Protein AF-L0PCX1-F1 (afdb_monomer_lite)

Radius of gyration: 38.91 Å; chains: 1; bounding box: 93×128×119 Å

Foldseek 3Di:
DDDDDPPPPPPPPPPPPPPPPDDDDDDDDDDDDDDDDDDDDDDDDDDDDDDDDDDDDYYDDDDDDDDDDDDDDDDDDDDDDDDDDDDDDDDADWDWDWDQDPVRDIDIDTDDFDKDKDFDFKDKDKDADFDWDADPRDTDTDHHIDMDMDGDDRDMDIDGDDDDDDDDDDDDDDDDDDDDDDDDDDDDDDDDDYDDDDDDDDDDDDDDDDDDDDPDPPDPPPDPPDDDDDDDDDDDDDDDDDDDDPPCVVVPPPPPPDPQPPVNCQVPDDCCVNPVPVVVVVVVVVLLLLLFAEFAQQAAFFFPLLVVLLPDCLQVDFFADAQVDTPDPPCVVLNVLLVLLFVLVCVLLVHDPQWKGKDFQFQAQLVLLVLQCQLQHAFAAEFEWAAVQLFTDLSSWYDDPVGGPRVCVVRYPYDYFHADQVQSHGPLVSVLVVCVVRLGQEYEAEGGARQEDDPLVSVLVSCVVSVHFYEYECASCVLVSSLVVDDDNVVRGQKYKYFCPRSLNFDRGIMIMGTFAWDDQDPVRDTDTDDRVVSSSVSSPPNPDGGGSSSSSNRSSVSSVVSSDPVSSVLQVQLQQLQQLLLVLCVVVPWAWRSSGHPHFKTKTQCVVVVDAQLLLQLLCVLLNYHWDAGARSPDPDRVTHRIIMTGRRHVSSLVDGSVVSSVVSVLSVLSSVVSVVLCVVQVDPDSVSSCVSCDSVPVPVSSVVSSVVSSVVSSVTDGRD

InterPro domains:
  IPR001085 Serine hydroxymethyltransferase [MF_00051] (270-722)
  IPR001085 Serine hydroxymethyltransferase [cd00378] (272-694)
  IPR015421 Pyridoxal phosphate-dependent transferase, major domain [G3DSA:3.40.640.10] (300-573)
  IPR015422 Pyridoxal phosphate-dependent transferase, small domain [G3DSA:3.90.1150.10] (275-721)
  IPR015424 Pyridoxal phosphate-dependent transferase [SSF53383] (254-721)
  IPR019798 Serine hydroxymethyltransferase, pyridoxal phosphate binding site [PS00096] (494-510)
  IPR039429 Serine hydroxymethyltransferase-like domain [PF00464] (271-669)
  IPR049943 Serine hydroxymethyltransferase-like [PTHR11680] (264-721)

Structure (mmCIF, N/CA/C/O backbone):
data_AF-L0PCX1-F1
#
_entry.id   AF-L0PCX1-F1
#
loop_
_atom_site.group_PDB
_atom_site.id
_atom_site.type_symbol
_atom_site.label_atom_id
_atom_site.label_alt_id
_atom_site.label_comp_id
_atom_site.label_asym_id
_atom_site.label_entity_id
_atom_site.label_seq_id
_atom_site.pdbx_PDB_ins_code
_atom_site.Cartn_x
_atom_site.Cartn_y
_atom_site.Cartn_z
_atom_site.occupancy
_atom_site.B_iso_or_equiv
_atom_site.auth_seq_id
_atom_site.auth_comp_id
_atom_site.auth_asym_id
_atom_site.auth_atom_id
_atom_site.pdbx_PDB_model_num
ATOM 1 N N . MET A 1 1 ? 44.427 39.319 28.422 1.00 33.25 1 MET A N 1
ATOM 2 C CA . MET A 1 1 ? 45.372 38.262 27.980 1.00 33.25 1 MET A CA 1
ATOM 3 C C . MET A 1 1 ? 45.421 37.208 29.074 1.00 33.25 1 MET A C 1
ATOM 5 O O . MET A 1 1 ? 45.743 37.587 30.181 1.00 33.25 1 MET A O 1
ATOM 9 N N . ARG A 1 2 ? 45.100 35.924 28.929 1.00 29.05 2 ARG A N 1
ATOM 10 C CA . ARG A 1 2 ? 44.704 35.002 27.845 1.00 29.05 2 ARG A CA 1
ATOM 11 C C . ARG A 1 2 ? 43.968 33.868 2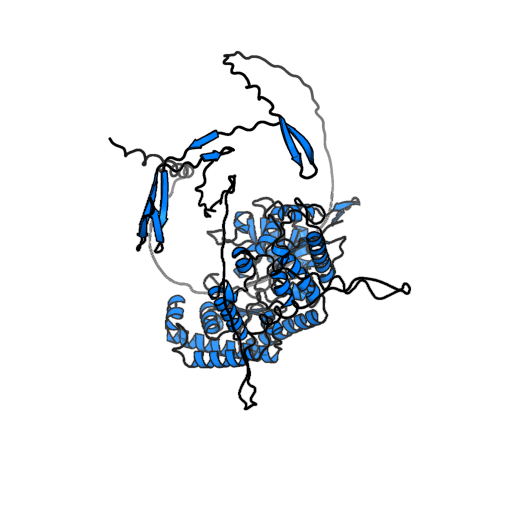8.601 1.00 29.05 2 ARG A C 1
ATOM 13 O O . ARG A 1 2 ? 44.481 33.421 29.616 1.00 29.05 2 ARG A O 1
ATOM 20 N N . ILE A 1 3 ? 42.676 33.616 28.384 1.00 31.00 3 ILE A N 1
ATOM 21 C CA . ILE A 1 3 ? 42.083 32.597 27.488 1.00 31.00 3 ILE A CA 1
ATOM 22 C C . ILE A 1 3 ? 42.899 31.288 27.381 1.00 31.00 3 ILE A C 1
ATOM 24 O O . ILE A 1 3 ? 44.083 31.311 27.062 1.00 31.00 3 ILE A O 1
ATOM 28 N N . ILE A 1 4 ? 42.159 30.174 27.502 1.00 33.81 4 ILE A N 1
ATOM 29 C CA . ILE A 1 4 ? 42.450 28.779 27.115 1.00 33.81 4 ILE A CA 1
ATOM 30 C C . ILE A 1 4 ? 43.035 27.893 28.230 1.00 33.81 4 ILE A C 1
ATOM 32 O O . ILE A 1 4 ? 44.243 27.702 28.299 1.00 33.81 4 ILE A O 1
ATOM 36 N N . ARG A 1 5 ? 42.148 27.279 29.039 1.00 31.06 5 ARG A N 1
ATOM 37 C CA . ARG A 1 5 ? 42.219 25.869 29.515 1.00 31.06 5 ARG A CA 1
ATOM 38 C C . ARG A 1 5 ? 41.079 25.539 30.501 1.00 31.06 5 ARG A C 1
ATOM 40 O O . ARG A 1 5 ? 41.318 25.257 31.663 1.00 31.06 5 ARG A O 1
ATOM 47 N N . VAL A 1 6 ? 39.823 25.561 30.045 1.00 35.47 6 VAL A N 1
ATOM 48 C CA . VAL A 1 6 ? 38.682 24.982 30.807 1.00 35.47 6 VAL A CA 1
ATOM 49 C C . VAL A 1 6 ? 37.754 24.174 29.882 1.00 35.47 6 VAL A C 1
ATOM 51 O O . VAL A 1 6 ? 36.556 24.080 30.089 1.00 35.47 6 VAL A O 1
ATOM 54 N N . PHE A 1 7 ? 38.309 23.563 28.830 1.00 30.48 7 PHE A N 1
ATOM 55 C CA . PHE A 1 7 ? 37.554 22.701 27.903 1.00 30.48 7 PHE A CA 1
ATOM 56 C C . PHE A 1 7 ? 37.874 21.203 28.053 1.00 30.48 7 PHE A C 1
ATOM 58 O O . PHE A 1 7 ? 37.539 20.414 27.180 1.00 30.48 7 PHE A O 1
ATOM 65 N N . PHE A 1 8 ? 38.508 20.793 29.160 1.00 32.12 8 PHE A N 1
ATOM 66 C CA . PHE A 1 8 ? 38.958 19.406 29.363 1.00 32.12 8 PHE A CA 1
ATOM 67 C C . PHE A 1 8 ? 38.416 18.711 30.621 1.00 32.12 8 PHE A C 1
ATOM 69 O O . PHE A 1 8 ? 38.915 17.656 30.999 1.00 32.12 8 PHE A O 1
ATOM 76 N N . THR A 1 9 ? 37.355 19.243 31.236 1.00 34.56 9 THR A N 1
ATOM 77 C CA . THR A 1 9 ? 36.833 18.706 32.510 1.00 34.56 9 THR A CA 1
ATOM 78 C C . THR A 1 9 ? 35.340 18.368 32.479 1.00 34.56 9 THR A C 1
ATOM 80 O O . THR A 1 9 ? 34.689 18.389 33.514 1.00 34.56 9 THR A O 1
ATOM 83 N N . LEU A 1 10 ? 34.780 18.035 31.308 1.00 31.84 10 LEU A N 1
ATOM 84 C CA . LEU A 1 10 ? 33.370 17.615 31.178 1.00 31.84 10 LEU A CA 1
ATOM 85 C C . LEU A 1 10 ? 33.137 16.449 30.193 1.00 31.84 10 LEU A C 1
ATOM 87 O O . LEU A 1 10 ? 32.015 16.213 29.766 1.00 31.84 10 LEU A O 1
ATOM 91 N N . VAL A 1 11 ? 34.186 15.681 29.865 1.00 36.47 11 VAL A N 1
ATOM 92 C CA . VAL A 1 11 ? 34.092 14.445 29.047 1.00 36.47 11 VAL A CA 1
ATOM 93 C C . VAL A 1 11 ? 34.517 13.187 29.832 1.00 36.47 11 VAL A C 1
ATOM 95 O O . VAL A 1 11 ? 34.431 12.071 29.337 1.00 36.47 11 VAL A O 1
ATOM 98 N N . LEU A 1 12 ? 34.890 13.322 31.110 1.00 32.19 12 LEU A N 1
ATOM 99 C CA . LEU A 1 12 ? 35.367 12.208 31.948 1.00 32.19 12 LEU A CA 1
ATOM 100 C C . LEU A 1 12 ? 34.411 11.796 33.080 1.00 32.19 12 LEU A C 1
ATOM 102 O O . LEU A 1 12 ? 34.832 11.140 34.025 1.00 32.19 12 LEU A O 1
ATOM 106 N N . PHE A 1 13 ? 33.117 12.116 32.967 1.00 32.34 13 PHE A N 1
ATOM 107 C CA . PHE A 1 13 ? 32.096 11.684 33.938 1.00 32.34 13 PHE A CA 1
ATOM 108 C C . PHE A 1 13 ? 31.048 10.698 33.390 1.00 32.34 13 PHE A C 1
ATOM 110 O O . PHE A 1 13 ? 30.151 10.294 34.121 1.00 32.34 13 PHE A O 1
ATOM 117 N N . SER A 1 14 ? 31.187 10.228 32.144 1.00 32.62 14 SER A N 1
ATOM 118 C CA . SER A 1 14 ? 30.235 9.279 31.528 1.00 32.62 14 SER A CA 1
ATOM 119 C C . SER A 1 14 ? 30.795 7.872 31.274 1.00 32.62 14 SER A C 1
ATOM 121 O O . SER A 1 14 ? 30.145 7.077 30.607 1.00 32.62 14 SER A O 1
ATOM 123 N N . VAL A 1 15 ? 31.973 7.528 31.815 1.00 35.88 15 VAL A N 1
ATOM 124 C CA . VAL A 1 15 ? 32.604 6.201 31.600 1.00 35.88 15 VAL A CA 1
ATOM 125 C C . VAL A 1 15 ? 32.821 5.402 32.901 1.00 35.88 15 VAL A C 1
ATOM 127 O O . VAL A 1 15 ? 33.196 4.237 32.855 1.00 35.88 15 VAL A O 1
ATOM 130 N N . ALA A 1 16 ? 32.493 5.949 34.077 1.00 33.72 16 ALA A N 1
ATOM 131 C CA . ALA A 1 16 ? 32.783 5.304 35.368 1.00 33.72 16 ALA A CA 1
ATOM 132 C C . ALA A 1 16 ? 31.563 4.734 36.129 1.00 33.72 16 ALA A C 1
ATOM 134 O O . ALA A 1 16 ? 31.694 4.387 37.296 1.00 33.72 16 ALA A O 1
ATOM 135 N N . TRP A 1 17 ? 30.393 4.591 35.491 1.00 30.28 17 TRP A N 1
ATOM 136 C CA . TRP A 1 17 ? 29.208 3.958 36.112 1.00 30.28 17 TRP A CA 1
ATOM 137 C C . TRP A 1 17 ? 28.894 2.548 35.564 1.00 30.28 17 TRP A C 1
ATOM 139 O O . TRP A 1 17 ? 28.036 1.847 36.083 1.00 30.28 17 TRP A O 1
ATOM 149 N N . ALA A 1 18 ? 29.616 2.075 34.541 1.00 31.30 18 ALA A N 1
ATOM 150 C CA . ALA A 1 18 ? 29.333 0.793 33.879 1.00 31.30 18 ALA A CA 1
ATOM 151 C C . ALA A 1 18 ? 30.245 -0.380 34.309 1.00 31.30 18 ALA A C 1
ATOM 153 O O . ALA A 1 18 ? 30.256 -1.417 33.649 1.00 31.30 18 ALA A O 1
ATOM 154 N N . ALA A 1 19 ? 31.018 -0.249 35.394 1.00 33.25 19 ALA A N 1
ATOM 155 C CA . ALA A 1 19 ? 32.043 -1.237 35.758 1.00 33.25 19 ALA A CA 1
ATOM 156 C C . ALA A 1 19 ? 32.116 -1.568 37.261 1.00 33.25 19 ALA A C 1
ATOM 158 O O . ALA A 1 19 ? 33.211 -1.749 37.788 1.00 33.25 19 ALA A O 1
ATOM 159 N N . HIS A 1 20 ? 30.978 -1.669 37.964 1.00 30.78 20 HIS A N 1
ATOM 160 C CA . HIS A 1 20 ? 30.991 -2.098 39.373 1.00 30.78 20 HIS A CA 1
ATOM 161 C C . HIS A 1 20 ? 29.856 -3.041 39.815 1.00 30.78 20 HIS A C 1
ATOM 163 O O . HIS A 1 20 ? 29.519 -3.103 40.991 1.00 30.78 20 HIS A O 1
ATOM 169 N N . GLU A 1 21 ? 29.325 -3.864 38.910 1.00 33.47 21 GLU A N 1
ATOM 170 C CA . GLU A 1 21 ? 28.575 -5.068 39.295 1.00 33.47 21 GLU A CA 1
ATOM 171 C C . GLU A 1 21 ? 28.890 -6.203 38.326 1.00 33.47 21 GLU A C 1
ATOM 173 O O . GLU A 1 21 ? 28.206 -6.400 37.326 1.00 33.47 21 GLU A O 1
ATOM 178 N N . ARG A 1 22 ? 29.989 -6.913 38.596 1.00 32.09 22 ARG A N 1
ATOM 179 C CA . ARG A 1 22 ? 30.235 -8.315 38.210 1.00 32.09 22 ARG A CA 1
ATOM 180 C C . ARG A 1 22 ? 31.632 -8.714 38.682 1.00 32.09 22 ARG A C 1
ATOM 182 O O . ARG A 1 22 ? 32.598 -8.558 37.941 1.00 32.09 22 ARG A O 1
ATOM 189 N N . ARG A 1 23 ? 31.718 -9.245 39.906 1.00 31.06 23 ARG A N 1
ATOM 190 C CA . ARG A 1 23 ? 32.484 -10.455 40.285 1.00 31.06 23 ARG A CA 1
ATOM 191 C C . ARG A 1 23 ? 32.634 -10.552 41.804 1.00 31.06 23 ARG A C 1
ATOM 193 O O . ARG A 1 23 ? 33.248 -9.701 42.432 1.00 31.06 23 ARG A O 1
ATOM 200 N N . GLY A 1 24 ? 32.150 -11.669 42.335 1.00 26.50 24 GLY A N 1
ATOM 201 C CA . GLY A 1 24 ? 32.525 -12.234 43.624 1.00 26.50 24 GLY A CA 1
ATOM 202 C C . GLY A 1 24 ? 31.996 -13.669 43.722 1.00 26.50 24 GLY A C 1
ATOM 203 O O . GLY A 1 24 ? 30.789 -13.852 43.633 1.00 26.50 24 GLY A O 1
ATOM 204 N N . PHE A 1 25 ? 32.919 -14.624 43.926 1.00 28.42 25 PHE A N 1
ATOM 205 C CA . PHE A 1 25 ? 32.747 -16.061 44.246 1.00 28.42 25 PHE A CA 1
ATOM 206 C C . PHE A 1 25 ? 32.265 -16.973 43.091 1.00 28.42 25 PHE A C 1
ATOM 208 O O . PHE A 1 25 ? 31.313 -16.649 42.403 1.00 28.42 25 PHE A O 1
ATOM 215 N N . PHE A 1 26 ? 32.877 -18.113 42.738 1.00 28.62 26 PHE A N 1
ATOM 216 C CA . PHE A 1 26 ? 33.713 -19.096 43.441 1.00 28.62 26 PHE A CA 1
ATOM 217 C C . PHE A 1 26 ? 34.848 -19.613 42.530 1.00 28.62 26 PHE A C 1
ATOM 219 O O . PHE A 1 26 ? 34.760 -19.590 41.303 1.00 28.62 26 PHE A O 1
ATOM 226 N N . SER A 1 27 ? 35.908 -20.098 43.166 1.00 30.83 27 SER A N 1
ATOM 227 C CA . SER A 1 27 ? 37.152 -20.628 42.609 1.00 30.83 27 SER A CA 1
ATOM 228 C C . SER A 1 27 ? 37.158 -22.153 42.428 1.00 30.83 27 SER A C 1
ATOM 230 O O . SER A 1 27 ? 36.648 -22.860 43.291 1.00 30.83 27 SER A O 1
ATOM 232 N N . GLY A 1 28 ? 37.915 -22.623 41.426 1.00 26.55 28 GLY A N 1
ATOM 233 C CA . GLY A 1 28 ? 38.761 -23.824 41.521 1.00 26.55 28 GLY A CA 1
ATOM 234 C C . GLY A 1 28 ? 38.336 -25.054 40.707 1.00 26.55 28 GLY A C 1
ATOM 235 O O . GLY A 1 28 ? 37.386 -25.719 41.084 1.00 26.55 28 GLY A O 1
ATOM 236 N N . TRP A 1 29 ? 39.084 -25.407 39.649 1.00 26.05 29 TRP A N 1
ATOM 237 C CA . TRP A 1 29 ? 39.984 -26.580 39.603 1.00 26.05 29 TRP A CA 1
ATOM 238 C C . TRP A 1 29 ? 40.672 -26.737 38.227 1.00 26.05 29 TRP A C 1
ATOM 240 O O . TRP A 1 29 ? 40.240 -26.184 37.223 1.00 26.05 29 TRP A O 1
ATOM 250 N N . PHE A 1 30 ? 41.803 -27.440 38.256 1.00 30.27 30 PHE A N 1
ATOM 251 C CA . PHE A 1 30 ? 42.861 -27.620 37.251 1.00 30.27 30 PHE A CA 1
ATOM 252 C C . PHE A 1 30 ? 42.453 -28.235 35.895 1.00 30.27 30 PHE A C 1
ATOM 254 O O . PHE A 1 30 ? 41.531 -29.038 35.832 1.00 30.27 30 PHE A O 1
ATOM 261 N N . GLY A 1 31 ? 43.293 -28.021 34.865 1.00 25.95 31 GLY A N 1
ATOM 262 C CA . GLY A 1 31 ? 43.574 -29.079 33.876 1.00 25.95 31 GLY A CA 1
ATOM 263 C C . GLY A 1 31 ? 43.822 -28.643 32.430 1.00 25.95 31 GLY A C 1
ATOM 264 O O . GLY A 1 31 ? 42.893 -28.423 31.671 1.00 25.95 31 GLY A O 1
ATOM 265 N N . SER A 1 32 ? 45.094 -28.590 32.041 1.00 28.56 32 SER A N 1
ATOM 266 C CA . SER A 1 32 ? 45.616 -28.413 30.677 1.00 28.56 32 SER A CA 1
ATOM 267 C C . SER A 1 32 ? 45.599 -29.728 29.873 1.00 28.56 32 SER A C 1
ATOM 269 O O . SER A 1 32 ? 45.989 -30.743 30.447 1.00 28.56 32 SER A O 1
ATOM 271 N N . ARG A 1 33 ? 45.241 -29.706 28.570 1.00 29.62 33 ARG A N 1
ATOM 272 C CA . ARG A 1 33 ? 46.059 -30.189 27.417 1.00 29.62 33 ARG A CA 1
ATOM 273 C C . ARG A 1 33 ? 45.272 -30.478 26.120 1.00 29.62 33 ARG A C 1
ATOM 275 O O . ARG A 1 33 ? 44.252 -31.146 26.130 1.00 29.62 33 ARG A O 1
ATOM 282 N N . ASP A 1 34 ? 45.886 -30.009 25.030 1.00 29.30 34 ASP A N 1
ATOM 283 C CA . ASP A 1 34 ? 46.102 -30.594 23.689 1.00 29.30 34 ASP A CA 1
ATOM 284 C C . ASP A 1 34 ? 44.983 -31.099 22.742 1.00 29.30 34 ASP A C 1
ATOM 286 O O . ASP A 1 34 ? 44.260 -32.051 22.994 1.00 29.30 34 ASP A O 1
ATOM 290 N N . LYS A 1 35 ? 45.020 -30.477 21.548 1.00 30.16 35 LYS A N 1
ATOM 291 C CA . LYS A 1 35 ? 45.073 -30.999 20.159 1.00 30.16 35 LYS A CA 1
ATOM 292 C C . LYS A 1 35 ? 44.382 -32.319 19.749 1.00 30.16 35 LYS A C 1
ATOM 294 O O . LYS A 1 35 ? 44.713 -33.394 20.227 1.00 30.16 35 LYS A O 1
ATOM 299 N N . SER A 1 36 ? 43.739 -32.192 18.575 1.00 27.95 36 SER A N 1
ATOM 300 C CA . SER A 1 36 ? 43.657 -33.108 17.404 1.00 27.95 36 SER A CA 1
ATOM 301 C C . SER A 1 36 ? 42.216 -33.556 17.095 1.00 27.95 36 SER A C 1
ATOM 303 O O . SER A 1 36 ? 41.486 -33.951 17.987 1.00 27.95 36 SER A O 1
ATOM 305 N N . LYS A 1 37 ? 41.668 -33.103 15.956 1.00 28.02 37 LYS A N 1
ATOM 306 C CA . LYS A 1 37 ? 41.523 -33.779 14.645 1.00 28.02 37 LYS A CA 1
ATOM 307 C C . LYS A 1 37 ? 40.457 -34.892 14.599 1.00 28.02 37 LYS A C 1
ATOM 309 O O . LYS A 1 37 ? 40.362 -35.720 15.489 1.00 28.02 37 LYS A O 1
ATOM 314 N N . SER A 1 38 ? 39.801 -34.896 13.434 1.00 27.16 38 SER A N 1
ATOM 315 C CA . SER A 1 38 ? 39.129 -35.987 12.711 1.00 27.16 38 SER A CA 1
ATOM 316 C C . SER A 1 38 ? 37.724 -36.450 13.127 1.00 27.16 38 SER A C 1
ATOM 318 O O . SER A 1 38 ? 37.502 -37.005 14.194 1.00 27.16 38 SER A O 1
ATOM 320 N N . ASP A 1 39 ? 36.850 -36.279 12.133 1.00 27.52 39 ASP A N 1
ATOM 321 C CA . ASP A 1 39 ? 35.962 -37.284 11.545 1.00 27.52 39 ASP A CA 1
ATOM 322 C C . ASP A 1 39 ? 34.540 -37.462 12.088 1.00 27.52 39 ASP A C 1
ATOM 324 O O . ASP A 1 39 ? 34.229 -38.186 13.027 1.00 27.52 39 ASP A O 1
ATOM 328 N N . THR A 1 40 ? 33.650 -36.824 11.331 1.00 29.14 40 THR A N 1
ATOM 329 C CA . THR A 1 40 ? 32.274 -37.211 11.041 1.00 29.14 40 THR A CA 1
ATOM 330 C C . THR A 1 40 ? 32.195 -38.566 10.332 1.00 29.14 40 THR A C 1
ATOM 332 O O . THR A 1 40 ? 32.765 -38.729 9.253 1.00 29.14 40 THR A O 1
ATOM 335 N N . ALA A 1 41 ? 31.370 -39.472 10.856 1.00 27.28 41 ALA A N 1
ATOM 336 C CA . ALA A 1 41 ? 30.711 -40.526 10.088 1.00 27.28 41 ALA A CA 1
ATOM 337 C C . ALA A 1 41 ? 29.341 -40.849 10.708 1.00 27.28 41 ALA A C 1
ATOM 339 O O . ALA A 1 41 ? 29.138 -40.746 11.915 1.00 27.28 41 ALA A O 1
ATOM 340 N N . ALA A 1 42 ? 28.401 -41.155 9.821 1.00 28.78 42 ALA A N 1
ATOM 341 C CA . ALA A 1 42 ? 26.959 -41.253 10.004 1.00 28.78 42 ALA A CA 1
ATOM 342 C C . ALA A 1 42 ? 26.477 -42.597 10.583 1.00 28.78 42 ALA A C 1
ATOM 344 O O . ALA A 1 42 ? 27.220 -43.567 10.531 1.00 28.78 42 ALA A O 1
ATOM 345 N N . LEU A 1 43 ? 25.208 -42.637 11.031 1.00 25.44 43 LEU A N 1
ATOM 346 C CA . LEU A 1 43 ? 24.184 -43.711 10.895 1.00 25.44 43 LEU A CA 1
ATOM 347 C C . LEU A 1 43 ? 23.036 -43.380 11.883 1.00 25.44 43 LEU A C 1
ATOM 349 O O . LEU A 1 43 ? 23.278 -43.195 13.067 1.00 25.44 43 LEU A O 1
ATOM 353 N N . SER A 1 44 ? 21.855 -42.948 11.430 1.00 25.52 44 SER A N 1
ATOM 354 C CA . SER A 1 44 ? 20.709 -43.707 10.887 1.00 25.52 44 SER A CA 1
ATOM 355 C C . SER A 1 44 ? 19.711 -44.205 11.948 1.00 25.52 44 SER A C 1
ATOM 357 O O . SER A 1 44 ? 20.070 -44.976 12.827 1.00 25.52 44 SER A O 1
ATOM 359 N N . THR A 1 45 ? 18.440 -43.827 11.725 1.00 26.39 45 THR A N 1
ATOM 360 C CA . THR A 1 45 ? 17.186 -44.586 11.957 1.00 26.39 45 THR A CA 1
ATOM 361 C C . THR A 1 45 ? 16.822 -45.006 13.389 1.00 26.39 45 THR A C 1
ATOM 363 O O . THR A 1 45 ? 17.502 -45.831 13.972 1.00 26.39 45 THR A O 1
ATOM 366 N N . THR A 1 46 ? 15.695 -44.525 13.940 1.00 27.30 46 THR A N 1
ATOM 367 C CA . THR A 1 46 ? 14.338 -45.132 13.855 1.00 27.30 46 THR A CA 1
ATOM 368 C C . THR A 1 46 ? 13.367 -44.484 14.864 1.00 27.30 46 THR A C 1
ATOM 370 O O . THR A 1 46 ? 13.716 -44.250 16.015 1.00 27.30 46 THR A O 1
ATOM 373 N N . LEU A 1 47 ? 12.141 -44.223 14.398 1.00 27.38 47 LEU A N 1
ATOM 374 C CA . LEU A 1 47 ? 10.876 -44.015 15.140 1.00 27.38 47 LEU A CA 1
ATOM 375 C C . LEU A 1 47 ? 10.463 -45.314 15.893 1.00 27.38 47 LEU A C 1
ATOM 377 O O . LEU A 1 47 ? 10.983 -46.360 15.495 1.00 27.38 47 LEU A O 1
ATOM 381 N N . PRO A 1 48 ? 9.541 -45.333 16.899 1.00 40.00 48 PRO A N 1
ATOM 382 C CA . PRO A 1 48 ? 8.112 -45.027 16.695 1.00 40.00 48 PRO A CA 1
ATOM 383 C C . PRO A 1 48 ? 7.292 -44.498 17.908 1.00 40.00 48 PRO A C 1
ATOM 385 O O . PRO A 1 48 ? 7.804 -44.041 18.921 1.00 40.00 48 PRO A O 1
ATOM 388 N N . THR A 1 49 ? 5.982 -44.507 17.659 1.00 30.00 49 THR A N 1
ATOM 389 C CA . THR A 1 49 ? 4.775 -43.780 18.090 1.00 30.00 49 THR A CA 1
ATOM 390 C C . THR A 1 49 ? 3.998 -44.268 19.336 1.00 30.00 49 THR A C 1
ATOM 392 O O . THR A 1 49 ? 4.183 -45.396 19.777 1.00 30.00 49 THR A O 1
ATOM 395 N N . SER A 1 50 ? 2.964 -43.467 19.695 1.00 31.27 50 SER A N 1
ATOM 396 C CA . SER A 1 50 ? 1.667 -43.767 20.385 1.00 31.27 50 SER A CA 1
ATOM 397 C C . SER A 1 50 ? 1.644 -43.785 21.930 1.00 31.27 50 SER A C 1
ATOM 399 O O . SER A 1 50 ? 2.610 -44.232 22.526 1.00 31.27 50 SER A O 1
ATOM 401 N N . GLY A 1 51 ? 0.617 -43.323 22.669 1.00 27.62 51 GLY A N 1
ATOM 402 C CA . GLY A 1 51 ? -0.712 -42.739 22.387 1.00 27.62 51 GLY A CA 1
ATOM 403 C C . GLY A 1 51 ? -1.478 -42.407 23.705 1.00 27.62 51 GLY A C 1
ATOM 404 O O . GLY A 1 51 ? -1.009 -42.813 24.760 1.00 27.62 51 GLY A O 1
ATOM 405 N N . LEU A 1 52 ? -2.572 -41.616 23.593 1.00 28.06 52 LEU A N 1
ATOM 406 C CA . LEU A 1 52 ? -3.895 -41.570 24.307 1.00 28.06 52 LEU A CA 1
ATOM 407 C C . LEU A 1 52 ? -4.002 -42.143 25.760 1.00 28.06 52 LEU A C 1
ATOM 409 O O . LEU A 1 52 ? -3.419 -43.176 26.038 1.00 28.06 52 LEU A O 1
ATOM 413 N N . ASP A 1 53 ? -4.758 -41.640 26.757 1.00 29.91 53 ASP A N 1
ATOM 414 C CA . ASP A 1 53 ? -6.113 -41.055 26.795 1.00 29.91 53 ASP A CA 1
ATOM 415 C C . ASP A 1 53 ? -6.487 -40.559 28.237 1.00 29.91 53 ASP A C 1
ATOM 417 O O . ASP A 1 53 ? -5.960 -41.070 29.221 1.00 29.91 53 ASP A O 1
ATOM 421 N N . GLN A 1 54 ? -7.454 -39.625 28.311 1.00 29.23 54 GLN A N 1
ATOM 422 C CA . GLN A 1 54 ? -8.569 -39.425 29.286 1.00 29.23 54 GLN A CA 1
ATOM 423 C C . GLN A 1 54 ? -8.418 -39.105 30.811 1.00 29.23 54 GLN A C 1
ATOM 425 O O . GLN A 1 54 ? -7.656 -39.698 31.564 1.00 29.23 54 GLN A O 1
ATOM 430 N N . ALA A 1 55 ? -9.286 -38.168 31.250 1.00 28.25 55 ALA A N 1
ATOM 431 C CA . ALA A 1 55 ? -9.740 -37.815 32.622 1.00 28.25 55 ALA A CA 1
ATOM 432 C C . ALA A 1 55 ? -11.124 -38.490 32.914 1.00 28.25 55 ALA A C 1
ATOM 434 O O . ALA A 1 55 ? -11.519 -39.267 32.042 1.00 28.25 55 ALA A O 1
ATOM 435 N N . PRO A 1 56 ? -11.949 -38.192 33.967 1.00 57.59 56 PRO A N 1
ATOM 436 C CA . PRO A 1 56 ? -11.868 -37.252 35.119 1.00 57.59 56 PRO A CA 1
ATOM 437 C C . PRO A 1 56 ? -12.391 -37.819 36.487 1.00 57.59 56 PRO A C 1
ATOM 439 O O . PRO A 1 56 ? -12.739 -38.989 36.558 1.00 57.59 56 PRO A O 1
ATOM 442 N N . ASP A 1 57 ? -12.418 -37.006 37.571 1.00 28.36 57 ASP A N 1
ATOM 443 C CA . ASP A 1 57 ? -13.513 -36.875 38.586 1.00 28.36 57 ASP A CA 1
ATOM 444 C C . ASP A 1 57 ? -13.101 -36.089 39.871 1.00 28.36 57 ASP A C 1
ATOM 446 O O . ASP A 1 57 ? -11.980 -35.605 40.002 1.00 28.36 57 ASP A O 1
ATOM 450 N N . SER A 1 58 ? -14.058 -35.868 40.782 1.00 29.44 58 SER A N 1
ATOM 451 C CA . SER A 1 58 ? -14.422 -34.616 41.477 1.00 29.44 58 SER A CA 1
ATOM 452 C C . SER A 1 58 ? -14.461 -34.638 43.038 1.00 29.44 58 SER A C 1
ATOM 454 O O . SER A 1 58 ? -15.015 -35.586 43.573 1.00 29.44 58 SER A O 1
ATOM 456 N N . VAL A 1 59 ? -14.070 -33.515 43.709 1.00 27.84 59 VAL A N 1
ATOM 457 C CA . VAL A 1 59 ? -14.740 -32.783 44.863 1.00 27.84 59 VAL A CA 1
ATOM 458 C C . VAL A 1 59 ? -14.825 -33.473 46.277 1.00 27.84 59 VAL A C 1
ATOM 460 O O . VAL A 1 59 ? -14.785 -34.696 46.299 1.00 27.84 59 VAL A O 1
ATOM 463 N N . PRO A 1 60 ? -15.068 -32.826 47.476 1.00 46.84 60 PRO A N 1
ATOM 464 C CA . PRO A 1 60 ? -14.820 -31.474 48.091 1.00 46.84 60 PRO A CA 1
ATOM 465 C C . PRO A 1 60 ? -14.200 -31.459 49.545 1.00 46.84 60 PRO A C 1
ATOM 467 O O . PRO A 1 60 ? -14.173 -32.481 50.220 1.00 46.84 60 PRO A O 1
ATOM 470 N N . GLY A 1 61 ? -13.916 -30.258 50.120 1.00 27.16 61 GLY A N 1
ATOM 471 C CA . GLY A 1 61 ? -14.374 -29.912 51.500 1.00 27.16 61 GLY A CA 1
ATOM 472 C C . GLY A 1 61 ? -13.474 -29.109 52.488 1.00 27.16 61 GLY A C 1
ATOM 473 O O . GLY A 1 61 ? -12.461 -29.633 52.923 1.00 27.16 61 GLY A O 1
ATOM 474 N N . LEU A 1 62 ? -13.989 -27.933 52.943 1.00 27.03 62 LEU A N 1
ATOM 475 C CA . LEU A 1 62 ? -13.887 -27.260 54.287 1.00 27.03 62 LEU A CA 1
ATOM 476 C C . LEU A 1 62 ? -12.510 -26.699 54.760 1.00 27.03 62 LEU A C 1
ATOM 478 O O . LEU A 1 62 ? -11.486 -27.293 54.482 1.00 27.03 62 LEU A O 1
ATOM 482 N N . SER A 1 63 ? -12.330 -25.586 55.502 1.00 26.98 63 SER A N 1
ATOM 483 C CA . SER A 1 63 ? -13.165 -24.597 56.233 1.00 26.98 63 SER A CA 1
ATOM 484 C C . SER A 1 63 ? -12.275 -23.425 56.750 1.00 26.98 63 SER A C 1
ATOM 486 O O . SER A 1 63 ? -11.095 -23.638 57.013 1.00 26.98 63 SER A O 1
ATOM 488 N N . ALA A 1 64 ? -12.838 -22.217 56.943 1.00 28.47 64 ALA A N 1
ATOM 489 C CA . ALA A 1 64 ? -12.258 -21.062 57.681 1.00 28.47 64 ALA A CA 1
ATOM 490 C C . ALA A 1 64 ? -12.420 -21.209 59.226 1.00 28.47 64 ALA A C 1
ATOM 492 O O . ALA A 1 64 ? -13.127 -22.141 59.617 1.00 28.47 64 ALA A O 1
ATOM 493 N N . PRO A 1 65 ? -11.807 -20.379 60.121 1.00 40.97 65 PRO A N 1
ATOM 494 C CA . PRO A 1 65 ? -12.167 -18.958 60.429 1.00 40.97 65 PRO A CA 1
ATOM 495 C C . PRO A 1 65 ? -10.917 -18.076 60.778 1.00 40.97 65 PRO A C 1
ATOM 497 O O . PRO A 1 65 ? -9.808 -18.584 60.736 1.00 40.97 65 PRO A O 1
ATOM 500 N N . GLY A 1 66 ? -10.896 -16.778 61.131 1.00 27.73 66 GLY A N 1
ATOM 501 C CA . GLY A 1 66 ? -11.851 -15.683 61.345 1.00 27.73 66 GLY A CA 1
ATOM 502 C C . GLY A 1 66 ? -11.131 -14.446 61.968 1.00 27.73 66 GLY A C 1
ATOM 503 O O . GLY A 1 66 ? -10.145 -14.614 62.671 1.00 27.73 66 GLY A O 1
ATOM 504 N N . LEU A 1 67 ? -11.660 -13.239 61.686 1.00 28.00 67 LEU A N 1
ATOM 505 C CA . LEU A 1 67 ? -11.757 -11.987 62.492 1.00 28.00 67 LEU A CA 1
ATOM 506 C C . LEU A 1 67 ? -10.537 -11.284 63.159 1.00 28.00 67 LEU A C 1
ATOM 508 O O . LEU A 1 67 ? -9.813 -11.862 63.958 1.00 28.00 67 LEU A O 1
ATOM 512 N N . GLY A 1 68 ? -10.462 -9.950 62.978 1.00 25.38 68 GLY A N 1
ATOM 513 C CA . GLY A 1 68 ? -9.721 -9.014 63.845 1.00 25.38 68 GLY A CA 1
ATOM 514 C C . GLY A 1 68 ? -9.743 -7.550 63.364 1.00 25.38 68 GLY A C 1
ATOM 515 O O . GLY A 1 68 ? -9.108 -7.207 62.377 1.00 25.38 68 GLY A O 1
ATOM 516 N N . SER A 1 69 ? -10.495 -6.703 64.066 1.00 28.19 69 SER A N 1
ATOM 517 C CA . SER A 1 69 ? -10.815 -5.282 63.835 1.00 28.19 69 SER A CA 1
ATOM 518 C C . SER A 1 69 ? -9.842 -4.286 64.494 1.00 28.19 69 SER A C 1
ATOM 520 O O . SER A 1 69 ? -9.287 -4.602 65.541 1.00 28.19 69 SER A O 1
ATOM 522 N N . GLY A 1 70 ? -9.773 -3.037 64.006 1.00 25.64 70 GLY A N 1
ATOM 523 C CA . GLY A 1 70 ? -9.298 -1.884 64.795 1.00 25.64 70 GLY A CA 1
ATOM 524 C C . GLY A 1 70 ? -9.064 -0.608 63.971 1.00 25.64 70 GLY A C 1
ATOM 525 O O . GLY A 1 70 ? -8.332 -0.644 62.990 1.00 25.64 70 GLY A O 1
ATOM 526 N N . GLY A 1 71 ? -9.689 0.509 64.359 1.00 25.39 71 GLY A N 1
ATOM 527 C CA . GLY A 1 71 ? -9.527 1.841 63.755 1.00 25.39 71 GLY A CA 1
ATOM 528 C C . GLY A 1 71 ? -9.171 2.934 64.778 1.00 25.39 71 GLY A C 1
ATOM 529 O O . GLY A 1 71 ? -9.019 2.624 65.957 1.00 25.39 71 GLY A O 1
ATOM 530 N N . LEU A 1 72 ? -9.161 4.196 64.298 1.00 27.33 72 LEU A N 1
ATOM 531 C CA . LEU A 1 72 ? -8.913 5.499 64.981 1.00 27.33 72 LEU A CA 1
ATOM 532 C C . LEU A 1 72 ? -7.415 5.830 65.192 1.00 27.33 72 LEU A C 1
ATOM 534 O O . LEU A 1 72 ? -6.654 4.946 65.547 1.00 27.33 72 LEU A O 1
ATOM 538 N N . GLY A 1 73 ? -6.866 7.044 65.028 1.00 24.00 73 GLY A N 1
ATOM 539 C CA . GLY A 1 73 ? -7.324 8.400 64.683 1.00 24.00 73 GLY A CA 1
ATOM 540 C C . GLY A 1 73 ? -6.209 9.423 65.047 1.00 24.00 73 GLY A C 1
ATOM 541 O O . GLY A 1 73 ? -5.339 9.092 65.844 1.00 24.00 73 GLY A O 1
ATOM 542 N N . GLY A 1 74 ? -6.251 10.658 64.513 1.00 23.69 74 GLY A N 1
ATOM 543 C CA . GLY A 1 74 ? -5.787 11.874 65.227 1.00 23.69 74 GLY A CA 1
ATOM 544 C C . GLY A 1 74 ? -4.379 12.469 64.983 1.00 23.69 74 GLY A C 1
ATOM 545 O O . GLY A 1 74 ? -3.394 12.015 65.542 1.00 23.69 74 GLY A O 1
ATOM 546 N N . SER A 1 75 ? -4.354 13.568 64.212 1.00 25.56 75 SER A N 1
ATOM 547 C CA . SER A 1 75 ? -3.632 14.861 64.371 1.00 25.56 75 SER A CA 1
ATOM 548 C C . SER A 1 75 ? -2.513 15.072 65.417 1.00 25.56 75 SER A C 1
ATOM 550 O O . SER A 1 75 ? -2.704 14.786 66.595 1.00 25.56 75 SER A O 1
ATOM 552 N N . GLY A 1 76 ? -1.472 15.838 65.038 1.00 23.89 76 GLY A N 1
ATOM 553 C CA . GLY A 1 76 ? -0.635 16.593 65.990 1.00 23.89 76 GLY A CA 1
ATOM 554 C C . GLY A 1 76 ? 0.626 17.239 65.396 1.00 23.89 76 GLY A C 1
ATOM 555 O O . GLY A 1 76 ? 1.580 16.552 65.061 1.00 23.89 76 GLY A O 1
ATOM 556 N N . SER A 1 77 ? 0.615 18.567 65.283 1.00 24.03 77 SER A N 1
ATOM 557 C CA . SER A 1 77 ? 1.692 19.488 64.876 1.00 24.03 77 SER A CA 1
ATOM 558 C C . SER A 1 77 ? 2.792 19.689 65.929 1.00 24.03 77 SER A C 1
ATOM 560 O O . SER A 1 77 ? 2.452 19.679 67.108 1.00 24.03 77 SER A O 1
ATOM 562 N N . SER A 1 78 ? 4.012 20.096 65.527 1.00 23.77 78 SER A N 1
ATOM 563 C CA . SER A 1 78 ? 4.772 21.164 66.225 1.00 23.77 78 SER A CA 1
ATOM 564 C C . SER A 1 78 ? 6.085 21.596 65.531 1.00 23.77 78 SER A C 1
ATOM 566 O O . SER A 1 78 ? 6.969 20.772 65.314 1.00 23.77 78 SER A O 1
ATOM 568 N N . ASN A 1 79 ? 6.202 22.923 65.357 1.00 24.55 79 ASN A N 1
ATOM 569 C CA . ASN A 1 79 ? 7.378 23.808 65.523 1.00 24.55 79 ASN A CA 1
ATOM 570 C C . ASN A 1 79 ? 8.322 24.164 64.346 1.00 24.55 79 ASN A C 1
ATOM 572 O O . ASN A 1 79 ? 9.229 23.423 63.983 1.00 24.55 79 ASN A O 1
ATOM 576 N N . ALA A 1 80 ? 8.153 25.415 63.882 1.00 23.86 80 ALA A N 1
ATOM 577 C CA . ALA A 1 80 ? 9.193 26.339 63.390 1.00 23.86 80 ALA A CA 1
ATOM 578 C C . ALA A 1 80 ? 10.006 26.941 64.578 1.00 23.86 80 ALA A C 1
ATOM 580 O O . ALA A 1 80 ? 9.587 26.723 65.721 1.00 23.86 80 ALA A O 1
ATOM 581 N N . PRO A 1 81 ? 11.155 27.640 64.375 1.00 31.61 81 PRO A N 1
ATOM 582 C CA . PRO A 1 81 ? 11.235 29.033 63.858 1.00 31.61 81 PRO A CA 1
ATOM 583 C C . PRO A 1 81 ? 12.355 29.231 62.793 1.00 31.61 81 PRO A C 1
ATOM 585 O O . PRO A 1 81 ? 13.347 28.515 62.798 1.00 31.61 81 PRO A O 1
ATOM 588 N N . ASP A 1 82 ? 12.200 30.014 61.719 1.00 24.77 82 ASP A N 1
ATOM 589 C CA . ASP A 1 82 ? 12.067 31.480 61.547 1.00 24.77 82 ASP A CA 1
ATOM 590 C C . ASP A 1 82 ? 13.421 32.197 61.329 1.00 24.77 82 ASP A C 1
ATOM 592 O O . ASP A 1 82 ? 14.182 32.392 62.272 1.00 24.77 82 ASP A O 1
ATOM 596 N N . THR A 1 83 ? 13.691 32.634 60.089 1.00 26.17 83 THR A N 1
ATOM 597 C CA . THR A 1 83 ? 14.393 33.899 59.796 1.00 26.17 83 THR A CA 1
ATOM 598 C C . THR A 1 83 ? 13.885 34.512 58.483 1.00 26.17 83 THR A C 1
ATOM 600 O O . THR A 1 83 ? 13.985 33.952 57.394 1.00 26.17 83 THR A O 1
ATOM 603 N N . ASN A 1 84 ? 13.319 35.707 58.643 1.00 24.94 84 ASN A N 1
ATOM 604 C CA . ASN A 1 84 ? 12.785 36.620 57.641 1.00 24.94 84 ASN A CA 1
ATOM 605 C C . ASN A 1 84 ? 13.803 37.081 56.583 1.00 24.94 84 ASN A C 1
ATOM 607 O O . ASN A 1 84 ? 14.874 37.569 56.938 1.00 24.94 84 ASN A O 1
ATOM 611 N N . GLN A 1 85 ? 13.351 37.196 55.330 1.00 24.36 85 GLN A N 1
ATOM 612 C CA . GLN A 1 85 ? 13.456 38.475 54.622 1.00 24.36 85 GLN A CA 1
ATOM 613 C C . GLN A 1 85 ? 12.298 38.641 53.626 1.00 24.36 85 GLN A C 1
ATOM 615 O O . GLN A 1 85 ? 12.097 37.838 52.719 1.00 24.36 85 GLN A O 1
ATOM 620 N N . LYS A 1 86 ? 11.494 39.676 53.889 1.00 26.11 86 LYS A N 1
ATOM 621 C CA . LYS A 1 86 ? 10.402 40.183 53.058 1.00 26.11 86 LYS A CA 1
ATOM 622 C C . LYS A 1 86 ? 10.967 40.708 51.742 1.00 26.11 86 LYS A C 1
ATOM 624 O O . LYS A 1 86 ? 11.933 41.454 51.794 1.00 26.11 86 LYS A O 1
ATOM 629 N N . ASP A 1 87 ? 10.270 40.452 50.640 1.00 25.89 87 ASP A N 1
ATOM 630 C CA . ASP A 1 87 ? 10.029 41.504 49.657 1.00 25.89 87 ASP A CA 1
ATOM 631 C C . ASP A 1 87 ? 8.659 41.347 48.993 1.00 25.89 87 ASP A C 1
ATOM 633 O O . ASP A 1 87 ? 8.157 40.259 48.705 1.00 25.89 87 ASP A O 1
ATOM 637 N N . SER A 1 88 ? 8.022 42.501 48.884 1.00 26.25 88 SER A N 1
ATOM 638 C CA . SER A 1 88 ? 6.641 42.791 48.531 1.00 26.25 88 SER A CA 1
ATOM 639 C C . SER A 1 88 ? 6.280 42.445 47.086 1.00 26.25 88 SER A C 1
ATOM 641 O O . SER A 1 88 ? 7.041 42.707 46.157 1.00 26.25 88 SER A O 1
ATOM 643 N N . LYS A 1 89 ? 5.050 41.948 46.896 1.00 26.33 89 LYS A N 1
ATOM 644 C CA . LYS A 1 89 ? 4.358 41.906 45.598 1.00 26.33 89 LYS A CA 1
ATOM 645 C C . LYS A 1 89 ? 4.373 43.302 44.949 1.00 26.33 89 LYS A C 1
ATOM 647 O O . LYS A 1 89 ? 3.936 44.240 45.614 1.00 26.33 89 LYS A O 1
ATOM 652 N N . PRO A 1 90 ? 4.771 43.457 43.674 1.00 28.95 90 PRO A N 1
ATOM 653 C CA . PRO A 1 90 ? 4.470 44.673 42.940 1.00 28.95 90 PRO A CA 1
ATOM 654 C C . PRO A 1 90 ? 2.991 44.655 42.546 1.00 28.95 90 PRO A C 1
ATOM 656 O O . PRO A 1 90 ? 2.523 43.741 41.864 1.00 28.95 90 PRO A O 1
ATOM 659 N N . GLU A 1 91 ? 2.258 45.664 43.008 1.00 29.88 91 GLU A N 1
ATOM 660 C CA . GLU A 1 91 ? 0.951 46.040 42.480 1.00 29.88 91 GLU A CA 1
ATOM 661 C C . GLU A 1 91 ? 1.082 46.286 40.974 1.00 29.88 91 GLU A C 1
ATOM 663 O O . GLU A 1 91 ? 1.779 47.196 40.526 1.00 29.88 91 GLU A O 1
ATOM 668 N N . GLY A 1 92 ? 0.437 45.448 40.167 1.00 30.22 92 GLY A N 1
ATOM 669 C CA . GLY A 1 92 ? 0.311 45.718 38.747 1.00 30.22 92 GLY A CA 1
ATOM 670 C C . GLY A 1 92 ? -0.693 46.849 38.541 1.00 30.22 92 GLY A C 1
ATOM 671 O O . GLY A 1 92 ? -1.870 46.697 38.869 1.00 30.22 92 GLY A O 1
ATOM 672 N N . HIS A 1 93 ? -0.272 47.967 37.946 1.00 38.12 93 HIS A N 1
ATOM 673 C CA . HIS A 1 93 ? -1.219 48.953 37.428 1.00 38.12 93 HIS A CA 1
ATOM 674 C C . HIS A 1 93 ? -2.029 48.330 36.282 1.00 38.12 93 HIS A C 1
ATOM 676 O O . HIS A 1 93 ? -1.486 47.935 35.249 1.00 38.12 93 HIS A O 1
ATOM 682 N N . LEU A 1 94 ? -3.341 48.205 36.489 1.00 32.44 94 LEU A N 1
ATOM 683 C CA . LEU A 1 94 ? -4.315 47.826 35.469 1.00 32.44 94 LEU A CA 1
ATOM 684 C C . LEU A 1 94 ? -4.422 48.964 34.446 1.00 32.44 94 LEU A C 1
ATOM 686 O O . LEU A 1 94 ? -4.902 50.048 34.771 1.00 32.44 94 LEU A O 1
ATOM 690 N N . SER A 1 95 ? -3.972 48.729 33.214 1.00 39.66 95 SER A N 1
ATOM 691 C CA . SER A 1 95 ? -4.165 49.667 32.105 1.00 39.66 95 SER A CA 1
ATOM 692 C C . SER A 1 95 ? -5.367 49.239 31.268 1.00 39.66 95 SER A C 1
ATOM 694 O O . SER A 1 95 ? -5.439 48.111 30.780 1.00 39.66 95 SER A O 1
ATOM 696 N N . THR A 1 96 ? -6.325 50.151 31.137 1.00 35.88 96 THR A N 1
ATOM 697 C CA . THR A 1 96 ? -7.570 49.976 30.389 1.00 35.88 96 THR A CA 1
ATOM 698 C C . THR A 1 96 ? -7.328 50.288 28.918 1.00 35.88 96 THR A C 1
ATOM 700 O O . THR A 1 96 ? -7.070 51.440 28.575 1.00 35.88 96 THR A O 1
ATOM 703 N N . VAL A 1 97 ? -7.411 49.285 28.041 1.00 37.66 97 VAL A N 1
ATOM 704 C CA . VAL A 1 97 ? -7.308 49.494 26.590 1.00 37.66 97 VAL A CA 1
ATOM 705 C C . VAL A 1 97 ? -8.713 49.545 26.005 1.00 37.66 97 VAL A C 1
ATOM 707 O O . VAL A 1 97 ? -9.495 48.606 26.162 1.00 37.66 97 VAL A O 1
ATOM 710 N N . VAL A 1 98 ? -9.032 50.662 25.352 1.00 38.62 98 VAL A N 1
ATOM 711 C CA . VAL A 1 98 ? -10.272 50.867 24.598 1.00 38.62 98 VAL A CA 1
ATOM 712 C C . VAL A 1 98 ? -9.962 50.623 23.126 1.00 38.62 98 VAL A C 1
ATOM 714 O O . VAL A 1 98 ? -9.085 51.276 22.568 1.00 38.62 98 VAL A O 1
ATOM 717 N N . VAL A 1 99 ? -10.661 49.676 22.508 1.00 40.34 99 VAL A N 1
ATOM 718 C CA . VAL A 1 99 ? -10.534 49.379 21.079 1.00 40.34 99 VAL A CA 1
ATOM 719 C C . VAL A 1 99 ? -11.828 49.789 20.389 1.00 40.34 99 VAL A C 1
ATOM 721 O O . VAL A 1 99 ? -12.892 49.274 20.735 1.00 40.34 99 VAL A O 1
ATOM 724 N N . GLU A 1 100 ? -11.739 50.714 19.433 1.00 35.97 100 GLU A N 1
ATOM 725 C CA . GLU A 1 100 ? -12.824 51.001 18.488 1.00 35.97 100 GLU A CA 1
ATOM 726 C C . GLU A 1 100 ? -12.893 49.906 17.430 1.00 35.97 100 GLU A C 1
ATOM 728 O O . GLU A 1 100 ? -11.898 49.567 16.786 1.00 35.97 100 GLU A O 1
ATOM 733 N N . LEU A 1 101 ? -14.085 49.348 17.258 1.00 46.09 101 LEU A N 1
ATOM 734 C CA . LEU A 1 101 ? -14.388 48.411 16.195 1.00 46.09 101 LEU A CA 1
ATOM 735 C C . LEU A 1 101 ? -14.838 49.172 14.937 1.00 46.09 101 LEU A C 1
ATOM 737 O O . LEU A 1 101 ? -15.313 50.304 15.030 1.00 46.09 101 LEU A O 1
ATOM 741 N N . PRO A 1 102 ? -14.728 48.560 13.745 1.00 35.47 102 PRO A N 1
ATOM 742 C CA . PRO A 1 102 ? -15.014 49.228 12.471 1.00 35.47 102 PRO A CA 1
ATOM 743 C C . PRO A 1 102 ? -16.461 49.720 12.293 1.00 35.47 102 PRO A C 1
ATOM 745 O O . PRO A 1 102 ? -16.735 50.460 11.352 1.00 35.47 102 PRO A O 1
ATOM 748 N N . ASP A 1 103 ? -17.387 49.307 13.163 1.00 48.50 103 ASP A N 1
ATOM 749 C CA . ASP A 1 103 ? -18.776 49.779 13.206 1.00 48.50 103 ASP A CA 1
ATOM 750 C C . ASP A 1 103 ? -18.984 51.004 14.120 1.00 48.50 103 ASP A C 1
ATOM 752 O O . ASP A 1 103 ? -20.109 51.478 14.273 1.00 48.50 103 ASP A O 1
ATOM 756 N N . GLY A 1 104 ? -17.904 51.531 14.707 1.00 46.59 104 GLY A N 1
ATOM 757 C CA . GLY A 1 104 ? -17.908 52.696 15.590 1.00 46.59 104 GLY A CA 1
ATOM 758 C C . GLY A 1 104 ? -18.208 52.380 17.056 1.00 46.59 104 GLY A C 1
ATOM 759 O O . GLY A 1 104 ? -18.352 53.303 17.855 1.00 46.59 104 GLY A O 1
ATOM 760 N N . THR A 1 105 ? -18.312 51.105 17.445 1.00 48.84 105 THR A N 1
ATOM 761 C CA . THR A 1 105 ? -18.496 50.732 18.855 1.00 48.84 105 THR A CA 1
ATOM 762 C C . THR A 1 105 ? -17.162 50.462 19.550 1.00 48.84 105 THR A C 1
ATOM 764 O O . THR A 1 105 ? -16.248 49.873 18.977 1.00 48.84 105 THR A O 1
ATOM 767 N N . THR A 1 106 ? -17.029 50.886 20.809 1.00 48.78 106 THR A N 1
ATOM 768 C CA . THR A 1 106 ? -15.823 50.656 21.617 1.00 48.78 106 THR A CA 1
ATOM 769 C C . THR A 1 106 ? -15.995 49.482 22.569 1.00 48.78 106 THR A C 1
ATOM 771 O O . THR A 1 106 ? -17.016 49.353 23.248 1.00 48.78 106 THR A O 1
ATOM 774 N N . LYS A 1 107 ? -14.965 48.634 22.668 1.00 38.47 107 LYS A N 1
ATOM 775 C CA . LYS A 1 107 ? -14.883 47.573 23.678 1.00 38.47 107 LYS A CA 1
ATOM 776 C C . LYS A 1 107 ? -13.618 47.730 24.512 1.00 38.47 107 LYS A C 1
ATOM 778 O O . LYS A 1 107 ? -12.543 48.009 23.987 1.00 38.47 107 LYS A O 1
ATOM 783 N N . THR A 1 108 ? -13.756 47.545 25.819 1.00 39.34 108 THR A N 1
ATOM 784 C CA . THR A 1 108 ? -12.702 47.840 26.792 1.00 39.34 108 THR A CA 1
ATOM 785 C C . THR A 1 108 ? -12.250 46.573 27.510 1.00 39.34 108 THR A C 1
ATOM 787 O O . THR A 1 108 ? -13.083 45.779 27.949 1.00 39.34 108 THR A O 1
ATOM 790 N N . THR A 1 109 ? -10.941 46.345 27.630 1.00 37.03 109 THR A N 1
ATOM 791 C CA . THR A 1 109 ? -10.382 45.200 28.378 1.00 37.03 109 THR A CA 1
ATOM 792 C C . THR A 1 109 ? -9.079 45.592 29.081 1.00 37.03 109 THR A C 1
ATOM 794 O O . THR A 1 109 ? -8.339 46.447 28.594 1.00 37.03 109 THR A O 1
ATOM 797 N N . THR A 1 110 ? -8.807 44.986 30.240 1.00 33.84 110 THR A N 1
ATOM 798 C CA . THR A 1 110 ? -7.728 45.386 31.160 1.00 33.84 110 THR A CA 1
ATOM 799 C C . THR A 1 110 ? -6.738 44.234 31.382 1.00 33.84 110 THR A C 1
ATOM 801 O O . THR A 1 110 ? -7.158 43.124 31.703 1.00 33.84 110 THR A O 1
ATOM 804 N N . GLY A 1 111 ? -5.429 44.485 31.230 1.00 37.66 111 GLY A N 1
ATOM 805 C CA . GLY A 1 111 ? -4.350 43.503 31.455 1.00 37.66 111 GLY A CA 1
ATOM 806 C C . GLY A 1 111 ? -2.940 44.127 31.414 1.00 37.66 111 GLY A C 1
ATOM 807 O O . GLY A 1 111 ? -2.791 45.264 30.976 1.00 37.66 111 GLY A O 1
ATOM 808 N N . HIS A 1 112 ? -1.907 43.414 31.890 1.00 32.72 112 HIS A N 1
ATOM 809 C CA . HIS A 1 112 ? -0.526 43.930 31.998 1.00 32.72 112 HIS A CA 1
ATOM 810 C C . HIS A 1 112 ? 0.331 43.626 30.756 1.00 32.72 112 HIS A C 1
ATOM 812 O O . HIS A 1 112 ? 0.419 42.473 30.337 1.00 32.72 112 HIS A O 1
ATOM 818 N N . VAL A 1 113 ? 1.023 44.636 30.210 1.00 33.97 113 VAL A N 1
ATOM 819 C CA . VAL A 1 113 ? 1.994 44.497 29.105 1.00 33.97 113 VAL A CA 1
ATOM 820 C C . VAL A 1 113 ? 3.232 45.352 29.402 1.00 33.97 113 VAL A C 1
ATOM 822 O O . VAL A 1 113 ? 3.100 46.542 29.674 1.00 33.97 113 VAL A O 1
ATOM 825 N N . HIS A 1 114 ? 4.435 44.771 29.318 1.00 36.47 114 HIS A N 1
ATOM 826 C CA . HIS A 1 114 ? 5.704 45.513 29.345 1.00 36.47 114 HIS A CA 1
ATOM 827 C C . HIS A 1 114 ? 6.341 45.538 27.951 1.00 36.47 114 HIS A C 1
ATOM 829 O O . HIS A 1 114 ? 6.468 44.501 27.301 1.00 36.47 114 HIS A O 1
ATOM 835 N N . VAL A 1 115 ? 6.769 46.724 27.514 1.00 33.50 115 VAL A N 1
ATOM 836 C CA . VAL A 1 115 ? 7.428 46.968 26.225 1.00 33.50 115 VAL A CA 1
ATOM 837 C C . VAL A 1 115 ? 8.719 47.748 26.465 1.00 33.50 115 VAL A C 1
ATOM 839 O O . VAL A 1 115 ? 8.705 48.736 27.196 1.00 33.50 115 VAL A O 1
ATOM 842 N N . SER A 1 116 ? 9.822 47.346 25.830 1.00 35.56 116 SER A N 1
ATOM 843 C CA . SER A 1 116 ? 11.034 48.168 25.721 1.00 35.56 116 SER A CA 1
ATOM 844 C C . SER A 1 116 ? 11.465 48.320 24.258 1.00 35.56 116 SER A C 1
ATOM 846 O O . SER A 1 116 ? 11.234 47.438 23.426 1.00 35.56 116 SER A O 1
ATOM 848 N N . VAL A 1 117 ? 12.051 49.479 23.940 1.00 33.69 117 VAL A N 1
ATOM 849 C CA . VAL A 1 117 ? 12.497 49.880 22.596 1.00 33.69 117 VAL A CA 1
ATOM 850 C C . VAL A 1 117 ? 14.004 50.123 22.638 1.00 33.69 117 VAL A C 1
ATOM 852 O O . VAL A 1 117 ? 14.486 50.810 23.536 1.00 33.69 117 VAL A O 1
ATOM 855 N N . ALA A 1 118 ? 14.746 49.581 21.670 1.00 43.97 118 ALA A N 1
ATOM 856 C CA . ALA A 1 118 ? 16.177 49.847 21.500 1.00 43.97 118 ALA A CA 1
ATOM 857 C C . ALA A 1 118 ? 16.478 50.357 20.079 1.00 43.97 118 ALA A C 1
ATOM 859 O O . ALA A 1 118 ? 15.831 49.944 19.112 1.00 43.97 118 ALA A O 1
ATOM 860 N N . VAL A 1 119 ? 17.460 51.258 19.972 1.00 39.97 119 VAL A N 1
ATOM 861 C CA . VAL A 1 119 ? 17.939 51.874 18.720 1.00 39.97 119 VAL A CA 1
ATOM 862 C C . VAL A 1 119 ? 19.114 51.057 18.169 1.00 39.97 119 VAL A C 1
ATOM 864 O O . VAL A 1 119 ? 20.020 50.703 18.923 1.00 39.97 119 VAL A O 1
ATOM 867 N N . VAL A 1 120 ? 19.103 50.744 16.869 1.00 45.50 120 VAL A N 1
ATOM 868 C CA . VAL A 1 120 ? 20.160 49.966 16.192 1.00 45.50 120 VAL A CA 1
ATOM 869 C C . VAL A 1 120 ? 21.222 50.918 15.628 1.00 45.50 120 VAL A C 1
ATOM 871 O O . VAL A 1 120 ? 20.886 51.831 14.885 1.00 45.50 120 VAL A O 1
ATOM 874 N N . SER A 1 121 ? 22.503 50.726 15.960 1.00 48.06 121 SER A N 1
ATOM 875 C CA . SER A 1 121 ? 23.584 51.646 15.558 1.00 48.06 121 SER A CA 1
ATOM 876 C C . SER A 1 121 ? 24.262 51.318 14.212 1.00 48.06 121 SER A C 1
ATOM 878 O O . SER A 1 121 ? 24.819 52.223 13.587 1.00 48.06 121 SER A O 1
ATOM 880 N N . SER A 1 122 ? 24.189 50.076 13.713 1.00 49.88 122 SER A N 1
ATOM 881 C CA . SER A 1 122 ? 24.686 49.694 12.376 1.00 49.88 122 SER A CA 1
ATOM 882 C C . SER A 1 122 ? 24.013 48.427 11.814 1.00 49.88 122 SER A C 1
ATOM 884 O O . SER A 1 122 ? 23.529 47.586 12.572 1.00 49.88 122 SER A O 1
ATOM 886 N N . TYR A 1 123 ? 23.968 48.299 10.480 1.00 55.66 123 TYR A N 1
ATOM 887 C CA . TYR A 1 123 ? 23.371 47.181 9.731 1.00 55.66 123 TYR A CA 1
ATOM 888 C C . TYR A 1 123 ? 24.284 46.740 8.574 1.00 55.66 123 TYR A C 1
ATOM 890 O O . TYR A 1 123 ? 24.776 47.586 7.835 1.00 55.66 123 TYR A O 1
ATOM 898 N N . GLU A 1 124 ? 24.493 45.434 8.386 1.00 62.34 124 GLU A N 1
ATOM 899 C CA . GLU A 1 124 ? 25.279 44.886 7.268 1.00 62.34 124 GLU A CA 1
ATOM 900 C C . GLU A 1 124 ? 24.399 44.148 6.255 1.00 62.34 124 GLU A C 1
ATOM 902 O O . GLU A 1 124 ? 23.502 43.392 6.630 1.00 62.34 124 GLU A O 1
ATOM 907 N N . THR A 1 125 ? 24.689 44.312 4.964 1.00 63.94 125 THR A N 1
ATOM 908 C CA . THR A 1 125 ? 24.024 43.580 3.877 1.00 63.94 125 THR A CA 1
ATOM 909 C C . THR A 1 125 ? 24.986 43.261 2.732 1.00 63.94 125 THR A C 1
ATOM 911 O O . THR A 1 125 ? 26.054 43.858 2.632 1.00 63.94 125 THR A O 1
ATOM 914 N N . VAL A 1 126 ? 24.638 42.306 1.867 1.00 61.75 126 VAL A N 1
ATOM 915 C CA . VAL A 1 126 ? 25.499 41.845 0.765 1.00 61.75 126 VAL A CA 1
ATOM 916 C C . VAL A 1 126 ? 24.794 42.068 -0.564 1.00 61.75 126 VAL A C 1
ATOM 918 O O . VAL A 1 126 ? 23.681 41.586 -0.770 1.00 61.75 126 VAL A O 1
ATOM 921 N N . ILE A 1 127 ? 25.460 42.767 -1.480 1.00 75.44 127 ILE A N 1
ATOM 922 C CA . ILE A 1 127 ? 24.996 42.966 -2.852 1.00 75.44 127 ILE A CA 1
ATOM 923 C C . ILE A 1 127 ? 25.654 41.909 -3.731 1.00 75.44 127 ILE A C 1
ATOM 925 O O . ILE A 1 127 ? 26.877 41.867 -3.826 1.00 75.44 127 ILE A O 1
ATOM 929 N N . LEU A 1 128 ? 24.850 41.056 -4.369 1.00 61.34 128 LEU A N 1
ATOM 930 C CA . LEU A 1 128 ? 25.332 39.936 -5.190 1.00 61.34 128 LEU A CA 1
ATOM 931 C C . LEU A 1 128 ? 25.220 40.184 -6.702 1.00 61.34 128 LEU A C 1
ATOM 933 O O . LEU A 1 128 ? 25.839 39.467 -7.483 1.00 61.34 128 LEU A O 1
ATOM 937 N N . THR A 1 129 ? 24.462 41.197 -7.120 1.00 56.12 129 THR A N 1
ATOM 938 C CA . THR A 1 129 ? 24.248 41.557 -8.529 1.00 56.12 129 THR A CA 1
ATOM 939 C C . THR A 1 129 ? 24.669 42.997 -8.791 1.00 56.12 129 THR A C 1
ATOM 941 O O . THR A 1 129 ? 24.597 43.812 -7.867 1.00 56.12 129 THR A O 1
ATOM 944 N N . PRO A 1 130 ? 25.071 43.356 -10.026 1.00 75.38 130 PRO A N 1
ATOM 945 C CA . PRO A 1 130 ? 25.458 44.723 -10.329 1.00 75.38 130 PRO A CA 1
ATOM 946 C C . PRO A 1 130 ? 24.358 45.717 -9.943 1.00 75.38 130 PRO A C 1
ATOM 948 O O . PRO A 1 130 ? 23.234 45.612 -10.430 1.00 75.38 130 PRO A O 1
ATOM 951 N N . THR A 1 131 ? 24.655 46.636 -9.025 1.00 73.50 131 THR A N 1
ATOM 952 C CA . THR A 1 131 ? 23.654 47.525 -8.412 1.00 73.50 131 THR A CA 1
ATOM 953 C C . THR A 1 131 ? 24.178 48.952 -8.380 1.00 73.50 131 THR A C 1
ATOM 955 O O . THR A 1 131 ? 25.325 49.186 -8.002 1.00 73.50 131 THR A O 1
ATOM 958 N N . VAL A 1 132 ? 23.341 49.911 -8.778 1.00 75.75 132 VAL A N 1
ATOM 959 C CA . VAL A 1 132 ? 23.665 51.340 -8.713 1.00 75.75 132 VAL A CA 1
ATOM 960 C C . VAL A 1 132 ? 23.204 51.891 -7.368 1.00 75.75 132 VAL A C 1
ATOM 962 O O . VAL A 1 132 ? 22.026 51.810 -7.028 1.00 75.75 132 VAL A O 1
ATOM 965 N N . LEU A 1 133 ? 24.137 52.444 -6.605 1.00 76.75 133 LEU A N 1
ATOM 966 C CA . LEU A 1 133 ? 23.906 53.124 -5.339 1.00 76.75 133 LEU A CA 1
ATOM 967 C C . LEU A 1 133 ? 23.966 54.627 -5.576 1.00 76.75 133 LEU A C 1
ATOM 969 O O . LEU A 1 133 ? 24.897 55.110 -6.212 1.00 76.75 133 LEU A O 1
ATOM 973 N N . ARG A 1 134 ? 22.986 55.370 -5.063 1.00 62.78 134 ARG A N 1
ATOM 974 C CA . ARG A 1 134 ? 22.928 56.826 -5.208 1.00 62.78 134 ARG A CA 1
ATOM 975 C C . ARG A 1 134 ? 23.133 57.480 -3.850 1.00 62.78 134 ARG A C 1
ATOM 977 O O . ARG A 1 134 ? 22.314 57.295 -2.954 1.00 62.78 134 ARG A O 1
ATOM 984 N N . GLU A 1 135 ? 24.196 58.262 -3.712 1.00 63.75 135 GLU A N 1
ATOM 985 C CA . GLU A 1 135 ? 24.513 58.999 -2.486 1.00 63.75 135 GLU A CA 1
ATOM 986 C C . GLU A 1 135 ? 24.812 60.460 -2.830 1.00 63.75 135 GLU A C 1
ATOM 988 O O . GLU A 1 135 ? 25.567 60.749 -3.756 1.00 63.75 135 GLU A O 1
ATOM 993 N N . ASN A 1 136 ? 24.163 61.398 -2.129 1.00 61.00 136 ASN A N 1
ATOM 994 C CA . ASN A 1 136 ? 24.291 62.847 -2.350 1.00 61.00 136 ASN A CA 1
ATOM 995 C C . ASN A 1 136 ? 24.120 63.292 -3.820 1.00 61.00 136 ASN A C 1
ATOM 997 O O . ASN A 1 136 ? 24.726 64.263 -4.265 1.00 61.00 136 ASN A O 1
ATOM 1001 N N . GLY A 1 137 ? 23.277 62.579 -4.577 1.00 61.28 137 GLY A N 1
ATOM 1002 C CA . GLY A 1 137 ? 22.980 62.875 -5.983 1.00 61.28 137 GLY A CA 1
ATOM 1003 C C . GLY A 1 137 ? 23.973 62.296 -6.998 1.00 61.28 137 GLY A C 1
ATOM 1004 O O . GLY A 1 137 ? 23.788 62.518 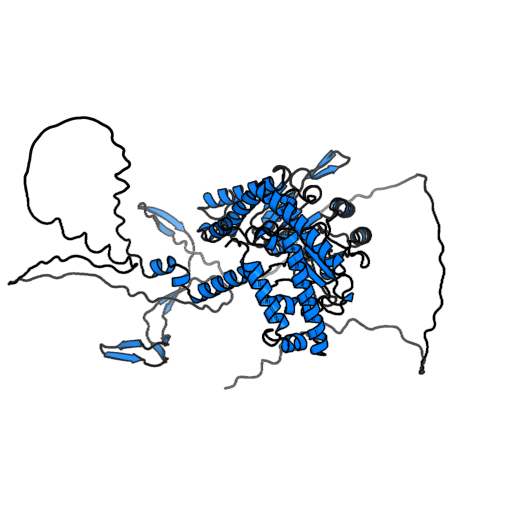-8.194 1.00 61.28 137 GLY A O 1
ATOM 1005 N N . VAL A 1 138 ? 24.978 61.534 -6.555 1.00 53.97 138 VAL A N 1
ATOM 1006 C CA . VAL A 1 138 ? 25.959 60.855 -7.417 1.00 53.97 138 VAL A CA 1
ATOM 1007 C C . VAL A 1 138 ? 25.671 59.354 -7.458 1.00 53.97 138 VAL A C 1
ATOM 1009 O O . VAL A 1 138 ? 25.389 58.746 -6.426 1.00 53.97 138 VAL A O 1
ATOM 1012 N N . ASP A 1 139 ? 25.747 58.768 -8.656 1.00 77.44 139 ASP A N 1
ATOM 1013 C CA . ASP A 1 139 ? 25.508 57.342 -8.893 1.00 77.44 139 ASP A CA 1
ATOM 1014 C C . ASP A 1 139 ? 26.827 56.559 -8.906 1.00 77.44 139 ASP A C 1
ATOM 1016 O O . ASP A 1 139 ? 27.727 56.835 -9.699 1.00 77.44 139 ASP A O 1
ATOM 1020 N N . TYR A 1 140 ? 26.913 55.539 -8.058 1.00 65.38 140 TYR A N 1
ATOM 1021 C CA . TYR A 1 140 ? 28.031 54.609 -7.941 1.00 65.38 140 TYR A CA 1
ATOM 1022 C C . TYR A 1 140 ? 27.564 53.218 -8.352 1.00 65.38 140 TYR A C 1
ATOM 1024 O O . TYR A 1 140 ? 26.635 52.671 -7.767 1.00 65.38 140 TYR A O 1
ATOM 1032 N N . THR A 1 141 ? 28.197 52.612 -9.355 1.00 77.00 141 THR A N 1
ATOM 1033 C CA . THR A 1 141 ? 27.819 51.262 -9.801 1.00 77.00 141 THR A CA 1
ATOM 1034 C C . THR A 1 141 ? 28.727 50.224 -9.161 1.00 77.00 141 THR A C 1
ATOM 1036 O O . THR A 1 141 ? 29.922 50.178 -9.445 1.00 77.00 141 THR A O 1
ATOM 1039 N N . VAL A 1 142 ? 28.153 49.365 -8.325 1.00 75.25 142 VAL A N 1
ATOM 1040 C CA . VAL A 1 142 ? 28.834 48.187 -7.785 1.00 75.25 142 VAL A CA 1
ATOM 1041 C C . VAL A 1 142 ? 28.745 47.092 -8.837 1.00 75.25 142 VAL A C 1
ATOM 1043 O O . VAL A 1 142 ? 27.657 46.604 -9.117 1.00 75.25 142 VAL A O 1
ATOM 1046 N N . THR A 1 143 ? 29.867 46.730 -9.455 1.00 71.38 143 THR A N 1
ATOM 1047 C CA . THR A 1 143 ? 29.914 45.777 -10.581 1.00 71.38 143 THR A CA 1
ATOM 1048 C C . THR A 1 143 ? 30.303 44.354 -10.176 1.00 71.38 143 THR A C 1
ATOM 1050 O O . THR A 1 143 ? 30.207 43.446 -10.999 1.00 71.38 143 THR A O 1
ATOM 1053 N N . ALA A 1 144 ? 30.699 44.137 -8.918 1.00 63.06 144 ALA A N 1
ATOM 1054 C CA . ALA A 1 144 ? 31.065 42.832 -8.369 1.00 63.06 144 ALA A CA 1
ATOM 1055 C C . ALA A 1 144 ? 30.478 42.631 -6.957 1.00 63.06 144 ALA A C 1
ATOM 1057 O O . ALA A 1 144 ? 30.267 43.621 -6.249 1.00 63.06 144 ALA A O 1
ATOM 1058 N N . PRO A 1 145 ? 30.228 41.379 -6.522 1.00 74.56 145 PRO A N 1
ATOM 1059 C CA . PRO A 1 145 ? 29.626 41.107 -5.222 1.00 74.56 145 PRO A CA 1
ATOM 1060 C C . PRO A 1 145 ? 30.391 41.758 -4.063 1.00 74.56 145 PRO A C 1
ATOM 1062 O O . PRO A 1 145 ? 31.591 41.536 -3.915 1.00 74.56 145 PRO A O 1
ATOM 1065 N N . THR A 1 146 ? 29.706 42.573 -3.256 1.00 71.81 146 THR A N 1
ATOM 1066 C CA . THR A 1 146 ? 30.327 43.407 -2.211 1.00 71.81 146 THR A CA 1
ATOM 1067 C C . THR A 1 146 ? 29.431 43.495 -0.971 1.00 71.81 146 THR A C 1
ATOM 1069 O O . THR A 1 146 ? 28.208 43.591 -1.084 1.00 71.81 146 THR A O 1
ATOM 1072 N N . THR A 1 147 ? 30.033 43.482 0.222 1.00 71.12 147 THR A N 1
ATOM 1073 C CA . THR A 1 147 ? 29.339 43.693 1.506 1.00 71.12 147 THR A CA 1
ATOM 1074 C C . THR A 1 147 ? 29.290 45.181 1.852 1.00 71.12 147 THR A C 1
ATOM 1076 O O . THR A 1 147 ? 30.312 45.862 1.796 1.00 71.12 147 THR A O 1
ATOM 1079 N N . LEU A 1 148 ? 28.117 45.679 2.243 1.00 68.75 148 LEU A N 1
ATOM 1080 C CA . LEU A 1 148 ? 27.876 47.054 2.677 1.00 68.75 148 LEU A CA 1
ATOM 1081 C C . LEU A 1 148 ? 27.527 47.114 4.160 1.00 68.75 148 LEU A C 1
ATOM 1083 O O . LEU A 1 148 ? 26.607 46.439 4.619 1.00 68.75 148 LEU A O 1
ATOM 1087 N N . GLN A 1 149 ? 28.229 47.987 4.879 1.00 66.31 149 GLN A N 1
ATOM 1088 C CA . GLN A 1 149 ? 27.868 48.426 6.223 1.00 66.31 149 GLN A CA 1
ATOM 1089 C C . GLN A 1 149 ? 27.123 49.761 6.139 1.00 66.31 149 GLN A C 1
ATOM 1091 O O . GLN A 1 149 ? 27.654 50.735 5.610 1.00 66.31 149 GLN A O 1
ATOM 1096 N N . ILE A 1 150 ? 25.924 49.824 6.706 1.00 62.06 150 ILE A N 1
ATOM 1097 C CA . ILE A 1 150 ? 25.140 51.047 6.873 1.00 62.06 150 ILE A CA 1
ATOM 1098 C C . ILE A 1 150 ? 25.220 51.444 8.346 1.00 62.06 150 ILE A C 1
ATOM 1100 O O . ILE A 1 150 ? 24.709 50.744 9.222 1.00 62.06 150 ILE A O 1
ATOM 1104 N N . THR A 1 151 ? 25.872 52.563 8.637 1.00 51.56 151 THR A N 1
ATOM 1105 C CA . THR A 1 151 ? 25.954 53.139 9.986 1.00 51.56 151 THR A CA 1
ATOM 1106 C C . THR A 1 151 ? 24.885 54.223 10.162 1.00 51.56 151 THR A C 1
ATOM 1108 O O . THR A 1 151 ? 24.493 54.874 9.198 1.00 51.56 151 THR A O 1
ATOM 1111 N N . ASN A 1 152 ? 24.379 54.408 11.389 1.00 49.00 152 ASN A N 1
ATOM 1112 C CA . ASN A 1 152 ? 23.353 55.409 11.735 1.00 49.00 152 ASN A CA 1
ATOM 1113 C C . ASN A 1 152 ? 21.963 55.214 11.075 1.00 49.00 152 ASN A C 1
ATOM 1115 O O . ASN A 1 152 ? 21.320 56.187 10.681 1.00 49.00 152 ASN A O 1
ATOM 1119 N N . CYS A 1 153 ? 21.453 53.975 10.987 1.00 48.34 153 CYS A N 1
ATOM 1120 C CA . CYS A 1 153 ? 20.053 53.733 10.592 1.00 48.34 153 CYS A CA 1
ATOM 1121 C C . CYS A 1 153 ? 19.084 54.230 11.685 1.00 48.34 153 CYS A C 1
ATOM 1123 O O . CYS A 1 153 ? 19.162 53.740 12.810 1.00 48.34 153 CYS A O 1
ATOM 1125 N N . PRO A 1 154 ? 18.115 55.120 11.398 1.00 44.28 154 PRO A N 1
ATOM 1126 C CA . PRO A 1 154 ? 17.187 55.656 12.405 1.00 44.28 154 PRO A CA 1
ATOM 1127 C C . PRO A 1 154 ? 16.047 54.686 12.790 1.00 44.28 154 PRO A C 1
ATOM 1129 O O . PRO A 1 154 ? 15.001 55.095 13.291 1.00 44.28 154 PRO A O 1
ATOM 1132 N N . CYS A 1 155 ? 16.218 53.390 12.547 1.00 42.81 155 CYS A N 1
ATOM 1133 C CA . CYS A 1 155 ? 15.198 52.372 12.742 1.00 42.81 155 CYS A CA 1
ATOM 1134 C C . CYS A 1 155 ? 15.087 51.935 14.230 1.00 42.81 155 CYS A C 1
ATOM 1136 O O . CYS A 1 155 ? 16.087 51.619 14.875 1.00 42.81 155 CYS A O 1
ATOM 1138 N N . THR A 1 156 ? 13.868 51.900 14.796 1.00 39.84 156 THR A N 1
ATOM 1139 C CA . THR A 1 156 ? 13.577 51.419 16.171 1.00 39.84 156 THR A CA 1
ATOM 1140 C C . THR A 1 156 ? 12.842 50.077 16.156 1.00 39.84 156 THR A C 1
ATOM 1142 O O . THR A 1 156 ? 12.016 49.828 15.280 1.00 39.84 156 THR A O 1
ATOM 1145 N N . ARG A 1 157 ? 13.132 49.197 17.130 1.00 39.41 157 ARG A N 1
ATOM 1146 C CA . ARG A 1 157 ? 12.523 47.857 17.242 1.00 39.41 157 ARG A CA 1
ATOM 1147 C C . ARG A 1 157 ? 11.774 47.684 18.567 1.00 39.41 157 ARG A C 1
ATOM 1149 O O . ARG A 1 157 ? 12.309 48.022 19.621 1.00 39.41 157 ARG A O 1
ATOM 1156 N N . THR A 1 158 ? 10.582 47.091 18.515 1.00 33.34 158 THR A N 1
ATOM 1157 C CA . THR A 1 158 ? 9.770 46.715 19.687 1.00 33.34 158 THR A CA 1
ATOM 1158 C C . THR A 1 158 ? 9.858 45.204 19.910 1.00 33.34 158 THR A C 1
ATOM 1160 O O . THR A 1 158 ? 9.630 44.439 18.973 1.00 33.34 158 THR A O 1
ATOM 1163 N N . VAL A 1 159 ? 10.197 44.752 21.123 1.00 38.97 159 VAL A N 1
ATOM 1164 C CA . VAL A 1 159 ? 10.266 43.317 21.468 1.00 38.97 159 VAL A CA 1
ATOM 1165 C C . VAL A 1 159 ? 9.329 43.014 22.637 1.00 38.97 159 VAL A C 1
ATOM 1167 O O . VAL A 1 159 ? 9.406 43.662 23.678 1.00 38.97 159 VAL A O 1
ATOM 1170 N N . SER A 1 160 ? 8.473 42.001 22.482 1.00 28.98 160 SER A N 1
ATOM 1171 C CA . SER A 1 160 ? 7.690 41.401 23.570 1.00 28.98 160 SER A CA 1
ATOM 1172 C C . SER A 1 160 ? 8.373 40.103 24.008 1.00 28.98 160 SER A C 1
ATOM 1174 O O . SER A 1 160 ? 8.538 39.191 23.200 1.00 28.98 160 SER A O 1
ATOM 1176 N N . LEU A 1 161 ? 8.817 40.020 25.265 1.00 32.88 161 LEU A N 1
ATOM 1177 C CA . LEU A 1 161 ? 9.494 38.839 25.810 1.00 32.88 161 LEU A CA 1
ATOM 1178 C C . LEU A 1 161 ? 8.489 37.903 26.499 1.00 32.88 161 LEU A C 1
ATOM 1180 O O . LEU A 1 161 ? 7.862 38.284 27.483 1.00 32.88 161 LEU A O 1
ATOM 1184 N N . LEU A 1 162 ? 8.418 36.655 26.035 1.00 27.70 162 LEU A N 1
ATOM 1185 C CA . LEU A 1 162 ? 8.046 35.494 26.847 1.00 27.70 162 LEU A CA 1
ATOM 1186 C C . LEU A 1 162 ? 9.304 34.619 26.967 1.00 27.70 162 LEU A C 1
ATOM 1188 O O . LEU A 1 162 ? 9.900 34.229 25.966 1.00 27.70 162 LEU A O 1
ATOM 1192 N N . SER A 1 163 ? 9.752 34.379 28.199 1.00 26.59 163 SER A N 1
ATOM 1193 C CA . SER A 1 163 ? 10.840 33.454 28.556 1.00 26.59 163 SER A CA 1
ATOM 1194 C C . SER A 1 163 ? 10.533 32.032 28.047 1.00 26.59 163 SER A C 1
ATOM 1196 O O . SER A 1 163 ? 9.381 31.628 28.139 1.00 26.59 163 SER A O 1
ATOM 1198 N N . SER A 1 164 ? 11.440 31.177 27.578 1.00 26.64 164 SER A N 1
ATOM 1199 C CA . SER A 1 164 ? 12.900 31.173 27.515 1.00 26.64 164 SER A CA 1
ATOM 1200 C C . SER A 1 164 ? 13.372 30.231 26.387 1.00 26.64 164 SER A C 1
ATOM 1202 O O . SER A 1 164 ? 12.659 29.333 25.948 1.00 26.64 164 SER A O 1
ATOM 1204 N N . THR A 1 165 ? 14.640 30.418 26.004 1.00 24.31 165 THR A N 1
ATOM 1205 C CA . THR A 1 165 ? 15.530 29.555 25.195 1.00 24.31 165 THR A CA 1
ATOM 1206 C C . THR A 1 165 ? 15.408 29.539 23.660 1.00 24.31 165 THR A C 1
ATOM 1208 O O . THR A 1 165 ? 14.741 28.718 23.052 1.00 24.31 165 THR A O 1
ATOM 1211 N N . ALA A 1 166 ? 16.235 30.420 23.078 1.00 29.48 166 ALA A N 1
ATOM 1212 C CA . ALA A 1 166 ? 17.174 30.203 21.972 1.00 29.48 166 ALA A CA 1
ATOM 1213 C C . ALA A 1 166 ? 16.653 29.610 20.652 1.00 29.48 166 ALA A C 1
ATOM 1215 O O . ALA A 1 166 ? 16.571 28.397 20.478 1.00 29.48 166 ALA A O 1
ATOM 1216 N N . THR A 1 167 ? 16.519 30.460 19.629 1.00 24.25 167 THR A N 1
ATOM 1217 C CA . THR A 1 167 ? 16.722 30.027 18.238 1.00 24.25 167 THR A CA 1
ATOM 1218 C C . THR A 1 167 ? 17.232 31.181 17.370 1.00 24.25 167 THR A C 1
ATOM 1220 O O . THR A 1 167 ? 16.719 32.297 17.431 1.00 24.25 167 THR A O 1
ATOM 1223 N N . LYS A 1 168 ? 18.272 30.901 16.569 1.00 26.11 168 LYS A N 1
ATOM 1224 C CA . LYS A 1 168 ? 18.714 31.712 15.423 1.00 26.11 168 LYS A CA 1
ATOM 1225 C C . LYS A 1 168 ? 17.510 32.011 14.528 1.00 26.11 168 LYS A C 1
ATOM 1227 O O . LYS A 1 168 ? 16.807 31.082 14.145 1.00 26.11 168 LYS A O 1
ATOM 1232 N N . CYS A 1 169 ? 17.316 33.274 14.163 1.00 24.27 169 CYS A N 1
ATOM 1233 C CA . CYS A 1 169 ? 16.266 33.674 13.236 1.00 24.27 169 CYS A CA 1
ATOM 1234 C C . CYS A 1 169 ? 16.895 34.102 11.906 1.00 24.27 169 CYS A C 1
ATOM 1236 O O . CYS A 1 169 ? 17.703 35.029 11.863 1.00 24.27 169 CYS A O 1
ATOM 1238 N N . VAL A 1 170 ? 16.540 33.381 10.845 1.00 27.36 170 VAL A N 1
ATOM 1239 C CA . VAL A 1 170 ? 16.691 33.797 9.452 1.00 27.36 170 VAL A CA 1
ATOM 1240 C C . VAL A 1 170 ? 15.409 34.552 9.112 1.00 27.36 170 VAL A C 1
ATOM 1242 O O . VAL A 1 170 ? 14.338 33.954 9.154 1.00 27.36 170 VAL A O 1
ATOM 1245 N N . CYS A 1 171 ? 15.512 35.843 8.796 1.00 24.34 171 CYS A N 1
ATOM 1246 C CA . CYS A 1 171 ? 14.409 36.608 8.220 1.00 24.34 171 CYS A CA 1
ATOM 1247 C C . CYS A 1 171 ? 14.808 37.097 6.831 1.00 24.34 171 CYS A C 1
ATOM 1249 O O . CYS A 1 171 ? 15.658 37.972 6.680 1.00 24.34 171 CYS A O 1
ATOM 1251 N N . THR A 1 172 ? 14.152 36.538 5.824 1.00 26.31 172 THR A N 1
ATOM 1252 C CA . THR A 1 172 ? 13.798 37.243 4.595 1.00 26.31 172 THR A CA 1
ATOM 1253 C C . THR A 1 172 ? 12.809 38.363 4.942 1.00 26.31 172 THR A C 1
ATOM 1255 O O . THR A 1 172 ? 11.926 38.161 5.777 1.00 26.31 172 THR A O 1
ATOM 1258 N N . THR A 1 173 ? 12.947 39.552 4.349 1.00 26.44 173 THR A N 1
ATOM 1259 C CA . THR A 1 173 ? 12.084 40.126 3.282 1.00 26.44 173 THR A CA 1
ATOM 1260 C C . THR A 1 173 ? 12.050 41.669 3.331 1.00 26.44 173 THR A C 1
ATOM 1262 O O . THR A 1 173 ? 11.974 42.260 4.401 1.00 26.44 173 THR A O 1
ATOM 1265 N N . GLU A 1 174 ? 12.068 42.261 2.128 1.00 25.05 174 GLU A N 1
ATOM 1266 C CA . GLU A 1 174 ? 11.341 43.462 1.666 1.00 25.05 174 GLU A CA 1
ATOM 1267 C C . GLU A 1 174 ? 11.490 44.821 2.381 1.00 25.05 174 GLU A C 1
ATOM 1269 O O . GLU A 1 174 ? 10.994 45.065 3.477 1.00 25.05 174 GLU A O 1
ATOM 1274 N N . VAL A 1 175 ? 12.058 45.778 1.636 1.00 23.17 175 VAL A N 1
ATOM 1275 C CA . VAL A 1 175 ? 11.928 47.222 1.868 1.00 23.17 175 VAL A CA 1
ATOM 1276 C C . VAL A 1 175 ? 10.833 47.756 0.942 1.00 23.17 175 VAL A C 1
ATOM 1278 O O . VAL A 1 175 ? 10.974 47.710 -0.279 1.00 23.17 175 VAL A O 1
ATOM 1281 N N . VAL A 1 176 ? 9.757 48.291 1.523 1.00 25.03 176 VAL A N 1
ATOM 1282 C CA . VAL A 1 176 ? 8.741 49.093 0.827 1.00 25.03 176 VAL A CA 1
ATOM 1283 C C . VAL A 1 176 ? 9.033 50.574 1.071 1.00 25.03 176 VAL A C 1
ATOM 1285 O O . VAL A 1 176 ? 9.079 51.030 2.212 1.00 25.03 176 VAL A O 1
ATOM 1288 N N . LEU A 1 177 ? 9.214 51.321 -0.021 1.00 24.69 177 LEU A N 1
ATOM 1289 C CA . LEU A 1 177 ? 9.205 52.783 -0.060 1.00 24.69 177 LEU A CA 1
ATOM 1290 C C . LEU A 1 177 ? 7.790 53.309 0.226 1.00 24.69 177 LEU A C 1
ATOM 1292 O O . LEU A 1 177 ? 6.857 53.023 -0.523 1.00 24.69 177 LEU A O 1
ATOM 1296 N N . LEU A 1 178 ? 7.649 54.134 1.264 1.00 24.55 178 LEU A N 1
ATOM 1297 C CA . LEU A 1 178 ? 6.478 54.981 1.483 1.00 24.55 178 LEU A CA 1
ATOM 1298 C C . LEU A 1 178 ? 6.701 56.342 0.808 1.00 24.55 178 LEU A C 1
ATOM 1300 O O . LEU A 1 178 ? 7.610 57.087 1.171 1.00 24.55 178 LEU A O 1
ATOM 1304 N N . GLN A 1 179 ? 5.851 56.662 -0.171 1.00 24.58 179 GLN A N 1
ATOM 1305 C CA . GLN A 1 179 ? 5.639 58.024 -0.661 1.00 24.58 179 GLN A CA 1
ATOM 1306 C C . GLN A 1 179 ? 4.834 58.824 0.374 1.00 24.58 179 GLN A C 1
ATOM 1308 O O . GLN A 1 179 ? 3.816 58.348 0.873 1.00 24.58 179 GLN A O 1
ATOM 1313 N N . ALA A 1 180 ? 5.264 60.056 0.649 1.00 24.58 180 ALA A N 1
ATOM 1314 C CA . ALA A 1 180 ? 4.506 61.053 1.398 1.00 24.58 180 ALA A CA 1
ATOM 1315 C C . ALA A 1 180 ? 3.841 62.066 0.442 1.00 24.58 180 ALA A C 1
ATOM 1317 O O . ALA A 1 180 ? 4.423 62.455 -0.569 1.00 24.58 180 ALA A O 1
ATOM 1318 N N . VAL A 1 181 ? 2.627 62.496 0.792 1.00 25.81 181 VAL A N 1
ATOM 1319 C CA . VAL A 1 181 ? 1.771 63.527 0.159 1.00 25.81 181 VAL A CA 1
ATOM 1320 C C . VAL A 1 181 ? 1.009 64.217 1.318 1.00 25.81 181 VAL A C 1
ATOM 1322 O O . VAL A 1 181 ? 0.758 63.510 2.297 1.00 25.81 181 VAL A O 1
ATOM 1325 N N . PRO A 1 182 ? 0.464 65.459 1.251 1.00 42.44 182 PRO A N 1
ATOM 1326 C CA . PRO A 1 182 ? 0.877 66.763 0.672 1.00 42.44 182 PRO A CA 1
ATOM 1327 C C . PRO A 1 182 ? 0.835 67.927 1.723 1.00 42.44 182 PRO A C 1
ATOM 1329 O O . PRO A 1 182 ? 0.417 67.687 2.845 1.00 42.44 182 PRO A O 1
ATOM 1332 N N . THR A 1 183 ? 1.148 69.190 1.349 1.00 27.62 183 THR A N 1
ATOM 1333 C CA . THR A 1 183 ? 0.301 70.403 1.611 1.00 27.62 183 THR A CA 1
ATOM 1334 C C . THR A 1 183 ? 0.834 71.703 0.956 1.00 27.62 183 THR A C 1
ATOM 1336 O O . THR A 1 183 ? 1.989 72.054 1.157 1.00 27.62 183 THR A O 1
ATOM 1339 N N . ASN A 1 184 ? -0.078 72.389 0.241 1.00 28.80 184 ASN A N 1
ATOM 1340 C CA . ASN A 1 184 ? -0.315 73.831 -0.032 1.00 28.80 184 ASN A CA 1
ATOM 1341 C C . ASN A 1 184 ? 0.807 74.839 -0.385 1.00 28.80 184 ASN A C 1
ATOM 1343 O O . ASN A 1 184 ? 1.636 75.144 0.456 1.00 28.80 184 ASN A O 1
ATOM 1347 N N . GLU A 1 185 ? 0.670 75.501 -1.555 1.00 26.39 185 GLU A N 1
ATOM 1348 C CA . GLU A 1 185 ? 0.411 76.960 -1.713 1.00 26.39 185 GLU A CA 1
ATOM 1349 C C . GLU A 1 185 ? 0.175 77.373 -3.202 1.00 26.39 185 GLU A C 1
ATOM 1351 O O . GLU A 1 185 ? 0.722 76.782 -4.129 1.00 26.39 185 GLU A O 1
ATOM 1356 N N . MET A 1 186 ? -0.701 78.367 -3.426 1.00 24.78 186 MET A N 1
ATOM 1357 C CA . MET A 1 186 ? -1.029 79.100 -4.686 1.00 24.78 186 MET A CA 1
ATOM 1358 C C . MET A 1 186 ? -0.240 80.447 -4.724 1.00 24.78 186 MET A C 1
ATOM 1360 O O . MET A 1 186 ? 0.314 80.757 -3.671 1.00 24.78 186 MET A O 1
ATOM 1364 N N . PRO A 1 187 ? -0.251 81.346 -5.762 1.00 42.44 187 PRO A N 1
ATOM 1365 C CA . PRO A 1 187 ? -0.888 81.360 -7.106 1.00 42.44 187 PRO A CA 1
ATOM 1366 C C . PRO A 1 187 ? 0.004 81.912 -8.282 1.00 42.44 187 PRO A C 1
ATOM 1368 O O . PRO A 1 187 ? 1.129 82.338 -8.059 1.00 42.44 187 PRO A O 1
ATOM 1371 N N . LEU A 1 188 ? -0.563 81.982 -9.514 1.00 23.89 188 LEU A N 1
ATOM 1372 C CA . LEU A 1 188 ? -0.435 83.027 -10.586 1.00 23.89 188 LEU A CA 1
ATOM 1373 C C . LEU A 1 188 ? -0.159 82.547 -12.045 1.00 23.89 188 LEU A C 1
ATOM 1375 O O . LEU A 1 188 ? 0.944 82.173 -12.406 1.00 23.89 188 LEU A O 1
ATOM 1379 N N . VAL A 1 189 ? -1.208 82.668 -12.880 1.00 24.23 189 VAL A N 1
ATOM 1380 C CA . VAL A 1 189 ? -1.328 83.409 -14.168 1.00 24.23 189 VAL A CA 1
ATOM 1381 C C . VAL A 1 189 ? -0.379 83.145 -15.376 1.00 24.23 189 VAL A C 1
ATOM 1383 O O . VAL A 1 189 ? 0.826 83.329 -15.311 1.00 24.23 189 VAL A O 1
ATOM 1386 N N . ASN A 1 190 ? -1.044 82.956 -16.538 1.00 25.16 190 ASN A N 1
ATOM 1387 C CA . ASN A 1 190 ? -0.727 83.361 -17.933 1.00 25.16 190 ASN A CA 1
ATOM 1388 C C . ASN A 1 190 ? -0.220 82.361 -19.014 1.00 25.16 190 ASN A C 1
ATOM 1390 O O . ASN A 1 190 ? 0.960 82.085 -19.162 1.00 25.16 190 ASN A O 1
ATOM 1394 N N . THR A 1 191 ? -1.166 82.058 -19.924 1.00 25.98 191 THR A N 1
ATOM 1395 C CA . THR A 1 191 ? -1.141 82.199 -21.408 1.00 25.98 191 THR A CA 1
ATOM 1396 C C . THR A 1 191 ? -0.366 81.266 -22.360 1.00 25.98 191 THR A C 1
ATOM 1398 O O . THR A 1 191 ? 0.823 81.034 -22.221 1.00 25.98 191 THR A O 1
ATOM 1401 N N . ALA A 1 192 ? -1.081 80.988 -23.474 1.00 26.39 192 ALA A N 1
ATOM 1402 C CA . ALA A 1 192 ? -0.645 80.786 -24.874 1.00 26.39 192 ALA A CA 1
ATOM 1403 C C . ALA A 1 192 ? -0.094 79.387 -25.248 1.00 26.39 192 ALA A C 1
ATOM 1405 O O . ALA A 1 192 ? 0.927 78.961 -24.744 1.00 26.39 192 ALA A O 1
ATOM 1406 N N . LYS A 1 193 ? -0.785 78.546 -26.041 1.00 25.86 193 LYS A N 1
ATOM 1407 C CA . LYS A 1 193 ? -1.231 78.586 -27.466 1.00 25.86 193 LYS A CA 1
ATOM 1408 C C . LYS A 1 193 ? -0.367 77.670 -28.368 1.00 25.86 193 LYS A C 1
ATOM 1410 O O . LYS A 1 193 ? 0.809 77.935 -28.557 1.00 25.86 193 LYS A O 1
ATOM 1415 N N . ARG A 1 194 ? -1.092 76.796 -29.094 1.00 26.38 194 ARG A N 1
ATOM 1416 C CA . ARG A 1 194 ? -1.055 76.502 -30.556 1.00 26.38 194 ARG A CA 1
ATOM 1417 C C . ARG A 1 194 ? -0.378 75.220 -31.101 1.00 26.38 194 ARG A C 1
ATOM 1419 O O . ARG A 1 194 ? 0.835 75.129 -31.126 1.00 26.38 194 ARG A O 1
ATOM 1426 N N . ALA A 1 195 ? -1.246 74.458 -31.808 1.00 27.11 195 ALA A N 1
ATOM 1427 C CA . ALA A 1 195 ? -1.137 73.965 -33.208 1.00 27.11 195 ALA A CA 1
ATOM 1428 C C . ALA A 1 195 ? -0.186 72.776 -33.498 1.00 27.11 195 ALA A C 1
ATOM 1430 O O . ALA A 1 195 ? 0.890 72.737 -32.936 1.00 27.11 195 ALA A O 1
ATOM 1431 N N . LYS A 1 196 ? -0.434 71.809 -34.407 1.00 26.22 196 LYS A N 1
ATOM 1432 C CA . LYS A 1 196 ? -1.410 71.544 -35.506 1.00 26.22 196 LYS A CA 1
ATOM 1433 C C . LYS A 1 196 ? -1.172 70.075 -35.998 1.00 26.22 196 LYS A C 1
ATOM 1435 O O . LYS A 1 196 ? -0.041 69.630 -35.888 1.00 26.22 196 LYS A O 1
ATOM 1440 N N . ILE A 1 197 ? -2.207 69.284 -36.359 1.00 27.83 197 ILE A N 1
ATOM 1441 C CA . ILE A 1 197 ? -2.628 68.802 -37.726 1.00 27.83 197 ILE A CA 1
ATOM 1442 C C . ILE A 1 197 ? -1.592 67.881 -38.437 1.00 27.83 197 ILE A C 1
ATOM 1444 O O . ILE A 1 197 ? -0.425 68.226 -38.447 1.00 27.83 197 ILE A O 1
ATOM 1448 N N . GLY A 1 198 ? -1.899 66.748 -39.097 1.00 25.23 198 GLY A N 1
ATOM 1449 C CA . GLY A 1 198 ? -3.139 66.239 -39.708 1.00 25.23 198 GLY A CA 1
ATOM 1450 C C . GLY A 1 198 ? -3.006 64.812 -40.294 1.00 25.23 198 GLY A C 1
ATOM 1451 O O . GLY A 1 198 ? -2.091 64.079 -39.942 1.00 25.23 198 GLY A O 1
ATOM 1452 N N . ALA A 1 199 ? -3.971 64.434 -41.142 1.00 26.64 199 ALA A N 1
ATOM 1453 C CA . ALA A 1 199 ? -4.443 63.069 -41.434 1.00 26.64 199 ALA A CA 1
ATOM 1454 C C . ALA A 1 199 ? -4.232 62.577 -42.898 1.00 26.64 199 ALA A C 1
ATOM 1456 O O . ALA A 1 199 ? -3.631 63.291 -43.695 1.00 26.64 199 ALA A O 1
ATOM 1457 N N . LEU A 1 200 ? -4.877 61.427 -43.215 1.00 26.84 200 LEU A N 1
ATOM 1458 C CA . LEU A 1 200 ? -5.065 60.649 -44.477 1.00 26.84 200 LEU A CA 1
ATOM 1459 C C . LEU A 1 200 ? -4.097 59.456 -44.664 1.00 26.84 200 LEU A C 1
ATOM 1461 O O . LEU A 1 200 ? -2.922 59.587 -44.373 1.00 26.84 200 LEU A O 1
ATOM 1465 N N . GLY A 1 201 ? -4.469 58.268 -45.168 1.00 25.41 201 GLY A N 1
ATOM 1466 C CA . GLY A 1 201 ? -5.730 57.718 -45.689 1.00 25.41 201 GLY A CA 1
ATOM 1467 C C . GLY A 1 201 ? -5.475 56.628 -46.765 1.00 25.41 201 GLY A C 1
ATOM 1468 O O . GLY A 1 201 ? -4.752 56.902 -47.709 1.00 25.41 201 GLY A O 1
ATOM 1469 N N . ILE A 1 202 ? -6.134 55.459 -46.628 1.00 27.62 202 ILE A N 1
ATOM 1470 C CA . ILE A 1 202 ? -6.665 54.528 -47.672 1.00 27.62 202 ILE A CA 1
ATOM 1471 C C . ILE A 1 202 ? -5.692 53.695 -48.559 1.00 27.62 202 ILE A C 1
ATOM 1473 O O . ILE A 1 202 ? -4.901 54.257 -49.302 1.00 27.62 202 ILE A O 1
ATOM 1477 N N . CYS A 1 203 ? -5.870 52.352 -48.589 1.00 25.47 203 CYS A N 1
ATOM 1478 C CA . CYS A 1 203 ? -6.168 51.534 -49.799 1.00 25.47 203 CYS A CA 1
ATOM 1479 C C . CYS A 1 203 ? -6.289 50.012 -49.523 1.00 25.47 203 CYS A C 1
ATOM 1481 O O . CYS A 1 203 ? -5.644 49.474 -48.631 1.00 25.47 203 CYS A O 1
ATOM 1483 N N . ILE A 1 204 ? -7.141 49.344 -50.316 1.00 28.16 204 ILE A N 1
ATOM 1484 C CA . ILE A 1 204 ? -7.561 47.924 -50.277 1.00 28.16 204 ILE A CA 1
ATOM 1485 C C . ILE A 1 204 ? -6.881 47.140 -51.423 1.00 28.16 204 ILE A C 1
ATOM 1487 O O . ILE A 1 204 ? -6.719 47.695 -52.506 1.00 28.16 204 ILE A O 1
ATOM 1491 N N . GLY A 1 205 ? -6.587 45.842 -51.238 1.00 24.34 205 GLY A N 1
ATOM 1492 C CA . GLY A 1 205 ? -6.233 44.899 -52.317 1.00 24.34 205 GLY A CA 1
ATOM 1493 C C . GLY A 1 205 ? -6.187 43.430 -51.854 1.00 24.34 205 GLY A C 1
ATOM 1494 O O . GLY A 1 205 ? -5.733 43.149 -50.753 1.00 24.34 205 GLY A O 1
ATOM 1495 N N . TRP A 1 206 ? -6.717 42.513 -52.674 1.00 26.52 206 TRP A N 1
ATOM 1496 C CA . TRP A 1 206 ? -7.075 41.113 -52.375 1.00 26.52 206 TRP A CA 1
ATOM 1497 C C . TRP A 1 206 ? -5.941 40.062 -52.531 1.00 26.52 206 TRP A C 1
ATOM 1499 O O . TRP A 1 206 ? -5.203 40.093 -53.506 1.00 26.52 206 TRP A O 1
ATOM 1509 N N . ILE A 1 207 ? -5.928 39.101 -51.589 1.00 27.09 207 ILE A N 1
ATOM 1510 C CA . ILE A 1 207 ? -5.728 37.623 -51.642 1.00 27.09 207 ILE A CA 1
ATOM 1511 C C . ILE A 1 207 ? -4.599 37.001 -52.502 1.00 27.09 207 ILE A C 1
ATOM 1513 O O . ILE A 1 207 ? -4.673 37.013 -53.722 1.00 27.09 207 ILE A O 1
ATOM 1517 N N . THR A 1 208 ? -3.699 36.240 -51.853 1.00 25.55 208 THR A N 1
ATOM 1518 C CA . THR A 1 208 ? -3.408 34.807 -52.140 1.00 25.55 208 THR A CA 1
ATOM 1519 C C . THR A 1 208 ? -2.845 34.099 -50.891 1.00 25.55 208 THR A C 1
ATOM 1521 O O . THR A 1 208 ? -2.416 34.732 -49.933 1.00 25.55 208 THR A O 1
ATOM 1524 N N . THR A 1 209 ? -2.993 32.776 -50.882 1.00 27.58 209 THR A N 1
ATOM 1525 C CA . THR A 1 209 ? -2.944 31.784 -49.792 1.00 27.58 209 THR A CA 1
ATOM 1526 C C . THR A 1 209 ? -1.556 31.422 -49.249 1.00 27.58 209 THR A C 1
ATOM 1528 O O . THR A 1 209 ? -0.709 31.055 -50.050 1.00 27.58 209 THR A O 1
ATOM 1531 N N . GLU A 1 210 ? -1.397 31.332 -47.916 1.00 26.00 210 GLU A N 1
ATOM 1532 C CA . GLU A 1 210 ? -0.673 30.243 -47.217 1.00 26.00 210 GLU A CA 1
ATOM 1533 C C . GLU A 1 210 ? -0.820 30.322 -45.674 1.00 26.00 210 GLU A C 1
ATOM 1535 O O . GLU A 1 210 ? -0.783 31.398 -45.092 1.00 26.00 210 GLU A O 1
ATOM 1540 N N . GLN A 1 211 ? -1.028 29.153 -45.050 1.00 25.31 211 GLN A N 1
ATOM 1541 C CA . GLN A 1 211 ? -0.728 28.736 -43.660 1.00 25.31 211 GLN A CA 1
ATOM 1542 C C . GLN A 1 211 ? -0.906 29.743 -42.493 1.00 25.31 211 GLN A C 1
ATOM 1544 O O . GLN A 1 211 ? -0.141 30.674 -42.298 1.00 25.31 211 GLN A O 1
ATOM 1549 N N . VAL A 1 212 ? -1.962 29.592 -41.682 1.00 27.58 212 VAL A N 1
ATOM 1550 C CA . VAL A 1 212 ? -1.990 28.864 -40.385 1.00 27.58 212 VAL A CA 1
ATOM 1551 C C . VAL A 1 212 ? -1.230 29.548 -39.226 1.00 27.58 212 VAL A C 1
ATOM 1553 O O . VAL A 1 212 ? -0.009 29.578 -39.168 1.00 27.58 212 VAL A O 1
ATOM 1556 N N . ASN A 1 213 ? -2.036 29.937 -38.227 1.00 27.84 213 ASN A N 1
ATOM 1557 C CA . ASN A 1 213 ? -1.741 30.142 -36.802 1.00 27.84 213 ASN A CA 1
ATOM 1558 C C . ASN A 1 213 ? -0.845 31.313 -36.370 1.00 27.84 213 ASN A C 1
ATOM 1560 O O . ASN A 1 213 ? 0.374 31.190 -36.304 1.00 27.84 213 ASN A O 1
ATOM 1564 N N . LYS A 1 214 ? -1.495 32.366 -35.846 1.00 29.80 214 LYS A N 1
ATOM 1565 C CA . LYS A 1 214 ? -1.220 32.930 -34.505 1.00 29.80 214 LYS A CA 1
ATOM 1566 C C . LYS A 1 214 ? -2.294 33.951 -34.108 1.00 29.80 214 LYS A C 1
ATOM 1568 O O . LYS A 1 214 ? -2.374 35.050 -34.646 1.00 29.80 214 LYS A O 1
ATOM 1573 N N . SER A 1 215 ? -3.129 33.575 -33.143 1.00 29.11 215 SER A N 1
ATOM 1574 C CA . SER A 1 215 ? -4.072 34.458 -32.460 1.00 29.11 215 SER A CA 1
ATOM 1575 C C . SER A 1 215 ? -3.342 35.261 -31.381 1.00 29.11 215 SER A C 1
ATOM 1577 O O . SER A 1 215 ? -3.203 34.806 -30.249 1.00 29.11 215 SER A O 1
ATOM 1579 N N . SER A 1 216 ? -2.875 36.460 -31.723 1.00 33.31 216 SER A N 1
ATOM 1580 C CA . SER A 1 216 ? -2.456 37.461 -30.733 1.00 33.31 216 SER A CA 1
ATOM 1581 C C . SER A 1 216 ? -2.563 38.883 -31.288 1.00 33.31 216 SER A C 1
ATOM 1583 O O . SER A 1 216 ? -1.606 39.637 -31.227 1.00 33.31 216 SER A O 1
ATOM 1585 N N . MET A 1 217 ? -3.709 39.261 -31.860 1.00 31.69 217 MET A N 1
ATOM 1586 C CA . MET A 1 217 ? -4.062 40.668 -32.115 1.00 31.69 217 MET A CA 1
ATOM 1587 C C . MET A 1 217 ? -5.584 40.812 -32.226 1.00 31.69 217 MET A C 1
ATOM 1589 O O . MET A 1 217 ? -6.131 41.038 -33.298 1.00 31.69 217 MET A O 1
ATOM 1593 N N . LEU A 1 218 ? -6.292 40.655 -31.108 1.00 31.77 218 LEU A N 1
ATOM 1594 C CA . LEU A 1 218 ? -7.712 41.012 -31.023 1.00 31.77 218 LEU A CA 1
ATOM 1595 C C . LEU A 1 218 ? -8.069 41.443 -29.594 1.00 31.77 218 LEU A C 1
ATOM 1597 O O . LEU A 1 218 ? -8.861 40.817 -28.906 1.00 31.77 218 LEU A O 1
ATOM 1601 N N . SER A 1 219 ? -7.438 42.525 -29.132 1.00 32.12 219 SER A N 1
ATOM 1602 C CA . SER A 1 219 ? -7.922 43.277 -27.960 1.00 32.12 219 SER A CA 1
ATOM 1603 C C . SER A 1 219 ? -7.596 44.780 -27.996 1.00 32.12 219 SER A C 1
ATOM 1605 O O . SER A 1 219 ? -7.815 45.467 -27.005 1.00 32.12 219 SER A O 1
ATOM 1607 N N . SER A 1 220 ? -7.108 45.332 -29.117 1.00 32.75 220 SER A N 1
ATOM 1608 C CA . SER A 1 220 ? -6.675 46.745 -29.172 1.00 32.75 220 SER A CA 1
ATOM 1609 C C . SER A 1 220 ? -7.338 47.585 -30.275 1.00 32.75 220 SER A C 1
ATOM 1611 O O . SER A 1 220 ? -6.747 48.535 -30.771 1.00 32.75 220 SER A O 1
ATOM 1613 N N . CYS A 1 221 ? -8.570 47.262 -30.691 1.00 30.45 221 CYS A N 1
ATOM 1614 C CA . CYS A 1 221 ? -9.276 48.029 -31.737 1.00 30.45 221 CYS A CA 1
ATOM 1615 C C . CYS A 1 221 ? -10.772 48.288 -31.478 1.00 30.45 221 CYS A C 1
ATOM 1617 O O . CYS A 1 221 ? -11.529 48.516 -32.415 1.00 30.45 221 CYS A O 1
ATOM 1619 N N . ILE A 1 222 ? -11.215 48.328 -30.218 1.00 34.62 222 ILE A N 1
ATOM 1620 C CA . ILE A 1 222 ? -12.555 48.839 -29.869 1.00 34.62 222 ILE A CA 1
ATOM 1621 C C . ILE A 1 222 ? -12.421 49.828 -28.709 1.00 34.62 222 ILE A C 1
ATOM 1623 O O . ILE A 1 222 ? -12.779 49.521 -27.578 1.00 34.62 222 ILE A O 1
ATOM 1627 N N . HIS A 1 223 ? -11.841 51.002 -28.974 1.00 34.19 223 HIS A N 1
ATOM 1628 C CA . HIS A 1 223 ? -11.936 52.167 -28.077 1.00 34.19 223 HIS A CA 1
ATOM 1629 C C . HIS A 1 223 ? -11.796 53.516 -28.805 1.00 34.19 223 HIS A C 1
ATOM 1631 O O . HIS A 1 223 ? -11.289 54.486 -28.250 1.00 34.19 223 HIS A O 1
ATOM 1637 N N . GLN A 1 224 ? -12.253 53.610 -30.061 1.00 33.34 224 GLN A N 1
ATOM 1638 C CA . GLN A 1 224 ? -12.164 54.872 -30.809 1.00 33.34 224 GLN A CA 1
ATOM 1639 C C . GLN A 1 224 ? -13.303 55.112 -31.806 1.00 33.34 224 GLN A C 1
ATOM 1641 O O . GLN A 1 224 ? -13.106 55.633 -32.896 1.00 33.34 224 GLN A O 1
ATOM 1646 N N . LEU A 1 225 ? -14.527 54.780 -31.399 1.00 30.70 225 LEU A N 1
ATOM 1647 C CA . LEU A 1 225 ? -15.751 55.187 -32.087 1.00 30.70 225 LEU A CA 1
ATOM 1648 C C . LEU A 1 225 ? -16.845 55.356 -31.037 1.00 30.70 225 LEU A C 1
ATOM 1650 O O . LEU A 1 225 ? -17.481 54.378 -30.673 1.00 30.70 225 LEU A O 1
ATOM 1654 N N . LEU A 1 226 ? -16.971 56.574 -30.496 1.00 30.59 226 LEU A N 1
ATOM 1655 C CA . LEU A 1 226 ? -18.199 57.204 -29.969 1.00 30.59 226 LEU A CA 1
ATOM 1656 C C . LEU A 1 226 ? -17.831 58.486 -29.195 1.00 30.59 226 LEU A C 1
ATOM 1658 O O . LEU A 1 226 ? -18.053 58.610 -27.998 1.00 30.59 226 LEU A O 1
ATOM 1662 N N . TYR A 1 227 ? -17.250 59.461 -29.893 1.00 29.77 227 TYR A N 1
ATOM 1663 C CA . TYR A 1 227 ? -17.217 60.855 -29.442 1.00 29.77 227 TYR A CA 1
ATOM 1664 C C . TYR A 1 227 ? -17.314 61.764 -30.668 1.00 29.77 227 TYR A C 1
ATOM 1666 O O . TYR A 1 227 ? -16.307 62.244 -31.173 1.00 29.77 227 TYR A O 1
ATOM 1674 N N . CYS A 1 228 ? -18.533 61.961 -31.178 1.00 29.19 228 CYS A N 1
ATOM 1675 C CA . CYS A 1 228 ? -18.898 63.107 -32.013 1.00 29.19 228 CYS A CA 1
ATOM 1676 C C . CYS A 1 228 ? -20.431 63.269 -32.073 1.00 29.19 228 CYS A C 1
ATOM 1678 O O . CYS A 1 228 ? -21.111 62.446 -32.676 1.00 29.19 228 CYS A O 1
ATOM 1680 N N . LEU A 1 229 ? -20.902 64.411 -31.543 1.00 29.91 229 LEU A N 1
ATOM 1681 C CA . LEU A 1 229 ? -22.112 65.167 -31.941 1.00 29.91 229 LEU A CA 1
ATOM 1682 C C . LEU A 1 229 ? -23.484 64.766 -31.313 1.00 29.91 229 LEU A C 1
ATOM 1684 O O . LEU A 1 229 ? -23.611 63.682 -30.756 1.00 29.91 229 LEU A O 1
ATOM 1688 N N . PRO A 1 230 ? -24.460 65.709 -31.203 1.00 37.09 230 PRO A N 1
ATOM 1689 C CA . PRO A 1 230 ? -24.774 66.360 -29.921 1.00 37.09 230 PRO A CA 1
ATOM 1690 C C . PRO A 1 230 ? -26.289 66.427 -29.578 1.00 37.09 230 PRO A C 1
ATOM 1692 O O . PRO A 1 230 ? -27.148 66.040 -30.357 1.00 37.09 230 PRO A O 1
ATOM 1695 N N . LYS A 1 231 ? -26.592 66.981 -28.390 1.00 35.59 231 LYS A N 1
ATOM 1696 C CA . LYS A 1 231 ? -27.845 67.644 -27.944 1.00 35.59 231 LYS A CA 1
ATOM 1697 C C . LYS A 1 231 ? -29.121 67.448 -28.795 1.00 35.59 231 LYS A C 1
ATOM 1699 O O . LYS A 1 231 ? -29.266 68.145 -29.790 1.00 35.59 231 LYS A O 1
ATOM 1704 N N . VAL A 1 232 ? -30.141 66.780 -28.236 1.00 29.78 232 VAL A N 1
ATOM 1705 C CA . VAL A 1 232 ? -31.550 67.244 -28.290 1.00 29.78 232 VAL A CA 1
ATOM 1706 C C . VAL A 1 232 ? -32.270 66.867 -26.988 1.00 29.78 232 VAL A C 1
ATOM 1708 O O . VAL A 1 232 ? -32.172 65.745 -26.500 1.00 29.78 232 VAL A O 1
ATOM 1711 N N . ARG A 1 233 ? -32.971 67.845 -26.405 1.00 28.25 233 ARG A N 1
ATOM 1712 C CA . ARG A 1 233 ? -33.872 67.715 -25.254 1.00 28.25 233 ARG A CA 1
ATOM 1713 C C . ARG A 1 233 ? -35.295 67.389 -25.730 1.00 28.25 233 ARG A C 1
ATOM 1715 O O . ARG A 1 233 ? -35.768 68.017 -26.666 1.00 28.25 233 ARG A O 1
ATOM 1722 N N . ALA A 1 234 ? -35.974 66.596 -24.898 1.00 27.84 234 ALA A N 1
ATOM 1723 C CA . ALA A 1 234 ? -37.388 66.692 -24.515 1.00 27.84 234 ALA A CA 1
ATOM 1724 C C . ALA A 1 234 ? -38.494 66.006 -25.356 1.00 27.84 234 ALA A C 1
ATOM 1726 O O . ALA A 1 234 ? -38.643 66.226 -26.548 1.00 27.84 234 ALA A O 1
ATOM 1727 N N . HIS A 1 235 ? -39.360 65.332 -24.578 1.00 26.16 235 HIS A N 1
ATOM 1728 C CA . HIS A 1 235 ? -40.798 65.069 -24.752 1.00 26.16 235 HIS A CA 1
ATOM 1729 C C . HIS A 1 235 ? -41.263 63.939 -25.692 1.00 26.16 235 HIS A C 1
ATOM 1731 O O . HIS A 1 235 ? -41.420 64.131 -26.888 1.00 26.16 235 HIS A O 1
ATOM 1737 N N . SER A 1 236 ? -41.709 62.821 -25.100 1.00 25.88 236 SER A N 1
ATOM 1738 C CA . SER A 1 236 ? -43.140 62.528 -24.846 1.00 25.88 236 SER A CA 1
ATOM 1739 C C . SER A 1 236 ? -43.479 61.028 -24.967 1.00 25.88 236 SER A C 1
ATOM 1741 O O . SER A 1 236 ? -42.896 60.316 -25.773 1.00 25.88 236 SER A O 1
ATOM 1743 N N . VAL A 1 237 ? -44.509 60.618 -24.212 1.00 29.02 237 VAL A N 1
ATOM 1744 C CA . VAL A 1 237 ? -45.295 59.362 -24.290 1.00 29.02 237 VAL A CA 1
ATOM 1745 C C . VAL A 1 237 ? -44.616 58.117 -23.680 1.00 29.02 237 VAL A C 1
ATOM 1747 O O . VAL A 1 237 ? -43.746 57.503 -24.274 1.00 29.02 237 VAL A O 1
ATOM 1750 N N . ARG A 1 238 ? -44.819 57.786 -22.396 1.00 27.62 238 ARG A N 1
ATOM 1751 C CA . ARG A 1 238 ? -46.016 57.231 -21.716 1.00 27.62 238 ARG A CA 1
ATOM 1752 C C . ARG A 1 238 ? -46.375 55.802 -22.182 1.00 27.62 238 ARG A C 1
ATOM 1754 O O . ARG A 1 238 ? -46.951 55.617 -23.241 1.00 27.62 238 ARG A O 1
ATOM 1761 N N . ASN A 1 239 ? -46.178 54.870 -21.242 1.00 27.39 239 ASN A N 1
ATOM 1762 C CA . ASN A 1 239 ? -46.978 53.669 -20.977 1.00 27.39 239 ASN A CA 1
ATOM 1763 C C . ASN A 1 239 ? -46.737 52.362 -21.773 1.00 27.39 239 ASN A C 1
ATOM 1765 O O . ASN A 1 239 ? -47.056 52.266 -22.949 1.00 27.39 239 ASN A O 1
ATOM 1769 N N . VAL A 1 240 ? -46.370 51.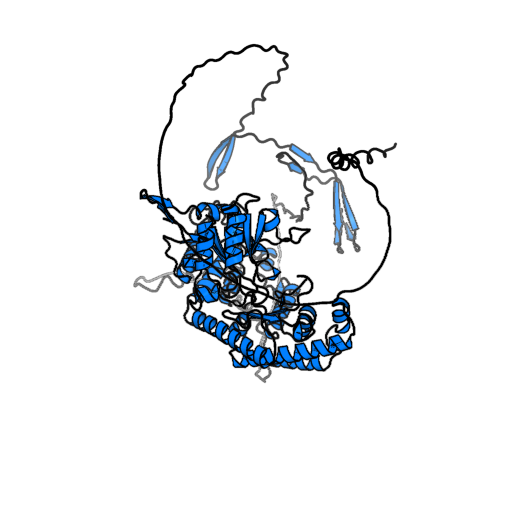321 -20.995 1.00 26.06 240 VAL A N 1
ATOM 1770 C CA . VAL A 1 240 ? -47.078 50.024 -20.836 1.00 26.06 240 VAL A CA 1
ATOM 1771 C C . VAL A 1 240 ? -46.306 48.731 -21.209 1.00 26.06 240 VAL A C 1
ATOM 1773 O O . VAL A 1 240 ? -45.789 48.570 -22.303 1.00 26.06 240 VAL A O 1
ATOM 1776 N N . LEU A 1 241 ? -46.365 47.789 -20.246 1.00 27.81 241 LEU A N 1
ATOM 1777 C CA . LEU A 1 241 ? -46.217 46.317 -20.302 1.00 27.81 241 LEU A CA 1
ATOM 1778 C C . LEU A 1 241 ? -44.823 45.647 -20.208 1.00 27.81 241 LEU A C 1
ATOM 1780 O O . LEU A 1 241 ? -44.119 45.425 -21.180 1.00 27.81 241 LEU A O 1
ATOM 1784 N N . TYR A 1 242 ? -44.529 45.222 -18.970 1.00 28.05 242 TYR A N 1
ATOM 1785 C CA . TYR A 1 242 ? -44.239 43.848 -18.511 1.00 28.05 242 TYR A CA 1
ATOM 1786 C C . TYR A 1 242 ? -43.319 42.893 -19.310 1.00 28.05 242 TYR A C 1
ATOM 1788 O O . TYR A 1 242 ? -43.601 42.489 -20.429 1.00 28.05 242 TYR A O 1
ATOM 1796 N N . ARG A 1 243 ? -42.380 42.316 -18.534 1.00 32.78 243 ARG A N 1
ATOM 1797 C CA . ARG A 1 243 ? -41.708 41.002 -18.677 1.00 32.78 243 ARG A CA 1
ATOM 1798 C C . ARG A 1 243 ? -40.707 40.826 -19.827 1.00 32.78 243 ARG A C 1
ATOM 1800 O O . ARG A 1 243 ? -41.003 40.137 -20.790 1.00 32.78 243 ARG A O 1
ATOM 1807 N N . VAL A 1 244 ? -39.441 41.169 -19.560 1.00 30.84 244 VAL A N 1
ATOM 1808 C CA . VAL A 1 244 ? -38.300 40.278 -19.860 1.00 30.84 244 VAL A CA 1
ATOM 1809 C C . VAL A 1 244 ? -37.254 40.370 -18.735 1.00 30.84 244 VAL A C 1
ATOM 1811 O O . VAL A 1 244 ? -36.633 41.399 -18.518 1.00 30.84 244 VAL A O 1
ATOM 1814 N N . LYS A 1 245 ? -37.128 39.257 -18.002 1.00 33.56 245 LYS A N 1
ATOM 1815 C CA . LYS A 1 245 ? -35.958 38.722 -17.281 1.00 33.56 245 LYS A CA 1
ATOM 1816 C C . LYS A 1 245 ? -34.876 39.707 -16.784 1.00 33.56 245 LYS A C 1
ATOM 1818 O O . LYS A 1 245 ? -33.980 40.104 -17.525 1.00 33.56 245 LYS A O 1
ATOM 1823 N N . ILE A 1 246 ? -34.834 39.866 -15.458 1.00 35.22 246 ILE A N 1
ATOM 1824 C CA . ILE A 1 246 ? -33.634 40.163 -14.649 1.00 35.22 246 ILE A CA 1
ATOM 1825 C C . ILE A 1 246 ? -32.641 38.990 -14.796 1.00 35.22 246 ILE A C 1
ATOM 1827 O O . ILE A 1 246 ? -32.470 38.190 -13.890 1.00 35.22 246 ILE A O 1
ATOM 1831 N N . ASN A 1 247 ? -32.070 38.805 -15.987 1.00 33.53 247 ASN A N 1
ATOM 1832 C CA . ASN A 1 247 ? -30.998 37.835 -16.252 1.00 33.53 247 ASN A CA 1
ATOM 1833 C C . ASN A 1 247 ? -29.987 38.335 -17.299 1.00 33.53 247 ASN A C 1
ATOM 1835 O O . ASN A 1 247 ? -29.161 37.561 -17.765 1.00 33.53 247 ASN A O 1
ATOM 1839 N N . GLN A 1 248 ? -30.016 39.625 -17.655 1.00 36.59 248 GLN A N 1
ATOM 1840 C CA . GLN A 1 248 ? -29.011 40.231 -18.543 1.00 36.59 248 GLN A CA 1
ATOM 1841 C C . GLN A 1 248 ? -28.294 41.459 -17.961 1.00 36.59 248 GLN A C 1
ATOM 1843 O O . GLN A 1 248 ? -27.294 41.887 -18.521 1.00 36.59 248 GLN A O 1
ATOM 1848 N N . LEU A 1 249 ? -28.703 41.975 -16.794 1.00 33.00 249 LEU A N 1
ATOM 1849 C CA . LEU A 1 249 ? -27.991 43.083 -16.133 1.00 33.00 249 LEU A CA 1
ATOM 1850 C C . LEU A 1 249 ? -26.829 42.636 -15.225 1.00 33.00 249 LEU A C 1
ATOM 1852 O O . LEU A 1 249 ? -25.987 43.457 -14.889 1.00 33.00 249 LEU A O 1
ATOM 1856 N N . ASN A 1 250 ? -26.704 41.336 -14.922 1.00 36.44 250 ASN A N 1
ATOM 1857 C CA . ASN A 1 250 ? -25.511 40.777 -14.262 1.00 36.44 250 ASN A CA 1
ATOM 1858 C C . ASN A 1 250 ? -24.415 40.324 -15.246 1.00 36.44 250 ASN A C 1
ATOM 1860 O O . ASN A 1 250 ? -23.373 39.850 -14.806 1.00 36.44 250 ASN A O 1
ATOM 1864 N N . GLN A 1 251 ? -24.616 40.465 -16.562 1.00 41.34 251 GLN A N 1
ATOM 1865 C CA . GLN A 1 251 ? -23.597 40.131 -17.573 1.00 41.34 251 GLN A CA 1
ATOM 1866 C C . GLN A 1 251 ? -22.853 41.353 -18.136 1.00 41.34 251 GLN A C 1
ATOM 1868 O O . GLN A 1 251 ? -22.004 41.206 -19.006 1.00 41.34 251 GLN A O 1
ATOM 1873 N N . LEU A 1 252 ? -23.123 42.550 -17.608 1.00 36.44 252 LEU A N 1
ATOM 1874 C CA . LEU A 1 252 ? -22.411 43.788 -17.949 1.00 36.44 252 LEU A CA 1
ATOM 1875 C C . LEU A 1 252 ? -21.818 44.476 -16.710 1.00 36.44 252 LEU A C 1
ATOM 1877 O O . LEU A 1 252 ? -21.550 45.675 -16.726 1.00 36.44 252 LEU A O 1
ATOM 1881 N N . ALA A 1 253 ? -21.546 43.710 -15.648 1.00 38.06 253 ALA A N 1
ATOM 1882 C CA . ALA A 1 253 ? -20.479 44.079 -14.728 1.00 38.06 253 ALA A CA 1
ATOM 1883 C C . ALA A 1 253 ? -19.166 43.868 -15.488 1.00 38.06 253 ALA A C 1
ATOM 1885 O O . ALA A 1 253 ? -18.573 42.791 -15.469 1.00 38.06 253 ALA A O 1
ATOM 1886 N N . VAL A 1 254 ? -18.788 44.890 -16.251 1.00 41.19 254 VAL A N 1
ATOM 1887 C CA . VAL A 1 254 ? -17.461 45.037 -16.834 1.00 41.19 254 VAL A CA 1
ATOM 1888 C C . VAL A 1 254 ? -16.473 44.795 -15.697 1.00 41.19 254 VAL A C 1
ATOM 1890 O O . VAL A 1 254 ? -16.365 45.609 -14.781 1.00 41.19 254 VAL A O 1
ATOM 1893 N N . PHE A 1 255 ? -15.813 43.636 -15.728 1.00 44.56 255 PHE A N 1
ATOM 1894 C CA . PHE A 1 255 ? -14.623 43.361 -14.939 1.00 44.56 255 PHE A CA 1
ATOM 1895 C C . PHE A 1 255 ? -13.596 44.418 -15.347 1.00 44.56 255 PHE A C 1
ATOM 1897 O O . PHE A 1 255 ? -12.859 44.254 -16.317 1.00 44.56 255 PHE A O 1
ATOM 1904 N N . LEU A 1 256 ? -13.588 45.545 -14.637 1.00 38.78 256 LEU A N 1
ATOM 1905 C CA . LEU A 1 256 ? -12.404 46.382 -14.558 1.00 38.78 256 LEU A CA 1
ATOM 1906 C C . LEU A 1 256 ? -11.265 45.440 -14.157 1.00 38.78 256 LEU A C 1
ATOM 1908 O O . LEU A 1 256 ? -11.426 44.725 -13.160 1.00 38.78 256 LEU A O 1
ATOM 1912 N N . PRO A 1 257 ? -10.162 45.369 -14.924 1.00 46.00 257 PRO A N 1
ATOM 1913 C CA . PRO A 1 257 ? -9.027 44.567 -14.520 1.00 46.00 257 PRO A CA 1
ATOM 1914 C C . PRO A 1 257 ? -8.576 45.141 -13.183 1.00 46.00 257 PRO A C 1
ATOM 1916 O O . PRO A 1 257 ? -8.080 46.267 -13.113 1.00 46.00 257 PRO A O 1
ATOM 1919 N N . MET A 1 258 ? -8.826 44.403 -12.098 1.00 53.94 258 MET A N 1
ATOM 1920 C CA . MET A 1 258 ? -8.162 44.689 -10.838 1.00 53.94 258 MET A CA 1
ATOM 1921 C C . MET A 1 258 ? -6.682 44.734 -11.179 1.00 53.94 258 MET A C 1
ATOM 1923 O O . MET A 1 258 ? -6.196 43.815 -11.835 1.00 53.94 258 MET A O 1
ATOM 1927 N N . HIS A 1 259 ? -5.998 45.819 -10.818 1.00 50.66 259 HIS A N 1
ATOM 1928 C CA . HIS A 1 259 ? -4.553 45.918 -10.971 1.00 50.66 259 HIS A CA 1
ATOM 1929 C C . HIS A 1 259 ? -3.937 44.699 -10.277 1.00 50.66 259 HIS A C 1
ATOM 1931 O O . HIS A 1 259 ? -3.808 44.664 -9.054 1.00 50.66 259 HIS A O 1
ATOM 1937 N N . THR A 1 260 ? -3.630 43.661 -11.052 1.00 54.22 260 THR A N 1
ATOM 1938 C CA . THR A 1 260 ? -2.979 42.461 -10.554 1.00 54.22 260 THR A CA 1
ATOM 1939 C C . THR A 1 260 ? -1.563 42.891 -10.235 1.00 54.22 260 THR A C 1
ATOM 1941 O O . THR A 1 260 ? -0.795 43.213 -11.143 1.00 54.22 260 THR A O 1
ATOM 1944 N N . SER A 1 261 ? -1.227 42.970 -8.949 1.00 70.81 261 SER A N 1
ATOM 1945 C CA . SER A 1 261 ? 0.158 43.154 -8.531 1.00 70.81 261 SER A CA 1
ATOM 1946 C C . SER A 1 261 ? 1.022 42.058 -9.163 1.00 70.81 261 SER A C 1
ATOM 1948 O O . SER A 1 261 ? 0.534 40.954 -9.424 1.00 70.81 261 SER A O 1
ATOM 1950 N N . VAL A 1 262 ? 2.311 42.328 -9.375 1.00 63.53 262 VAL A N 1
ATOM 1951 C CA . VAL A 1 262 ? 3.276 41.323 -9.865 1.00 63.53 262 VAL A CA 1
ATOM 1952 C C . VAL A 1 262 ? 3.200 40.032 -9.029 1.00 63.53 262 VAL A C 1
ATOM 1954 O O . VAL A 1 262 ? 3.250 38.932 -9.568 1.00 63.53 262 VAL A O 1
ATOM 1957 N N . SER A 1 263 ? 2.940 40.161 -7.722 1.00 70.94 263 SER A N 1
ATOM 1958 C CA . SER A 1 263 ? 2.684 39.041 -6.808 1.00 70.94 263 SER A CA 1
ATOM 1959 C C . SER A 1 263 ? 1.449 38.204 -7.189 1.00 70.94 263 SER A C 1
ATOM 1961 O O . SER A 1 263 ? 1.517 36.978 -7.195 1.00 70.94 263 SER A O 1
ATOM 1963 N N . SER A 1 264 ? 0.330 38.828 -7.570 1.00 74.75 264 SER A N 1
ATOM 1964 C CA . SER A 1 264 ? -0.874 38.092 -7.995 1.00 74.75 264 SER A CA 1
ATOM 1965 C C . SER A 1 264 ? -0.720 37.390 -9.350 1.00 74.75 264 SER A C 1
ATOM 1967 O O . SER A 1 264 ? -1.303 36.325 -9.548 1.00 74.75 264 SER A O 1
ATOM 1969 N N . GLN A 1 265 ? 0.098 37.935 -10.256 1.00 77.81 265 GLN A N 1
ATOM 1970 C CA . GLN A 1 265 ? 0.446 37.262 -11.513 1.00 77.81 265 GLN A CA 1
ATOM 1971 C C . GLN A 1 265 ? 1.331 36.040 -11.250 1.00 77.81 265 GLN A C 1
ATOM 1973 O O . GLN A 1 265 ? 1.066 34.972 -11.788 1.00 77.81 265 GLN A O 1
ATOM 1978 N N . TYR A 1 266 ? 2.308 36.160 -10.347 1.00 86.56 266 TYR A N 1
ATOM 1979 C CA . TYR A 1 266 ? 3.156 35.036 -9.948 1.00 86.56 266 TYR A CA 1
ATOM 1980 C C . TYR A 1 266 ? 2.353 33.885 -9.317 1.00 86.56 266 TYR A C 1
ATOM 1982 O O . TYR A 1 266 ? 2.507 32.735 -9.709 1.00 86.56 266 TYR A O 1
ATOM 1990 N N . LEU A 1 267 ? 1.432 34.183 -8.393 1.00 92.25 267 LEU A N 1
ATOM 1991 C CA . LEU A 1 267 ? 0.613 33.162 -7.719 1.00 92.25 267 LEU A CA 1
ATOM 1992 C C . LEU A 1 267 ? -0.433 32.484 -8.622 1.00 92.25 267 LEU A C 1
ATOM 1994 O O . LEU A 1 267 ? -1.025 31.486 -8.214 1.00 92.25 267 LEU A O 1
ATOM 1998 N N . SER A 1 268 ? -0.696 33.030 -9.812 1.00 92.06 268 SER A N 1
ATOM 1999 C CA . SER A 1 268 ? -1.663 32.485 -10.775 1.00 92.06 268 SER A CA 1
ATOM 2000 C C . SER A 1 268 ? -1.018 31.872 -12.020 1.00 92.06 268 SER A C 1
ATOM 2002 O O . SER A 1 268 ? -1.734 31.289 -12.836 1.00 92.06 268 SER A O 1
ATOM 2004 N N . ALA A 1 269 ? 0.308 31.964 -12.156 1.00 94.69 269 ALA A N 1
ATOM 2005 C CA . ALA A 1 269 ? 1.047 31.385 -13.269 1.00 94.69 269 ALA A CA 1
ATOM 2006 C C . ALA A 1 269 ? 0.928 29.853 -13.293 1.00 94.69 269 ALA A C 1
ATOM 2008 O O . ALA A 1 269 ? 0.884 29.183 -12.256 1.00 94.69 269 ALA A O 1
ATOM 2009 N N . HIS A 1 270 ? 0.898 29.278 -14.496 1.00 96.50 270 HIS A N 1
ATOM 2010 C CA . HIS A 1 270 ? 0.958 27.827 -14.656 1.00 96.50 270 HIS A CA 1
ATOM 2011 C C . HIS A 1 270 ? 2.349 27.298 -14.290 1.00 96.50 270 HIS A C 1
ATOM 2013 O O . HIS A 1 270 ? 3.345 28.003 -14.430 1.00 96.50 270 HIS A O 1
ATOM 2019 N N . LEU A 1 271 ? 2.438 26.027 -13.879 1.00 96.44 271 LEU A N 1
ATOM 2020 C CA . LEU A 1 271 ? 3.709 25.425 -13.456 1.00 96.44 271 LEU A CA 1
ATOM 2021 C C . LEU A 1 271 ? 4.807 25.554 -14.522 1.00 96.44 271 LEU A C 1
ATOM 2023 O O . LEU A 1 271 ? 5.916 25.938 -14.191 1.00 96.44 271 LEU A O 1
ATOM 2027 N N . ALA A 1 272 ? 4.487 25.319 -15.797 1.00 96.88 272 ALA A N 1
ATOM 2028 C CA . ALA A 1 272 ? 5.450 25.441 -16.894 1.00 96.88 272 ALA A CA 1
ATOM 2029 C C . ALA A 1 272 ? 6.027 26.861 -17.069 1.00 96.88 272 ALA A C 1
ATOM 2031 O O . ALA A 1 272 ? 7.123 27.011 -17.602 1.00 96.88 272 ALA A O 1
ATOM 2032 N N . GLU A 1 273 ? 5.292 27.892 -16.643 1.00 95.69 273 GLU A N 1
ATOM 2033 C CA . GLU A 1 273 ? 5.734 29.290 -16.681 1.00 95.69 273 GLU A CA 1
ATOM 2034 C C . GLU A 1 273 ? 6.469 29.675 -15.393 1.00 95.69 273 GLU A C 1
ATOM 2036 O O . GLU A 1 273 ? 7.494 30.350 -15.446 1.00 95.69 273 GLU A O 1
ATOM 2041 N N . SER A 1 274 ? 5.953 29.238 -14.239 1.00 96.06 274 SER A N 1
ATOM 2042 C CA . SER A 1 274 ? 6.497 29.577 -12.922 1.00 96.06 274 SER A CA 1
ATOM 2043 C C . SER A 1 274 ? 7.770 28.803 -12.576 1.00 96.06 274 SER A C 1
ATOM 2045 O O . SER A 1 274 ? 8.651 29.360 -11.928 1.00 96.06 274 SER A O 1
ATOM 2047 N N . ASP A 1 275 ? 7.844 27.525 -12.949 1.00 97.50 275 ASP A N 1
ATOM 2048 C CA . ASP A 1 275 ? 8.948 26.610 -12.649 1.00 97.50 275 ASP A CA 1
ATOM 2049 C C . ASP A 1 275 ? 9.108 25.562 -13.779 1.00 97.50 275 ASP A C 1
ATOM 2051 O O . ASP A 1 275 ? 8.630 24.421 -13.686 1.00 97.50 275 ASP A O 1
ATOM 2055 N N . PRO A 1 276 ? 9.759 25.944 -14.897 1.00 97.81 276 PRO A N 1
ATOM 2056 C CA . PRO A 1 276 ? 9.945 25.060 -16.046 1.00 97.81 276 PRO A CA 1
ATOM 2057 C C . PRO A 1 276 ? 10.840 23.845 -15.751 1.00 97.81 276 PRO A C 1
ATOM 2059 O O . PRO A 1 276 ? 10.739 22.837 -16.456 1.00 97.81 276 PRO A O 1
ATOM 2062 N N . GLU A 1 277 ? 11.705 23.912 -14.733 1.00 98.50 277 GLU A N 1
ATOM 2063 C CA . GLU A 1 277 ? 12.567 22.795 -14.333 1.00 98.50 277 GLU A CA 1
ATOM 2064 C C . GLU A 1 277 ? 11.732 21.679 -13.695 1.00 98.50 277 GLU A C 1
ATOM 2066 O O . GLU A 1 277 ? 11.796 20.523 -14.129 1.00 98.50 277 GLU A O 1
ATOM 2071 N N . VAL A 1 278 ? 10.869 22.026 -12.735 1.00 98.38 278 VAL A N 1
ATOM 2072 C CA . VAL A 1 278 ? 9.945 21.065 -12.114 1.00 98.38 278 VAL A CA 1
ATOM 2073 C C . VAL A 1 278 ? 8.953 20.508 -13.141 1.00 98.38 278 VAL A C 1
ATOM 2075 O O . VAL A 1 278 ? 8.702 19.299 -13.161 1.00 98.38 278 VAL A O 1
ATOM 2078 N N . ASP A 1 279 ? 8.432 21.341 -14.044 1.00 98.25 279 ASP A N 1
ATOM 2079 C CA . ASP A 1 279 ? 7.547 20.894 -15.128 1.00 98.25 279 ASP A CA 1
ATOM 2080 C C . ASP A 1 279 ? 8.232 19.885 -16.074 1.00 98.25 279 ASP A C 1
ATOM 2082 O O . ASP A 1 279 ? 7.626 18.890 -16.490 1.00 98.25 279 ASP A O 1
ATOM 2086 N N . ALA A 1 280 ? 9.512 20.086 -16.402 1.00 98.50 280 ALA A N 1
ATOM 2087 C CA . ALA A 1 280 ? 10.285 19.139 -17.209 1.00 98.50 280 ALA A CA 1
ATOM 2088 C C . ALA A 1 280 ? 10.474 17.783 -16.503 1.00 98.50 280 ALA A C 1
ATOM 2090 O O . ALA A 1 280 ? 10.330 16.732 -17.142 1.00 98.50 280 ALA A O 1
ATOM 2091 N N . LEU A 1 281 ? 10.732 17.780 -15.192 1.00 98.69 281 LEU A N 1
ATOM 2092 C CA . LEU A 1 281 ? 10.859 16.551 -14.401 1.00 98.69 281 LEU A CA 1
ATOM 2093 C C . LEU A 1 281 ? 9.533 15.783 -14.310 1.00 98.69 281 LEU A C 1
ATOM 2095 O O . LEU A 1 281 ? 9.515 14.568 -14.518 1.00 98.69 281 LEU A O 1
ATOM 2099 N N . ILE A 1 282 ? 8.410 16.472 -14.079 1.00 98.12 282 ILE A N 1
ATOM 2100 C CA . ILE A 1 282 ? 7.077 15.844 -14.036 1.00 98.12 282 ILE A CA 1
ATOM 2101 C C . ILE A 1 282 ? 6.718 15.230 -15.393 1.00 98.12 282 ILE A C 1
ATOM 2103 O O . ILE A 1 282 ? 6.241 14.093 -15.450 1.00 98.12 282 ILE A O 1
ATOM 2107 N N . ARG A 1 283 ? 6.985 15.937 -16.499 1.00 97.50 283 ARG A N 1
ATOM 2108 C CA . ARG A 1 283 ? 6.778 15.396 -17.853 1.00 97.50 283 ARG A CA 1
ATOM 2109 C C . ARG A 1 283 ? 7.657 14.177 -18.130 1.00 97.50 283 ARG A C 1
ATOM 2111 O O . ARG A 1 283 ? 7.186 13.228 -18.757 1.00 97.50 283 ARG A O 1
ATOM 2118 N N . SER A 1 284 ? 8.892 14.175 -17.634 1.00 98.19 284 SER A N 1
ATOM 2119 C CA . SER A 1 284 ? 9.811 13.039 -17.769 1.00 98.19 284 SER A CA 1
ATOM 2120 C C . SER A 1 284 ? 9.319 11.812 -16.997 1.00 98.19 284 SER A C 1
ATOM 2122 O O . SER A 1 284 ? 9.304 10.714 -17.550 1.00 98.19 284 SER A O 1
ATOM 2124 N N . GLU A 1 285 ? 8.820 11.982 -15.769 1.00 98.00 285 GLU A N 1
ATOM 2125 C CA . GLU A 1 285 ? 8.208 10.880 -15.010 1.00 98.00 285 GLU A CA 1
ATOM 2126 C C . GLU A 1 285 ? 6.928 10.365 -15.686 1.00 98.00 285 GLU A C 1
ATOM 2128 O O . GLU A 1 285 ? 6.720 9.156 -15.793 1.00 98.00 285 GLU A O 1
ATOM 2133 N N . ALA A 1 286 ? 6.092 11.256 -16.226 1.00 96.88 286 ALA A N 1
ATOM 2134 C CA . ALA A 1 286 ? 4.908 10.859 -16.986 1.00 96.88 286 ALA A CA 1
ATOM 2135 C C . ALA A 1 286 ? 5.266 10.059 -18.254 1.00 96.88 286 ALA A C 1
ATOM 2137 O O . ALA A 1 286 ? 4.547 9.118 -18.617 1.00 96.88 286 ALA A O 1
ATOM 2138 N N . ALA A 1 287 ? 6.368 10.409 -18.926 1.00 96.75 287 ALA A N 1
ATOM 2139 C CA . ALA A 1 287 ? 6.898 9.660 -20.063 1.00 96.75 287 ALA A CA 1
ATOM 2140 C C . ALA A 1 287 ? 7.444 8.290 -19.633 1.00 96.75 287 ALA A C 1
ATOM 2142 O O . ALA A 1 287 ? 7.096 7.286 -20.257 1.00 96.75 287 ALA A O 1
ATOM 2143 N N . ARG A 1 288 ? 8.208 8.230 -18.533 1.00 97.00 288 ARG A N 1
ATOM 2144 C CA . ARG A 1 288 ? 8.721 6.980 -17.955 1.00 97.00 288 ARG A CA 1
ATOM 2145 C C . ARG A 1 288 ? 7.581 6.012 -17.639 1.00 97.00 288 ARG A C 1
ATOM 2147 O O . ARG A 1 288 ? 7.569 4.904 -18.156 1.00 97.00 288 ARG A O 1
ATOM 2154 N N . GLN A 1 289 ? 6.558 6.449 -16.903 1.00 97.50 289 GLN A N 1
ATOM 2155 C CA . GLN A 1 289 ? 5.403 5.602 -16.572 1.00 97.50 289 GLN A CA 1
ATOM 2156 C C . GLN A 1 289 ? 4.678 5.053 -17.810 1.00 97.50 289 GLN A C 1
ATOM 2158 O O . GLN A 1 289 ? 4.211 3.914 -17.805 1.00 97.50 289 GLN A O 1
ATOM 2163 N N . ARG A 1 290 ? 4.580 5.845 -18.885 1.00 96.94 290 ARG A N 1
ATOM 2164 C CA . ARG A 1 290 ? 3.977 5.402 -20.152 1.00 96.94 290 ARG A CA 1
ATOM 2165 C C . ARG A 1 290 ? 4.821 4.315 -20.826 1.00 96.94 290 ARG A C 1
ATOM 2167 O O . ARG A 1 290 ? 4.243 3.356 -21.344 1.00 96.94 290 ARG A O 1
ATOM 2174 N N . ALA A 1 291 ? 6.144 4.459 -20.772 1.00 97.44 291 ALA A N 1
ATOM 2175 C CA . ALA A 1 291 ? 7.136 3.573 -21.378 1.00 97.44 291 ALA A CA 1
ATOM 2176 C C . ALA A 1 291 ? 7.557 2.374 -20.500 1.00 97.44 291 ALA A C 1
ATOM 2178 O O . ALA A 1 291 ? 8.343 1.551 -20.965 1.00 97.44 291 ALA A O 1
ATOM 2179 N N . SER A 1 292 ? 7.034 2.253 -19.274 1.00 98.19 292 SER A N 1
ATOM 2180 C CA . SER A 1 292 ? 7.381 1.181 -18.331 1.00 98.19 292 SER A CA 1
ATOM 2181 C C . SER A 1 292 ? 6.257 0.169 -18.108 1.00 98.19 292 SER A C 1
ATOM 2183 O O . SER A 1 292 ? 5.070 0.513 -18.049 1.00 98.19 292 SER A O 1
ATOM 2185 N N . ILE A 1 293 ? 6.645 -1.092 -17.909 1.00 98.81 293 ILE A N 1
ATOM 2186 C CA . ILE A 1 293 ? 5.797 -2.131 -17.315 1.00 98.81 293 ILE A CA 1
ATOM 2187 C C . ILE A 1 293 ? 5.967 -2.045 -15.793 1.00 98.81 293 ILE A C 1
ATOM 2189 O O . ILE A 1 293 ? 7.015 -2.394 -15.260 1.00 98.81 293 ILE A O 1
ATOM 2193 N N . VAL A 1 294 ? 4.933 -1.596 -15.080 1.00 98.50 294 VAL A N 1
ATOM 2194 C CA . VAL A 1 294 ? 4.972 -1.398 -13.622 1.00 98.50 294 VAL A CA 1
ATOM 2195 C C . VAL A 1 294 ? 4.377 -2.604 -12.897 1.00 98.50 294 VAL A C 1
ATOM 2197 O O . VAL A 1 294 ? 3.160 -2.797 -12.896 1.00 98.50 294 VAL A O 1
ATOM 2200 N N . LEU A 1 295 ? 5.221 -3.404 -12.245 1.00 98.75 295 LEU A N 1
ATOM 2201 C CA . LEU A 1 295 ? 4.826 -4.629 -11.533 1.00 98.75 295 LEU A CA 1
ATOM 2202 C C . LEU A 1 295 ? 5.048 -4.553 -10.023 1.00 98.75 295 LEU A C 1
ATOM 2204 O O . LEU A 1 295 ? 4.874 -5.554 -9.329 1.00 98.75 295 LEU A O 1
ATOM 2208 N N . ILE A 1 296 ? 5.401 -3.389 -9.481 1.00 98.75 296 ILE A N 1
ATOM 2209 C CA . ILE A 1 296 ? 5.467 -3.184 -8.033 1.00 98.75 296 ILE A CA 1
ATOM 2210 C C . ILE A 1 296 ? 4.037 -3.320 -7.461 1.00 98.75 296 ILE A C 1
ATOM 2212 O O . ILE A 1 296 ? 3.185 -2.474 -7.737 1.00 98.75 296 ILE A O 1
ATOM 2216 N N . PRO A 1 297 ? 3.720 -4.330 -6.618 1.00 98.44 297 PRO A N 1
ATOM 2217 C CA . PRO A 1 297 ? 2.327 -4.618 -6.233 1.00 98.44 297 PRO A CA 1
ATOM 2218 C C . PRO A 1 297 ? 1.659 -3.568 -5.341 1.00 98.44 297 PRO A C 1
ATOM 2220 O O . PRO A 1 297 ? 0.467 -3.666 -5.041 1.00 98.44 297 PRO A O 1
ATOM 2223 N N . SER A 1 298 ? 2.443 -2.624 -4.824 1.00 98.38 298 SER A N 1
ATOM 2224 C CA . SER A 1 298 ? 1.968 -1.487 -4.039 1.00 98.38 298 SER A CA 1
ATOM 2225 C C . SER A 1 298 ? 1.694 -0.243 -4.883 1.00 98.38 298 SER A C 1
ATOM 2227 O O . SER A 1 298 ? 1.198 0.743 -4.340 1.00 98.38 298 SER A O 1
ATOM 2229 N N . GLU A 1 299 ? 2.019 -0.261 -6.171 1.00 98.56 299 GLU A N 1
ATOM 2230 C CA . GLU A 1 299 ? 1.802 0.866 -7.070 1.00 98.56 299 GLU A CA 1
ATOM 2231 C C . GLU A 1 299 ? 0.520 0.718 -7.883 1.00 98.56 299 GLU A C 1
ATOM 2233 O O . GLU A 1 299 ? -0.021 -0.374 -8.078 1.00 98.56 299 GLU A O 1
ATOM 2238 N N . ASN A 1 300 ? 0.006 1.866 -8.313 1.00 98.62 300 ASN A N 1
ATOM 2239 C CA . ASN A 1 300 ? -1.149 1.977 -9.184 1.00 98.62 300 ASN A CA 1
ATOM 2240 C C . ASN A 1 300 ? -1.187 3.370 -9.822 1.00 98.62 300 ASN A C 1
ATOM 2242 O O . ASN A 1 300 ? -0.555 4.301 -9.321 1.00 98.62 300 ASN A O 1
ATOM 2246 N N . PHE A 1 301 ? -1.991 3.528 -10.869 1.00 98.38 301 PHE A N 1
ATOM 2247 C CA . PHE A 1 301 ? -2.264 4.826 -11.485 1.00 98.38 301 PHE A CA 1
ATOM 2248 C C . PHE A 1 301 ? -3.604 5.347 -10.976 1.00 98.38 301 PHE A C 1
ATOM 2250 O O . PHE A 1 301 ? -4.640 4.708 -11.174 1.00 98.38 301 PHE A O 1
ATOM 2257 N N . THR A 1 302 ? -3.597 6.481 -10.274 1.00 98.19 302 THR A N 1
ATOM 2258 C CA . THR A 1 302 ? -4.846 7.086 -9.800 1.00 98.19 302 THR A CA 1
ATOM 2259 C C . THR A 1 302 ? -5.596 7.772 -10.944 1.00 98.19 302 THR A C 1
ATOM 2261 O O . THR A 1 302 ? -5.050 7.998 -12.019 1.00 98.19 302 THR A O 1
ATOM 2264 N N . SER A 1 303 ? -6.876 8.073 -10.741 1.00 98.31 303 SER A N 1
ATOM 2265 C CA . SER A 1 303 ? -7.687 8.702 -11.787 1.00 98.31 303 SER A CA 1
ATOM 2266 C C . SER A 1 303 ? -7.437 10.206 -11.883 1.00 98.31 303 SER A C 1
ATOM 2268 O O . SER A 1 303 ? -7.139 10.861 -10.882 1.00 98.31 303 SER A O 1
ATOM 2270 N N . ARG A 1 304 ? -7.686 10.780 -13.066 1.00 98.19 304 ARG A N 1
ATOM 2271 C CA . ARG A 1 304 ? -7.626 12.231 -13.278 1.00 98.19 304 ARG A CA 1
ATOM 2272 C C . ARG A 1 304 ? -8.482 13.014 -12.276 1.00 98.19 304 ARG A C 1
ATOM 2274 O O . ARG A 1 304 ? -8.005 13.968 -11.684 1.00 98.19 304 ARG A O 1
ATOM 2281 N N . ALA A 1 305 ? -9.694 12.537 -11.989 1.00 98.50 305 ALA A N 1
ATOM 2282 C CA . ALA A 1 305 ? -10.588 13.174 -11.020 1.00 98.50 305 ALA A CA 1
ATOM 2283 C C . ALA A 1 305 ? -10.025 13.198 -9.582 1.00 98.50 305 ALA A C 1
ATOM 2285 O O . ALA A 1 305 ? -10.328 14.107 -8.812 1.00 98.50 305 ALA A O 1
ATOM 2286 N N . VAL A 1 306 ? -9.210 12.206 -9.202 1.00 98.75 306 VAL A N 1
ATOM 2287 C CA . VAL A 1 306 ? -8.504 12.202 -7.908 1.00 98.75 306 VAL A CA 1
ATOM 2288 C C . VAL A 1 306 ? -7.377 13.241 -7.922 1.00 98.75 306 VAL A C 1
ATOM 2290 O O . VAL A 1 306 ? -7.219 13.963 -6.939 1.00 98.75 306 VAL A O 1
ATOM 2293 N N . LEU A 1 307 ? -6.634 13.360 -9.029 1.00 98.31 307 LEU A N 1
ATOM 2294 C CA . LEU A 1 307 ? -5.590 14.380 -9.202 1.00 98.31 307 LEU A CA 1
ATOM 2295 C C . LEU A 1 307 ? -6.165 15.805 -9.183 1.00 98.31 307 LEU A C 1
ATOM 2297 O O . LEU A 1 307 ? -5.619 16.667 -8.498 1.00 98.31 307 LEU A O 1
ATOM 2301 N N . ASP A 1 308 ? -7.297 16.037 -9.851 1.00 98.44 308 ASP A N 1
ATOM 2302 C CA . ASP A 1 308 ? -7.973 17.341 -9.863 1.00 98.44 308 ASP A CA 1
ATOM 2303 C C . ASP A 1 308 ? -8.388 17.771 -8.440 1.00 98.44 308 ASP A C 1
ATOM 2305 O O . ASP A 1 308 ? -8.249 18.934 -8.064 1.00 98.44 308 ASP A O 1
ATOM 2309 N N . ALA A 1 309 ? -8.845 16.826 -7.608 1.00 98.69 309 ALA A N 1
ATOM 2310 C CA . ALA A 1 309 ? -9.178 17.096 -6.209 1.00 98.69 309 ALA A CA 1
ATOM 2311 C C . ALA A 1 309 ? -7.936 17.348 -5.329 1.00 98.69 309 ALA A C 1
ATOM 2313 O O . ALA A 1 309 ? -8.000 18.180 -4.418 1.00 98.69 309 ALA A O 1
ATOM 2314 N N . LEU A 1 310 ? -6.812 16.668 -5.597 1.00 98.38 310 LEU A N 1
ATOM 2315 C CA . LEU A 1 310 ? -5.540 16.889 -4.891 1.00 98.38 310 LEU A CA 1
ATOM 2316 C C . LEU A 1 310 ? -4.992 18.302 -5.121 1.00 98.38 310 LEU A C 1
ATOM 2318 O O . LEU A 1 310 ? -4.511 18.917 -4.176 1.00 98.38 310 LEU A O 1
ATOM 2322 N N . GLY A 1 311 ? -5.107 18.826 -6.343 1.00 97.75 311 GLY A N 1
ATOM 2323 C CA . GLY A 1 311 ? -4.668 20.179 -6.708 1.00 97.75 311 GLY A CA 1
ATOM 2324 C C . GLY A 1 311 ? -5.677 21.292 -6.399 1.00 97.75 311 GLY A C 1
ATOM 2325 O O . GLY A 1 311 ? -5.579 22.376 -6.969 1.00 97.75 311 GLY A O 1
ATOM 2326 N N . SER A 1 312 ? -6.682 21.036 -5.557 1.00 98.44 312 SER A N 1
ATOM 2327 C CA . SER A 1 312 ? -7.780 21.978 -5.310 1.00 98.44 312 SER A CA 1
ATOM 2328 C C . SER A 1 312 ? -7.513 22.943 -4.139 1.00 98.44 312 SER A C 1
ATOM 2330 O O . SER A 1 312 ? -6.708 22.645 -3.250 1.00 98.44 312 SER A O 1
ATOM 2332 N N . PRO A 1 313 ? -8.266 24.061 -4.034 1.00 98.31 313 PRO A N 1
ATOM 2333 C CA . PRO A 1 313 ? -8.165 25.003 -2.911 1.00 98.31 313 PRO A CA 1
ATOM 2334 C C . PRO A 1 313 ? -8.455 24.413 -1.522 1.00 98.31 313 PRO A C 1
ATOM 2336 O O . PRO A 1 313 ? -8.252 25.092 -0.516 1.00 98.31 313 PRO A O 1
ATOM 2339 N N . MET A 1 314 ? -8.906 23.156 -1.434 1.00 98.56 314 MET A N 1
ATOM 2340 C CA . MET A 1 314 ? -9.098 22.450 -0.164 1.00 98.56 314 MET A CA 1
ATOM 2341 C C . MET A 1 314 ? -7.799 22.386 0.658 1.00 98.56 314 MET A C 1
ATOM 2343 O O . MET A 1 314 ? -7.861 22.362 1.883 1.00 98.56 314 MET A O 1
ATOM 2347 N N . GLN A 1 315 ? -6.626 22.432 0.015 1.00 98.38 315 GLN A N 1
ATOM 2348 C CA . GLN A 1 315 ? -5.310 22.527 0.667 1.00 98.38 315 GLN A CA 1
ATOM 2349 C C . GLN A 1 315 ? -5.157 23.766 1.566 1.00 98.38 315 GLN A C 1
ATOM 2351 O O . GLN A 1 315 ? -4.408 23.719 2.540 1.00 98.38 315 GLN A O 1
ATOM 2356 N N . ASN A 1 316 ? -5.863 24.859 1.268 1.00 98.38 316 ASN A N 1
ATOM 2357 C CA . ASN A 1 316 ? -5.661 26.146 1.937 1.00 98.38 316 ASN A CA 1
ATOM 2358 C C . ASN A 1 316 ? -6.307 26.208 3.326 1.00 98.38 316 ASN A C 1
ATOM 2360 O O . ASN A 1 316 ? -5.983 27.091 4.121 1.00 98.38 316 ASN A O 1
ATOM 2364 N N . LYS A 1 317 ? -7.272 25.323 3.617 1.00 98.56 317 LYS A N 1
ATOM 2365 C CA . LYS A 1 317 ? -8.060 25.420 4.845 1.00 98.56 317 LYS A CA 1
ATOM 2366 C C . LYS A 1 317 ? -7.457 24.588 5.967 1.00 98.56 317 LYS A C 1
ATOM 2368 O O . LYS A 1 317 ? -7.375 23.369 5.873 1.00 98.56 317 LYS A O 1
ATOM 2373 N N . TYR A 1 318 ? -7.150 25.261 7.069 1.00 98.44 318 TYR A N 1
ATOM 2374 C CA . TYR A 1 318 ? -6.778 24.635 8.332 1.00 98.44 318 TYR A CA 1
ATOM 2375 C C . TYR A 1 318 ? -8.037 24.238 9.130 1.00 98.44 318 TYR A C 1
ATOM 2377 O O . TYR A 1 318 ? -8.934 25.068 9.331 1.00 98.44 318 TYR A O 1
ATOM 2385 N N . SER A 1 319 ? -8.140 22.975 9.550 1.00 98.56 319 SER A N 1
ATOM 2386 C CA . SER A 1 319 ? -9.373 22.400 10.117 1.00 98.56 319 SER A CA 1
ATOM 2387 C C . SER A 1 319 ? -9.121 21.406 11.258 1.00 98.56 319 SER A C 1
ATOM 2389 O O . SER A 1 319 ? -9.721 20.335 11.290 1.00 98.56 319 SER A O 1
ATOM 2391 N N . GLU A 1 320 ? -8.224 21.746 12.187 1.00 98.75 320 GLU A N 1
ATOM 2392 C CA . GLU A 1 320 ? -7.997 20.950 13.404 1.00 98.75 320 GLU A CA 1
ATOM 2393 C C . GLU A 1 320 ? -9.292 20.679 14.182 1.00 98.75 320 GLU A C 1
ATOM 2395 O O . GLU A 1 320 ? -10.191 21.530 14.250 1.00 98.75 320 GLU A O 1
ATOM 2400 N N . GLY A 1 321 ? -9.361 19.482 14.767 1.00 98.44 321 GLY A N 1
ATOM 2401 C CA . GLY A 1 321 ? -10.576 18.889 15.320 1.00 98.44 321 GLY A CA 1
ATOM 2402 C C . GLY A 1 321 ? -11.313 18.009 14.309 1.00 98.44 321 GLY A C 1
ATOM 2403 O O . GLY A 1 321 ? -10.757 17.595 13.287 1.00 98.44 321 GLY A O 1
ATOM 2404 N N . TYR A 1 322 ? -12.585 17.746 14.587 1.00 98.81 322 TYR A N 1
ATOM 2405 C CA . TYR A 1 322 ? -13.461 16.886 13.785 1.00 98.81 322 TYR A CA 1
ATOM 2406 C C . TYR A 1 322 ? -14.712 17.654 13.330 1.00 98.81 322 TYR A C 1
ATOM 2408 O O . TYR A 1 322 ? -14.977 18.738 13.854 1.00 98.81 322 TYR A O 1
ATOM 2416 N N . PRO A 1 323 ? -15.472 17.160 12.332 1.00 98.69 323 PRO A N 1
ATOM 2417 C CA . PRO A 1 323 ? -16.680 17.839 11.866 1.00 98.69 323 PRO A CA 1
ATOM 2418 C C . PRO A 1 323 ? -17.637 18.201 13.010 1.00 98.69 323 PRO A C 1
ATOM 2420 O O . PRO A 1 323 ? -18.001 17.336 13.801 1.00 98.69 323 PRO A O 1
ATOM 2423 N N . GLY A 1 324 ? -18.046 19.471 13.093 1.00 97.75 324 GLY A N 1
ATOM 2424 C CA . GLY A 1 324 ? -18.873 19.998 14.191 1.00 97.75 324 GLY A CA 1
ATOM 2425 C C . GLY A 1 324 ? -18.108 20.438 15.450 1.00 97.75 324 GLY A C 1
ATOM 2426 O O . GLY A 1 324 ? -18.623 21.260 16.202 1.00 97.75 324 GLY A O 1
ATOM 2427 N N . GLU A 1 325 ? -16.867 19.988 15.638 1.00 97.62 325 GLU A N 1
ATOM 2428 C CA . GLU A 1 325 ? -16.013 20.279 16.801 1.00 97.62 325 GLU A CA 1
ATOM 2429 C C . GLU A 1 325 ? -14.627 20.757 16.341 1.00 97.62 325 GLU A C 1
ATOM 2431 O O . GLU A 1 325 ? -13.587 20.141 16.590 1.00 97.62 325 GLU A O 1
ATOM 2436 N N . ARG A 1 326 ? -14.614 21.861 15.586 1.00 98.44 326 ARG A N 1
ATOM 2437 C CA . ARG A 1 326 ? -13.386 22.462 15.049 1.00 98.44 326 ARG A CA 1
ATOM 2438 C C . ARG A 1 326 ? -12.844 23.542 15.973 1.00 98.44 326 ARG A C 1
ATOM 2440 O O . ARG A 1 326 ? -13.600 24.336 16.524 1.00 98.44 326 ARG A O 1
ATOM 2447 N N . TYR A 1 327 ? -11.521 23.653 16.020 1.00 98.25 327 TYR A N 1
ATOM 2448 C CA . TYR A 1 327 ? -10.826 24.722 16.751 1.00 98.25 327 TYR A CA 1
ATOM 2449 C C . TYR A 1 327 ? -10.891 26.071 16.023 1.00 98.25 327 TYR A C 1
ATOM 2451 O O . TYR A 1 327 ? -10.753 27.128 16.633 1.00 98.25 327 TYR A O 1
ATOM 2459 N N . TYR A 1 328 ? -11.124 26.042 14.707 1.00 98.25 328 TYR A N 1
ATOM 2460 C CA . TYR A 1 328 ? -11.154 27.222 13.848 1.00 98.25 328 TYR A CA 1
ATOM 2461 C C . TYR A 1 328 ? -12.505 27.377 13.145 1.00 98.25 328 TYR A C 1
ATOM 2463 O O . TYR A 1 328 ? -13.134 26.396 12.737 1.00 98.25 328 TYR A O 1
ATOM 2471 N N . GLY A 1 329 ? -12.907 28.627 12.906 1.00 97.88 329 GLY A N 1
ATOM 2472 C CA . GLY A 1 329 ? -14.061 28.961 12.070 1.00 97.88 329 GLY A CA 1
ATOM 2473 C C . GLY A 1 329 ? -13.843 28.689 10.571 1.00 97.88 329 GLY A C 1
ATOM 2474 O O . GLY A 1 329 ? -12.744 28.362 10.111 1.00 97.88 329 GLY A O 1
ATOM 2475 N N . GLY A 1 330 ? -14.915 28.835 9.784 1.00 98.00 330 GLY A N 1
ATOM 2476 C CA . GLY A 1 330 ? -14.872 28.749 8.315 1.00 98.00 330 GLY A CA 1
ATOM 2477 C C . GLY A 1 330 ? -14.795 27.330 7.735 1.00 98.00 330 GLY A C 1
ATOM 2478 O O . GLY A 1 330 ? -14.455 27.173 6.568 1.00 98.00 330 GLY A O 1
ATOM 2479 N N . ASN A 1 331 ? -15.097 26.293 8.523 1.00 98.62 331 ASN A N 1
ATOM 2480 C CA . ASN A 1 331 ? -14.971 24.885 8.117 1.00 98.62 331 ASN A CA 1
ATOM 2481 C C . ASN A 1 331 ? -16.258 24.256 7.554 1.00 98.62 331 ASN A C 1
ATOM 2483 O O . ASN A 1 331 ? -16.283 23.059 7.304 1.00 98.62 331 ASN A O 1
ATOM 2487 N N . LYS A 1 332 ? -17.307 25.046 7.274 1.00 98.25 332 LYS A N 1
ATOM 2488 C CA . LYS A 1 332 ? -18.616 24.554 6.792 1.00 98.25 332 LYS A CA 1
ATOM 2489 C C . LYS A 1 332 ? -18.508 23.506 5.673 1.00 98.25 332 LYS A C 1
ATOM 2491 O O . LYS A 1 332 ? -19.144 22.463 5.750 1.00 98.25 332 LYS A O 1
ATOM 2496 N N . PHE A 1 333 ? -17.724 23.787 4.631 1.00 98.62 333 PHE A N 1
ATOM 2497 C CA . PHE A 1 333 ? -17.573 22.877 3.488 1.00 98.62 333 PHE A CA 1
ATOM 2498 C C . PHE A 1 333 ? -16.530 21.778 3.726 1.00 98.62 333 PHE A C 1
ATOM 2500 O O . PHE A 1 333 ? -16.638 20.702 3.144 1.00 98.62 333 PHE A O 1
ATOM 2507 N N . ILE A 1 334 ? -15.555 22.023 4.606 1.00 98.81 334 ILE A N 1
ATOM 2508 C CA . ILE A 1 334 ? -14.589 21.002 5.022 1.00 98.81 334 ILE A CA 1
ATOM 2509 C C . ILE A 1 334 ? -15.295 19.896 5.804 1.00 98.81 334 ILE A C 1
ATOM 2511 O O . ILE A 1 334 ? -15.104 18.722 5.506 1.00 98.81 334 ILE A O 1
ATOM 2515 N N . ASP A 1 335 ? -16.179 20.265 6.729 1.00 98.88 335 ASP A N 1
ATOM 2516 C CA . ASP A 1 335 ? -16.975 19.325 7.518 1.00 98.88 335 ASP A CA 1
ATOM 2517 C C . ASP A 1 335 ? -17.865 18.466 6.621 1.00 98.88 335 ASP A C 1
ATOM 2519 O O . ASP A 1 335 ? -17.848 17.242 6.735 1.00 98.88 335 ASP A O 1
ATOM 2523 N N . GLN A 1 336 ? -18.559 19.086 5.660 1.00 98.81 336 GLN A N 1
ATOM 2524 C CA . GLN A 1 336 ? -19.360 18.361 4.669 1.00 98.81 336 GLN A CA 1
ATOM 2525 C C . GLN A 1 336 ? -18.519 17.370 3.853 1.00 98.81 336 GLN A C 1
ATOM 2527 O O . GLN A 1 336 ? -18.967 16.252 3.594 1.00 98.81 336 GLN A O 1
ATOM 2532 N N . MET A 1 337 ? -17.308 17.761 3.446 1.00 98.88 337 MET A N 1
ATOM 2533 C CA . MET A 1 337 ? -16.417 16.896 2.674 1.00 98.88 337 MET A CA 1
ATOM 2534 C C . MET A 1 337 ? -15.884 15.724 3.505 1.00 98.88 337 MET A C 1
ATOM 2536 O O . MET A 1 337 ? -15.893 14.585 3.036 1.00 98.88 337 MET A O 1
ATOM 2540 N N . GLU A 1 338 ? -15.440 15.977 4.735 1.00 98.94 338 GLU A N 1
ATOM 2541 C CA . GLU A 1 338 ? -14.923 14.932 5.618 1.00 98.94 338 GLU A CA 1
ATOM 2542 C C . GLU A 1 338 ? -16.025 13.934 6.002 1.00 98.94 338 GLU A C 1
ATOM 2544 O O . GLU A 1 338 ? -15.819 12.727 5.874 1.00 98.94 338 GLU A O 1
ATOM 2549 N N . GLN A 1 339 ? -17.226 14.411 6.345 1.00 98.88 339 GLN A N 1
ATOM 2550 C CA . GLN A 1 339 ? -18.394 13.560 6.610 1.00 98.88 339 GLN A CA 1
ATOM 2551 C C . GLN A 1 339 ? -18.797 12.735 5.380 1.00 98.88 339 GLN A C 1
ATOM 2553 O O . GLN A 1 339 ? -19.098 11.545 5.493 1.00 98.88 339 GLN A O 1
ATOM 2558 N N . LEU A 1 340 ? -18.771 13.332 4.181 1.00 98.94 340 LEU A N 1
ATOM 2559 C CA . LEU A 1 340 ? -19.023 12.603 2.936 1.00 98.94 340 LEU A CA 1
ATOM 2560 C C . LEU A 1 340 ? -17.980 11.501 2.714 1.00 98.94 340 LEU A C 1
ATOM 2562 O O . LEU A 1 340 ? -18.338 10.397 2.298 1.00 98.94 340 LEU A O 1
ATOM 2566 N N . CYS A 1 341 ? -16.708 11.789 2.986 1.00 98.94 341 CYS A N 1
ATOM 2567 C CA . CYS A 1 341 ? -15.618 10.827 2.875 1.00 98.94 341 CYS A CA 1
ATOM 2568 C C . CYS A 1 341 ? -15.810 9.653 3.847 1.00 98.94 341 CYS A C 1
ATOM 2570 O O . CYS A 1 341 ? -15.806 8.499 3.415 1.00 98.94 341 CYS A O 1
ATOM 2572 N N . GLN A 1 342 ? -16.089 9.939 5.123 1.00 98.94 342 GLN A N 1
ATOM 2573 C CA . GLN A 1 342 ? -16.379 8.934 6.154 1.00 98.94 342 GLN A CA 1
ATOM 2574 C C . GLN A 1 342 ? -17.570 8.048 5.757 1.00 98.94 342 GLN A C 1
ATOM 2576 O O . GLN A 1 342 ? -17.454 6.821 5.728 1.00 98.94 342 GLN A O 1
ATOM 2581 N N . LYS A 1 343 ? -18.687 8.657 5.341 1.00 98.88 343 LYS A N 1
ATOM 2582 C CA . LYS A 1 343 ? -19.883 7.934 4.883 1.00 98.88 343 LYS A CA 1
ATOM 2583 C C . LYS A 1 343 ? -19.594 7.037 3.681 1.00 98.88 343 LYS A C 1
ATOM 2585 O O . LYS A 1 343 ? -20.046 5.894 3.628 1.00 98.88 343 LYS A O 1
ATOM 2590 N N . ARG A 1 344 ? -18.842 7.535 2.692 1.00 98.88 344 ARG A N 1
ATOM 2591 C CA . ARG A 1 344 ? -18.445 6.739 1.519 1.00 98.88 344 ARG A CA 1
ATOM 2592 C C . ARG A 1 344 ? -17.534 5.578 1.907 1.00 98.88 344 ARG A C 1
ATOM 2594 O O . ARG A 1 344 ? -17.692 4.503 1.339 1.00 98.88 344 ARG A O 1
ATOM 2601 N N . ALA A 1 345 ? -16.629 5.774 2.864 1.00 98.94 345 ALA A N 1
ATOM 2602 C CA . ALA A 1 345 ? -15.737 4.727 3.343 1.00 98.94 345 ALA A CA 1
ATOM 2603 C C . ALA A 1 345 ? -16.519 3.598 4.026 1.00 98.94 345 ALA A C 1
ATOM 2605 O O . ALA A 1 345 ? -16.352 2.442 3.649 1.00 98.94 345 ALA A O 1
ATOM 2606 N N . LEU A 1 346 ? -17.422 3.918 4.959 1.00 98.88 346 LEU A N 1
ATOM 2607 C CA . LEU A 1 346 ? -18.265 2.913 5.622 1.00 98.88 346 LEU A CA 1
ATOM 2608 C C . LEU A 1 346 ? -19.164 2.181 4.617 1.00 98.88 346 LEU A C 1
ATOM 2610 O O . LEU A 1 346 ? -19.196 0.950 4.596 1.00 98.88 346 LEU A O 1
ATOM 2614 N N . LYS A 1 347 ? -19.816 2.927 3.714 1.00 98.81 347 LYS A N 1
ATOM 2615 C CA . LYS A 1 347 ? -20.676 2.354 2.670 1.00 98.81 347 LYS A CA 1
ATOM 2616 C C . LYS A 1 347 ? -19.923 1.392 1.750 1.00 98.81 347 LYS A C 1
ATOM 2618 O O . LYS A 1 347 ? -20.457 0.332 1.440 1.00 98.81 347 LYS A O 1
ATOM 2623 N N . LEU A 1 348 ? -18.715 1.754 1.309 1.00 98.75 348 LEU A N 1
ATOM 2624 C CA . LEU A 1 348 ? -17.919 0.947 0.379 1.00 98.75 348 LEU A CA 1
ATOM 2625 C C . LEU A 1 348 ? -17.655 -0.462 0.920 1.00 98.75 348 LEU A C 1
ATOM 2627 O O . LEU A 1 348 ? -17.724 -1.429 0.171 1.00 98.75 348 LEU A O 1
ATOM 2631 N N . TYR A 1 349 ? -17.373 -0.574 2.218 1.00 98.75 349 TYR A N 1
ATOM 2632 C CA . TYR A 1 349 ? -17.079 -1.851 2.871 1.00 98.75 349 TYR A CA 1
ATOM 2633 C C . TYR A 1 349 ? -18.317 -2.511 3.502 1.00 98.75 349 TYR A C 1
ATOM 2635 O O . TYR A 1 349 ? -18.176 -3.482 4.242 1.00 98.75 349 TYR A O 1
ATOM 2643 N N . GLY A 1 350 ? -19.526 -2.005 3.219 1.00 98.38 350 GLY A N 1
ATOM 2644 C CA . GLY A 1 350 ? -20.779 -2.560 3.739 1.00 98.38 350 GLY A CA 1
ATOM 2645 C C . GLY A 1 350 ? -20.896 -2.482 5.262 1.00 98.38 350 GLY A C 1
ATOM 2646 O O . GLY A 1 350 ? -21.463 -3.381 5.882 1.00 98.38 350 GLY A O 1
ATOM 2647 N N . LEU A 1 351 ? -20.317 -1.448 5.875 1.00 98.75 351 LEU A N 1
ATOM 2648 C CA . LEU A 1 351 ? -20.231 -1.327 7.326 1.00 98.75 351 LEU A CA 1
ATOM 2649 C C . LEU A 1 351 ? -21.438 -0.585 7.890 1.00 98.75 351 LEU A C 1
ATOM 2651 O O . LEU A 1 351 ? -21.790 0.503 7.441 1.00 98.75 351 LEU A O 1
ATOM 2655 N N . ASP A 1 352 ? -22.031 -1.188 8.913 1.00 98.12 352 ASP A N 1
ATOM 2656 C CA . ASP A 1 352 ? -23.083 -0.597 9.729 1.00 98.12 352 ASP A CA 1
ATOM 2657 C C . ASP A 1 352 ? -22.516 0.564 10.563 1.00 98.12 352 ASP A C 1
ATOM 2659 O O . ASP A 1 352 ? -21.613 0.364 11.384 1.00 98.12 352 ASP A O 1
ATOM 2663 N N . GLU A 1 353 ? -23.053 1.769 10.352 1.00 97.50 353 GLU A N 1
ATOM 2664 C CA . GLU A 1 353 ? -22.638 2.997 11.035 1.00 97.50 353 GLU A CA 1
ATOM 2665 C C . GLU A 1 353 ? -22.910 2.960 12.545 1.00 97.50 353 GLU A C 1
ATOM 2667 O O . GLU A 1 353 ? -22.390 3.817 13.249 1.00 97.50 353 GLU A O 1
ATOM 2672 N N . GLU A 1 354 ? -23.677 2.003 13.079 1.00 96.44 354 GLU A N 1
ATOM 2673 C CA . GLU A 1 354 ? -23.830 1.802 14.529 1.00 96.44 354 GLU A CA 1
ATOM 2674 C C . GLU A 1 354 ? -22.719 0.932 15.129 1.00 96.44 354 GLU A C 1
ATOM 2676 O O . GLU A 1 354 ? -22.429 1.028 16.322 1.00 96.44 354 GLU A O 1
ATOM 2681 N N . LYS A 1 355 ? -22.073 0.094 14.310 1.00 98.12 355 LYS A N 1
ATOM 2682 C CA . LYS A 1 355 ? -21.048 -0.876 14.742 1.00 98.12 355 LYS A CA 1
ATOM 2683 C C . LYS A 1 355 ? -19.639 -0.472 14.349 1.00 98.12 355 LYS A C 1
ATOM 2685 O O . LYS A 1 355 ? -18.681 -0.983 14.929 1.00 98.12 355 LYS A O 1
ATOM 2690 N N . TRP A 1 356 ? -19.508 0.420 13.375 1.00 98.81 356 TRP A N 1
ATOM 2691 C CA . TRP A 1 356 ? -18.235 0.881 12.847 1.00 98.81 356 TRP A CA 1
ATOM 2692 C C . TRP A 1 356 ? -18.187 2.400 12.746 1.00 98.81 356 TRP A C 1
ATOM 2694 O O . TRP A 1 356 ? -19.146 3.050 12.333 1.00 98.81 356 TRP A O 1
ATOM 2704 N N . GLY A 1 357 ? -17.034 2.956 13.097 1.00 98.81 357 GLY A N 1
ATOM 2705 C CA . GLY A 1 357 ? -16.629 4.305 12.723 1.00 98.81 357 GLY A CA 1
ATOM 2706 C C . GLY A 1 357 ? -15.381 4.267 11.846 1.00 98.81 357 GLY A C 1
ATOM 2707 O O . GLY A 1 357 ? -14.757 3.215 11.657 1.00 98.81 357 GLY A O 1
ATOM 2708 N N . VAL A 1 358 ? -15.025 5.421 11.284 1.00 98.94 358 VAL A N 1
ATOM 2709 C CA . VAL A 1 358 ? -13.824 5.578 10.462 1.00 98.94 358 VAL A CA 1
ATOM 2710 C C . VAL A 1 358 ? -13.197 6.950 10.669 1.00 98.94 358 VAL A C 1
ATOM 2712 O O . VAL A 1 358 ? -13.877 7.973 10.620 1.00 98.94 358 VAL A O 1
ATOM 2715 N N . ASN A 1 359 ? -11.880 6.970 10.841 1.00 98.94 359 ASN A N 1
ATOM 2716 C CA . ASN A 1 359 ? -11.065 8.171 10.767 1.00 98.94 359 ASN A CA 1
ATOM 2717 C C . ASN A 1 359 ? -10.348 8.218 9.409 1.00 98.94 359 ASN A C 1
ATOM 2719 O O . ASN A 1 359 ? -9.663 7.266 9.027 1.00 98.94 359 ASN A O 1
ATOM 2723 N N . VAL A 1 360 ? -10.525 9.321 8.679 1.00 98.94 360 VAL A N 1
ATOM 2724 C CA . VAL A 1 360 ? -10.001 9.534 7.313 1.00 98.94 360 VAL A CA 1
ATOM 2725 C C . VAL A 1 360 ? -8.862 10.559 7.257 1.00 98.94 360 VAL A C 1
ATOM 2727 O O . VAL A 1 360 ? -8.408 10.917 6.174 1.00 98.94 360 VAL A O 1
ATOM 2730 N N . GLN A 1 361 ? -8.413 11.052 8.411 1.00 98.94 361 GLN A N 1
ATOM 2731 C CA . GLN A 1 361 ? -7.347 12.046 8.524 1.00 98.94 361 GLN A CA 1
ATOM 2732 C C . GLN A 1 361 ? -5.900 11.502 8.530 1.00 98.94 361 GLN A C 1
ATOM 2734 O O . GLN A 1 361 ? -5.000 12.321 8.324 1.00 98.94 361 GLN A O 1
ATOM 2739 N N . PRO A 1 362 ? -5.595 10.202 8.764 1.00 98.88 362 PRO A N 1
ATOM 2740 C CA . PRO A 1 362 ? -4.211 9.740 8.788 1.00 98.88 362 PRO A CA 1
ATOM 2741 C C . PRO A 1 362 ? -3.470 9.996 7.473 1.00 98.88 362 PRO A C 1
ATOM 2743 O O . PRO A 1 362 ? -3.915 9.599 6.393 1.00 98.88 362 PRO A O 1
ATOM 2746 N N . LEU A 1 363 ? -2.288 10.607 7.574 1.00 98.69 363 LEU A N 1
ATOM 2747 C CA . LEU A 1 363 ? -1.514 11.053 6.409 1.00 98.69 363 LEU A CA 1
ATOM 2748 C C . LEU A 1 363 ? -1.030 9.905 5.507 1.00 98.69 363 LEU A C 1
ATOM 2750 O O . LEU A 1 363 ? -0.818 10.097 4.312 1.00 98.69 363 LEU A O 1
ATOM 2754 N N . SER A 1 364 ? -0.818 8.709 6.065 1.00 98.81 364 SER A N 1
ATOM 2755 C CA . SER A 1 364 ? -0.393 7.507 5.335 1.00 98.81 364 SER A CA 1
ATOM 2756 C C . SER A 1 364 ? -0.533 6.248 6.207 1.00 98.81 364 SER A C 1
ATOM 2758 O O . SER A 1 364 ? -0.902 6.325 7.377 1.00 98.81 364 SER A O 1
ATOM 2760 N N . GLY A 1 365 ? -0.229 5.070 5.655 1.00 98.69 365 GLY A N 1
ATOM 2761 C CA . GLY A 1 365 ? -0.439 3.780 6.332 1.00 98.69 365 GLY A CA 1
ATOM 2762 C C . GLY A 1 365 ? 0.438 3.573 7.569 1.00 98.69 365 GLY A C 1
ATOM 2763 O O . GLY A 1 365 ? -0.060 3.192 8.622 1.00 98.69 365 GLY A O 1
ATOM 2764 N N . SER A 1 366 ? 1.737 3.874 7.472 1.00 98.69 366 SER A N 1
ATOM 2765 C CA . SER A 1 366 ? 2.660 3.752 8.610 1.00 98.69 366 SER A CA 1
ATOM 2766 C C . SER A 1 366 ? 2.241 4.605 9.818 1.00 98.69 366 SER A C 1
ATOM 2768 O O . SER A 1 366 ? 2.143 4.041 10.909 1.00 98.69 366 SER A O 1
ATOM 2770 N N . PRO A 1 367 ? 1.945 5.917 9.668 1.00 98.62 367 PRO A N 1
ATOM 2771 C CA . PRO A 1 367 ? 1.423 6.703 10.781 1.00 98.62 367 PRO A CA 1
ATOM 2772 C C . PRO A 1 367 ? 0.048 6.218 11.255 1.00 98.62 367 PRO A C 1
ATOM 2774 O O . PRO A 1 367 ? -0.156 6.139 12.460 1.00 98.62 367 PRO A O 1
ATOM 2777 N N . ALA A 1 368 ? -0.857 5.801 10.359 1.00 98.88 368 ALA A N 1
ATOM 2778 C CA . ALA A 1 368 ? -2.157 5.255 10.762 1.00 98.88 368 ALA A CA 1
ATOM 2779 C C . ALA A 1 368 ? -2.016 4.074 11.738 1.00 98.88 368 ALA A C 1
ATOM 2781 O O . ALA A 1 368 ? -2.690 4.034 12.766 1.00 98.88 368 ALA A O 1
ATOM 2782 N N . ASN A 1 369 ? -1.091 3.153 11.456 1.00 98.88 369 ASN A N 1
ATOM 2783 C CA . ASN A 1 369 ? -0.792 2.029 12.341 1.00 98.88 369 ASN A CA 1
ATOM 2784 C C . ASN A 1 369 ? -0.229 2.499 13.693 1.00 98.88 369 ASN A C 1
ATOM 2786 O O . ASN A 1 369 ? -0.688 2.043 14.739 1.00 98.88 369 ASN A O 1
ATOM 2790 N N . LEU A 1 370 ? 0.700 3.463 13.692 1.00 98.69 370 LEU A N 1
ATOM 2791 C CA . LEU A 1 370 ? 1.238 4.046 14.927 1.00 98.69 370 LEU A CA 1
ATOM 2792 C C . LEU A 1 370 ? 0.144 4.697 15.789 1.00 98.69 370 LEU A C 1
ATOM 2794 O O . LEU A 1 370 ? 0.162 4.543 17.010 1.00 98.69 370 LEU A O 1
ATOM 2798 N N . TYR A 1 371 ? -0.828 5.376 15.173 1.00 98.75 371 TYR A N 1
ATOM 2799 C CA . TYR A 1 371 ? -1.945 5.996 15.891 1.00 98.75 371 TYR A CA 1
ATOM 2800 C C . TYR A 1 371 ? -2.833 4.951 16.565 1.00 98.75 371 TYR A C 1
ATOM 2802 O O . TYR A 1 371 ? -3.234 5.141 17.710 1.00 98.75 371 TYR A O 1
ATOM 2810 N N . VAL A 1 372 ? -3.079 3.812 15.914 1.00 98.88 372 VAL A N 1
ATOM 2811 C CA . VAL A 1 372 ? -3.795 2.692 16.546 1.00 98.88 372 VAL A CA 1
ATOM 2812 C C . VAL A 1 372 ? -3.020 2.164 17.750 1.00 98.88 372 VAL A C 1
ATOM 2814 O O . VAL A 1 372 ? -3.598 1.991 18.825 1.00 98.88 372 VAL A O 1
ATOM 2817 N N . TYR A 1 373 ? -1.711 1.949 17.609 1.00 98.75 373 TYR A N 1
ATOM 2818 C CA . TYR A 1 373 ? -0.898 1.445 18.715 1.00 98.75 373 TYR A CA 1
ATOM 2819 C C . TYR A 1 373 ? -0.882 2.426 19.880 1.00 98.75 373 TYR A C 1
ATOM 2821 O O . TYR A 1 373 ? -1.164 2.031 21.003 1.00 98.75 373 TYR A O 1
ATOM 2829 N N . LYS A 1 374 ? -0.647 3.719 19.644 1.00 97.88 374 LYS A N 1
ATOM 2830 C CA . LYS A 1 374 ? -0.659 4.718 20.721 1.00 97.88 374 LYS A CA 1
ATOM 2831 C C . LYS A 1 374 ? -2.029 4.855 21.390 1.00 97.88 374 LYS A C 1
ATOM 2833 O O . LYS A 1 374 ? -2.080 5.114 22.597 1.00 97.88 374 LYS A O 1
ATOM 2838 N N . ALA A 1 375 ? -3.114 4.716 20.629 1.00 98.62 375 ALA A N 1
ATOM 2839 C CA . ALA A 1 375 ? -4.471 4.753 21.158 1.00 98.62 375 ALA A CA 1
ATOM 2840 C C . ALA A 1 375 ? -4.732 3.575 22.102 1.00 98.62 375 ALA A C 1
ATOM 2842 O O . ALA A 1 375 ? -5.295 3.754 23.184 1.00 98.62 375 ALA A O 1
ATOM 2843 N N . LEU A 1 376 ? -4.326 2.368 21.704 1.00 98.56 376 LEU A N 1
ATOM 2844 C CA . LEU A 1 376 ? -4.732 1.120 22.354 1.00 98.56 376 LEU A CA 1
ATOM 2845 C C . LEU A 1 376 ? -3.683 0.523 23.297 1.00 98.56 376 LEU A C 1
ATOM 2847 O O . LEU A 1 376 ? -4.042 -0.306 24.141 1.00 98.56 376 LEU A O 1
ATOM 2851 N N . MET A 1 377 ? -2.434 0.970 23.189 1.00 98.25 377 MET A N 1
ATOM 2852 C CA . MET A 1 377 ? -1.286 0.469 23.932 1.00 98.25 377 MET A CA 1
ATOM 2853 C C . MET A 1 377 ? -0.572 1.575 24.710 1.00 98.25 377 MET A C 1
ATOM 2855 O O . MET A 1 377 ? -0.464 2.728 24.281 1.00 98.25 377 MET A O 1
ATOM 2859 N N . LYS A 1 378 ? -0.020 1.199 25.859 1.00 97.88 378 LYS A N 1
ATOM 2860 C CA . LYS A 1 378 ? 0.985 1.996 26.571 1.00 97.88 378 LYS A CA 1
ATOM 2861 C C . LYS A 1 378 ? 2.373 1.746 25.963 1.00 97.88 378 LYS A C 1
ATOM 2863 O O . LYS A 1 378 ? 2.590 0.680 25.381 1.00 97.88 378 LYS A O 1
ATOM 2868 N N . PRO A 1 379 ? 3.327 2.686 26.109 1.00 97.88 379 PRO A N 1
ATOM 2869 C CA . PRO A 1 379 ? 4.716 2.431 25.742 1.00 97.88 379 PRO A CA 1
ATOM 2870 C C . PRO A 1 379 ? 5.222 1.106 26.326 1.00 97.88 379 PRO A C 1
ATOM 2872 O O . PRO A 1 379 ? 4.892 0.751 27.459 1.00 97.88 379 PRO A O 1
ATOM 2875 N N . HIS A 1 380 ? 6.003 0.381 25.530 1.00 97.50 380 HIS A N 1
ATOM 2876 C CA . HIS A 1 380 ? 6.598 -0.929 25.821 1.00 97.50 380 HIS A CA 1
ATOM 2877 C C . HIS A 1 380 ? 5.628 -2.113 25.955 1.00 97.50 380 HIS A C 1
ATOM 2879 O O . HIS A 1 380 ? 6.095 -3.250 26.080 1.00 97.50 380 HIS A O 1
ATOM 2885 N N . GLU A 1 381 ? 4.307 -1.912 25.856 1.00 98.56 381 GLU A N 1
ATOM 2886 C CA . GLU A 1 381 ? 3.380 -3.040 25.718 1.00 98.56 381 GLU A CA 1
ATOM 2887 C C . GLU A 1 381 ? 3.685 -3.852 24.453 1.00 98.56 381 GLU A C 1
ATOM 2889 O O . GLU A 1 381 ? 4.339 -3.391 23.513 1.00 98.56 381 GLU A O 1
ATOM 2894 N N . LYS A 1 382 ? 3.246 -5.111 24.462 1.00 98.50 382 LYS A N 1
ATOM 2895 C CA . LYS A 1 382 ? 3.665 -6.099 23.472 1.00 98.50 382 LYS A CA 1
ATOM 2896 C C . LYS A 1 382 ? 2.762 -6.086 22.241 1.00 98.50 382 LYS A C 1
ATOM 2898 O O . LYS A 1 382 ? 1.538 -6.097 22.371 1.00 98.50 382 LYS A O 1
ATOM 2903 N N . LEU A 1 383 ? 3.370 -6.124 21.065 1.00 98.06 383 LEU A N 1
ATOM 2904 C CA . LEU A 1 383 ? 2.725 -6.185 19.754 1.00 98.06 383 LEU A CA 1
ATOM 2905 C C . LEU A 1 383 ? 3.185 -7.460 19.048 1.00 98.06 383 LEU A C 1
ATOM 2907 O O . LEU A 1 383 ? 4.372 -7.779 19.097 1.00 98.06 383 LEU A O 1
ATOM 2911 N N . MET A 1 384 ? 2.283 -8.163 18.367 1.00 98.69 384 MET A N 1
ATOM 2912 C CA . MET A 1 384 ? 2.664 -9.245 17.458 1.00 98.69 384 MET A CA 1
ATOM 2913 C C . MET A 1 384 ? 2.249 -8.922 16.028 1.00 98.69 384 MET A C 1
ATOM 2915 O O . MET A 1 384 ? 1.070 -8.722 15.756 1.00 98.69 384 MET A O 1
ATOM 2919 N N . GLY A 1 385 ? 3.220 -8.894 15.120 1.00 98.19 385 GLY A N 1
ATOM 2920 C CA . GLY A 1 385 ? 3.032 -8.727 13.679 1.00 98.19 385 GLY A CA 1
ATOM 2921 C C . GLY A 1 385 ? 3.794 -9.803 12.912 1.00 98.19 385 GLY A C 1
ATOM 2922 O O . GLY A 1 385 ? 4.633 -10.494 13.489 1.00 98.19 385 GLY A O 1
ATOM 2923 N N . MET A 1 386 ? 3.496 -9.970 11.626 1.00 96.94 386 MET A N 1
ATOM 2924 C CA . MET A 1 386 ? 4.254 -10.892 10.780 1.00 96.94 386 MET A CA 1
ATOM 2925 C C . MET A 1 386 ? 5.698 -10.398 10.661 1.00 96.94 386 MET A C 1
ATOM 2927 O O . MET A 1 386 ? 5.913 -9.195 10.489 1.00 96.94 386 MET A O 1
ATOM 2931 N N . ASP A 1 387 ? 6.677 -11.300 10.742 1.00 94.62 387 ASP A N 1
ATOM 2932 C CA . ASP A 1 387 ? 8.079 -10.926 10.546 1.00 94.62 387 ASP A CA 1
ATOM 2933 C C . ASP A 1 387 ? 8.275 -10.259 9.173 1.00 94.62 387 ASP A C 1
ATOM 2935 O O . ASP A 1 387 ? 7.633 -10.626 8.182 1.00 94.62 387 ASP A O 1
ATOM 2939 N N . LEU A 1 388 ? 9.158 -9.261 9.099 1.00 91.94 388 LEU A N 1
ATOM 2940 C CA . LEU A 1 388 ? 9.373 -8.511 7.858 1.00 91.94 388 LEU A CA 1
ATOM 2941 C C . LEU A 1 388 ? 9.879 -9.419 6.719 1.00 91.94 388 LEU A C 1
ATOM 2943 O O . LEU A 1 388 ? 9.320 -9.324 5.624 1.00 91.94 388 LEU A O 1
ATOM 2947 N N . PRO A 1 389 ? 10.871 -10.313 6.935 1.00 90.75 389 PRO A N 1
ATOM 2948 C CA . PRO A 1 389 ? 11.361 -11.200 5.883 1.00 90.75 389 PRO A CA 1
ATOM 2949 C C . PRO A 1 389 ? 10.325 -12.227 5.416 1.00 90.75 389 PRO A C 1
ATOM 2951 O O . PRO A 1 389 ? 10.351 -12.634 4.256 1.00 90.75 389 PRO A O 1
ATOM 2954 N N . ASP A 1 390 ? 9.402 -12.604 6.300 1.00 92.50 390 ASP A N 1
ATOM 2955 C CA . ASP A 1 390 ? 8.310 -13.535 6.021 1.00 92.50 390 ASP A CA 1
ATOM 2956 C C . ASP A 1 390 ? 7.166 -12.885 5.217 1.00 92.50 390 ASP A C 1
ATOM 2958 O O . ASP A 1 390 ? 6.300 -13.588 4.703 1.00 92.50 390 ASP A O 1
ATOM 2962 N N . GLY A 1 391 ? 7.161 -11.555 5.065 1.00 92.94 391 GLY A N 1
ATOM 2963 C CA . GLY A 1 391 ? 6.179 -10.826 4.257 1.00 92.94 391 GLY A CA 1
ATOM 2964 C C . GLY A 1 391 ? 5.364 -9.777 5.013 1.00 92.94 391 GLY A C 1
ATOM 2965 O O . GLY A 1 391 ? 4.436 -9.203 4.426 1.00 92.94 391 GLY A O 1
ATOM 2966 N N . GLY A 1 392 ? 5.708 -9.498 6.274 1.00 95.00 392 GLY A N 1
ATOM 2967 C CA . GLY A 1 392 ? 5.135 -8.421 7.081 1.00 95.00 392 GLY A CA 1
ATOM 2968 C C . GLY A 1 392 ? 5.499 -7.015 6.591 1.00 95.00 392 GLY A C 1
ATOM 2969 O O . GLY A 1 392 ? 6.099 -6.827 5.533 1.00 95.00 392 GLY A O 1
ATOM 2970 N N . HIS A 1 393 ? 5.114 -5.991 7.353 1.00 97.00 393 HIS A N 1
ATOM 2971 C CA . HIS A 1 393 ? 5.451 -4.594 7.061 1.00 97.00 393 HIS A CA 1
ATOM 2972 C C . HIS A 1 393 ? 6.251 -3.965 8.205 1.00 97.00 393 HIS A C 1
ATOM 2974 O O . HIS A 1 393 ? 6.019 -4.261 9.374 1.00 97.00 393 HIS A O 1
ATOM 2980 N N . LEU A 1 394 ? 7.123 -3.001 7.894 1.00 96.44 394 LEU A N 1
ATOM 2981 C CA . LEU A 1 394 ? 7.926 -2.284 8.897 1.00 96.44 394 LEU A CA 1
ATOM 2982 C C . LEU A 1 394 ? 7.075 -1.660 10.015 1.00 96.44 394 LEU A C 1
ATOM 2984 O O . LEU A 1 394 ? 7.477 -1.636 11.176 1.00 96.44 394 LEU A O 1
ATOM 2988 N N . SER A 1 395 ? 5.875 -1.172 9.693 1.00 98.19 395 SER A N 1
ATOM 2989 C CA . SER A 1 395 ? 4.964 -0.587 10.686 1.00 98.19 395 SER A CA 1
ATOM 2990 C C . SER A 1 395 ? 4.300 -1.614 11.609 1.00 98.19 395 SER A C 1
ATOM 2992 O O . SER A 1 395 ? 3.472 -1.226 12.422 1.00 98.19 395 SER A O 1
ATOM 2994 N N . HIS A 1 396 ? 4.572 -2.910 11.468 1.00 98.25 396 HIS A N 1
ATOM 2995 C CA . HIS A 1 396 ? 4.082 -3.954 12.382 1.00 98.25 396 HIS A CA 1
ATOM 2996 C C . HIS A 1 396 ? 5.112 -4.289 13.473 1.00 98.25 396 HIS A C 1
ATOM 2998 O O . HIS A 1 396 ? 4.855 -5.126 14.332 1.00 98.25 396 HIS A O 1
ATOM 3004 N N . GLY A 1 397 ? 6.249 -3.585 13.463 1.00 96.62 397 GLY A N 1
ATOM 3005 C CA . GLY A 1 397 ? 7.400 -3.831 14.321 1.00 96.62 397 GLY A CA 1
ATOM 3006 C C . GLY A 1 397 ? 8.470 -4.627 13.578 1.00 96.62 397 GLY A C 1
ATOM 3007 O O . GLY A 1 397 ? 8.184 -5.656 12.975 1.00 96.62 397 GLY A O 1
ATOM 3008 N N . TYR A 1 398 ? 9.706 -4.134 13.601 1.00 95.00 398 TYR A N 1
ATOM 3009 C CA . TYR A 1 398 ? 10.860 -4.837 13.059 1.00 95.00 398 TYR A CA 1
ATOM 3010 C C . TYR A 1 398 ? 12.145 -4.411 13.772 1.00 95.00 398 TYR A C 1
ATOM 3012 O O . TYR A 1 398 ? 12.504 -3.226 13.796 1.00 95.00 398 TYR A O 1
ATOM 3020 N N . SER A 1 399 ? 12.865 -5.407 14.277 1.00 91.62 399 SER A N 1
ATOM 3021 C CA . SER A 1 399 ? 14.180 -5.262 14.890 1.00 91.62 399 SER A CA 1
ATOM 3022 C C . SER A 1 399 ? 15.094 -6.374 14.397 1.00 91.62 399 SER A C 1
ATOM 3024 O O . SER A 1 399 ? 14.667 -7.513 14.224 1.00 91.62 399 SER A O 1
ATOM 3026 N N . THR A 1 400 ? 16.367 -6.054 14.199 1.00 89.50 400 THR A N 1
ATOM 3027 C CA . THR A 1 400 ? 17.422 -7.065 14.106 1.00 89.50 400 THR A CA 1
ATOM 3028 C C . THR A 1 400 ? 17.869 -7.462 15.516 1.00 89.50 400 THR A C 1
ATOM 3030 O O . THR A 1 400 ? 17.453 -6.856 16.503 1.00 89.50 400 THR A O 1
ATOM 3033 N N . LEU A 1 401 ? 18.781 -8.434 15.625 1.00 86.69 401 LEU A N 1
ATOM 3034 C CA . LEU A 1 401 ? 19.385 -8.820 16.909 1.00 86.69 401 LEU A CA 1
ATOM 3035 C C . LEU A 1 401 ? 20.056 -7.653 17.652 1.00 86.69 401 LEU A C 1
ATOM 3037 O O . LEU A 1 401 ? 20.217 -7.713 18.866 1.00 86.69 401 LEU A O 1
ATOM 3041 N N . THR A 1 402 ? 20.482 -6.615 16.930 1.00 89.56 402 THR A N 1
ATOM 3042 C CA . THR A 1 402 ? 21.299 -5.525 17.476 1.00 89.56 402 THR A CA 1
ATOM 3043 C C . THR A 1 402 ? 20.625 -4.162 17.424 1.00 89.56 402 THR A C 1
ATOM 3045 O O . THR A 1 402 ? 21.139 -3.220 18.025 1.00 89.56 402 THR A O 1
ATOM 3048 N N . LYS A 1 403 ? 19.511 -4.010 16.697 1.00 92.12 403 LYS A N 1
ATOM 3049 C CA . LYS A 1 403 ? 18.909 -2.697 16.454 1.00 92.12 403 LYS A CA 1
ATOM 3050 C C . LYS A 1 403 ? 17.413 -2.782 16.168 1.00 92.12 403 LYS A C 1
ATOM 3052 O O . LYS A 1 403 ? 16.994 -3.515 15.274 1.00 92.12 403 LYS A O 1
ATOM 3057 N N . SER A 1 404 ? 16.626 -1.936 16.831 1.00 93.12 404 SER A N 1
ATOM 3058 C CA . SER A 1 404 ? 15.263 -1.622 16.392 1.00 93.12 404 SER A CA 1
ATOM 3059 C C . SER A 1 404 ? 15.313 -0.773 15.124 1.00 93.12 404 SER A C 1
ATOM 3061 O O . SER A 1 404 ? 15.902 0.308 15.106 1.00 93.12 404 SER A O 1
ATOM 3063 N N . ILE A 1 405 ? 14.759 -1.301 14.034 1.00 94.06 405 ILE A N 1
ATOM 3064 C CA . ILE A 1 405 ? 14.752 -0.634 12.725 1.00 94.06 405 ILE A CA 1
ATOM 3065 C C . ILE A 1 405 ? 13.477 0.189 12.569 1.00 94.06 405 ILE A C 1
ATOM 3067 O O . ILE A 1 405 ? 13.521 1.323 12.102 1.00 94.06 405 ILE A O 1
ATOM 3071 N N . SER A 1 406 ? 12.341 -0.383 12.964 1.00 96.25 406 SER A N 1
ATOM 3072 C CA . SER A 1 406 ? 11.074 0.331 13.031 1.00 96.25 406 SER A CA 1
ATOM 3073 C C . SER A 1 406 ? 10.959 1.084 14.350 1.00 96.25 406 SER A C 1
ATOM 3075 O O . SER A 1 406 ? 11.158 0.493 15.410 1.00 96.25 406 SER A O 1
ATOM 3077 N N . ALA A 1 407 ? 10.530 2.347 14.298 1.00 96.38 407 ALA A N 1
ATOM 3078 C CA . ALA A 1 407 ? 10.198 3.121 15.496 1.00 96.38 407 ALA A CA 1
ATOM 3079 C C . ALA A 1 407 ? 9.079 2.458 16.325 1.00 96.38 407 ALA A C 1
ATOM 3081 O O . ALA A 1 407 ? 9.015 2.618 17.539 1.00 96.38 407 ALA A O 1
ATOM 3082 N N . VAL A 1 408 ? 8.225 1.635 15.699 1.00 97.81 408 VAL A N 1
ATOM 3083 C CA . VAL A 1 408 ? 7.229 0.825 16.424 1.00 97.81 408 VAL A CA 1
ATOM 3084 C C . VAL A 1 408 ? 7.910 -0.105 17.430 1.00 97.81 408 VAL A C 1
ATOM 3086 O O . VAL A 1 408 ? 7.423 -0.238 18.545 1.00 97.81 408 VAL A O 1
ATOM 3089 N N . SER A 1 409 ? 9.053 -0.692 17.073 1.00 96.94 409 SER A N 1
ATOM 3090 C CA . SER A 1 409 ? 9.847 -1.563 17.953 1.00 96.94 409 SER A CA 1
ATOM 3091 C C . SER A 1 409 ? 10.748 -0.802 18.927 1.00 96.94 409 SER A C 1
ATOM 3093 O O . SER A 1 409 ? 11.457 -1.412 19.726 1.00 96.94 409 SER A O 1
ATOM 3095 N N . GLU A 1 410 ? 10.781 0.525 18.829 1.00 95.88 410 GLU A N 1
ATOM 3096 C CA . GLU A 1 410 ? 11.413 1.404 19.811 1.00 95.88 410 GLU A CA 1
ATOM 3097 C C . GLU A 1 410 ? 10.392 1.828 20.875 1.00 95.88 410 GLU A C 1
ATOM 3099 O O . GLU A 1 410 ? 10.667 1.756 22.072 1.00 95.88 410 GLU A O 1
ATOM 3104 N N . TYR A 1 411 ? 9.177 2.189 20.452 1.00 97.00 411 TYR A N 1
ATOM 3105 C CA . TYR A 1 411 ? 8.096 2.591 21.354 1.00 97.00 411 TYR A CA 1
ATOM 3106 C C . TYR A 1 411 ? 7.373 1.413 22.018 1.00 97.00 411 TYR A C 1
ATOM 3108 O O . TYR A 1 411 ? 6.873 1.558 23.134 1.00 97.00 411 TYR A O 1
ATOM 3116 N N . PHE A 1 412 ? 7.305 0.254 21.359 1.00 98.19 412 PHE A N 1
ATOM 3117 C CA . PHE A 1 412 ? 6.586 -0.941 21.809 1.00 98.19 412 PHE A CA 1
ATOM 3118 C C . PHE A 1 412 ? 7.465 -2.190 21.711 1.00 98.19 412 PHE A C 1
ATOM 3120 O O . PHE A 1 412 ? 8.429 -2.242 20.949 1.00 98.19 412 PHE A O 1
ATOM 3127 N N . THR A 1 413 ? 7.109 -3.236 22.458 1.00 97.50 413 THR A N 1
ATOM 3128 C CA . THR A 1 413 ? 7.831 -4.514 22.407 1.00 97.50 413 THR A CA 1
ATOM 3129 C C . THR A 1 413 ? 7.244 -5.391 21.300 1.00 97.50 413 THR A C 1
ATOM 3131 O O . THR A 1 413 ? 6.245 -6.077 21.511 1.00 97.50 413 THR A O 1
ATOM 3134 N N . SER A 1 414 ? 7.835 -5.377 20.106 1.00 96.06 414 SER A N 1
ATOM 3135 C CA . SER A 1 414 ? 7.369 -6.204 18.984 1.00 96.06 414 SER A CA 1
ATOM 3136 C C . SER A 1 414 ? 7.939 -7.623 19.035 1.00 96.06 414 SER A C 1
ATOM 3138 O O . SER A 1 414 ? 9.158 -7.788 19.081 1.00 96.06 414 SER A O 1
ATOM 3140 N N . VAL A 1 415 ? 7.078 -8.637 18.949 1.00 97.06 415 VAL A N 1
ATOM 3141 C CA . VAL A 1 415 ? 7.468 -10.047 18.816 1.00 97.06 415 VAL A CA 1
ATOM 3142 C C . VAL A 1 415 ? 6.875 -10.603 17.516 1.00 97.06 415 VAL A C 1
ATOM 3144 O O . VAL A 1 415 ? 5.653 -10.619 17.384 1.00 97.06 415 VAL A O 1
ATOM 3147 N N . PRO A 1 416 ? 7.688 -11.038 16.540 1.00 97.00 416 PRO A N 1
ATOM 3148 C CA . PRO A 1 416 ? 7.156 -11.480 15.260 1.00 97.00 416 PRO A CA 1
ATOM 3149 C C . PRO A 1 416 ? 6.526 -12.877 15.342 1.00 97.00 416 PRO A C 1
ATOM 3151 O O . PRO A 1 416 ? 7.003 -13.735 16.085 1.00 97.00 416 PRO A O 1
ATOM 3154 N N . TYR A 1 417 ? 5.504 -13.126 14.523 1.00 97.69 417 TYR A N 1
ATOM 3155 C CA . TYR A 1 417 ? 5.121 -14.481 14.108 1.00 97.69 417 TYR A CA 1
ATOM 3156 C C . TYR A 1 417 ? 5.613 -14.756 12.684 1.00 97.69 417 TYR A C 1
ATOM 3158 O O . TYR A 1 417 ? 5.853 -13.821 11.915 1.00 97.69 417 TYR A O 1
ATOM 3166 N N . LYS A 1 418 ? 5.782 -16.033 12.335 1.00 95.88 418 LYS A N 1
ATOM 3167 C CA . LYS A 1 418 ? 6.471 -16.454 11.109 1.00 95.88 418 LYS A CA 1
ATOM 3168 C C . LYS A 1 418 ? 5.621 -17.360 10.228 1.00 95.88 418 LYS A C 1
ATOM 3170 O O . LYS A 1 418 ? 4.535 -17.807 10.607 1.00 95.88 418 LYS A O 1
ATOM 3175 N N . THR A 1 419 ? 6.131 -17.603 9.032 1.00 95.31 419 THR A N 1
ATOM 3176 C CA . THR A 1 419 ? 5.659 -18.649 8.130 1.00 95.31 419 THR A CA 1
ATOM 3177 C C . THR A 1 419 ? 6.375 -19.966 8.411 1.00 95.31 419 THR A C 1
ATOM 3179 O O . THR A 1 419 ? 7.488 -19.981 8.935 1.00 95.31 419 THR A O 1
ATOM 3182 N N . ASP A 1 420 ? 5.742 -21.082 8.059 1.00 93.06 420 ASP A N 1
ATOM 3183 C CA . ASP A 1 420 ? 6.424 -22.365 7.930 1.00 93.06 420 ASP A CA 1
ATOM 3184 C C . ASP A 1 420 ? 7.427 -22.256 6.766 1.00 93.06 420 ASP A C 1
ATOM 3186 O O . ASP A 1 420 ? 7.006 -22.075 5.620 1.00 93.06 420 ASP A O 1
ATOM 3190 N N . PRO A 1 421 ? 8.744 -22.400 7.006 1.00 87.56 421 PRO A N 1
ATOM 3191 C CA . PRO A 1 421 ? 9.760 -22.252 5.965 1.00 87.56 421 PRO A CA 1
ATOM 3192 C C . PRO A 1 421 ? 9.616 -23.220 4.784 1.00 87.56 421 PRO A C 1
ATOM 3194 O O . PRO A 1 421 ? 10.164 -22.955 3.715 1.00 87.56 421 PRO A O 1
ATOM 3197 N N . LYS A 1 422 ? 8.916 -24.350 4.958 1.00 88.06 422 LYS A N 1
ATOM 3198 C CA . LYS A 1 422 ? 8.693 -25.341 3.895 1.00 88.06 422 LYS A CA 1
ATOM 3199 C C . LYS A 1 422 ? 7.557 -24.941 2.968 1.00 88.06 422 LYS A C 1
ATOM 3201 O O . LYS A 1 422 ? 7.656 -25.141 1.762 1.00 88.06 422 LYS A O 1
ATOM 3206 N N . THR A 1 423 ? 6.465 -24.430 3.529 1.00 91.44 423 THR A N 1
ATOM 3207 C CA . THR A 1 423 ? 5.248 -24.122 2.763 1.00 91.44 423 THR A CA 1
ATOM 3208 C C . THR A 1 423 ? 5.136 -22.638 2.419 1.00 91.44 423 THR A C 1
ATOM 3210 O O . THR A 1 423 ? 4.433 -22.278 1.479 1.00 91.44 423 THR A O 1
ATOM 3213 N N . GLY A 1 424 ? 5.822 -21.766 3.161 1.00 92.25 424 GLY A N 1
ATOM 3214 C CA . GLY A 1 424 ? 5.684 -20.312 3.098 1.00 92.25 424 GLY A CA 1
ATOM 3215 C C . GLY A 1 424 ? 4.341 -19.797 3.625 1.00 92.25 424 GLY A C 1
ATOM 3216 O O . GLY A 1 424 ? 4.041 -18.622 3.440 1.00 92.25 424 GLY A O 1
ATOM 3217 N N . ILE A 1 425 ? 3.519 -20.653 4.241 1.00 95.88 425 ILE A N 1
ATOM 3218 C CA . ILE A 1 425 ? 2.214 -20.306 4.823 1.00 95.88 425 ILE A CA 1
ATOM 3219 C C . ILE A 1 425 ? 2.409 -19.891 6.281 1.00 95.88 425 ILE A C 1
ATOM 3221 O O . ILE A 1 425 ? 3.260 -20.450 6.965 1.00 95.88 425 ILE A O 1
ATOM 3225 N N . ILE A 1 426 ? 1.632 -18.924 6.775 1.00 97.56 426 ILE A N 1
ATOM 3226 C CA . ILE A 1 426 ? 1.663 -18.524 8.193 1.00 97.56 426 ILE A CA 1
ATOM 3227 C C . ILE A 1 426 ? 1.453 -19.749 9.094 1.00 97.56 426 ILE A C 1
ATOM 3229 O O . ILE A 1 426 ? 0.469 -20.476 8.943 1.00 97.56 426 ILE A O 1
ATOM 3233 N N . ASP A 1 427 ? 2.345 -19.944 10.067 1.00 97.62 427 ASP A N 1
ATOM 3234 C CA . ASP A 1 427 ? 2.193 -20.998 11.068 1.00 97.62 427 ASP A CA 1
ATOM 3235 C C . ASP A 1 427 ? 1.265 -20.512 12.193 1.00 97.62 427 ASP A C 1
ATOM 3237 O O . ASP A 1 427 ? 1.681 -19.941 13.206 1.00 97.62 427 ASP A O 1
ATOM 3241 N N . TYR A 1 428 ? -0.037 -20.725 11.997 1.00 98.25 428 TYR A N 1
ATOM 3242 C CA . TYR A 1 428 ? -1.064 -20.348 12.969 1.00 98.25 428 TYR A CA 1
ATOM 3243 C C . TYR A 1 428 ? -0.952 -21.109 14.298 1.00 98.25 428 TYR A C 1
ATOM 3245 O O . TYR A 1 428 ? -1.399 -20.594 15.324 1.00 98.25 428 TYR A O 1
ATOM 3253 N N . GLY A 1 429 ? -0.381 -22.318 14.298 1.00 98.12 429 GLY A N 1
ATOM 3254 C CA . GLY A 1 429 ? -0.152 -23.095 15.517 1.00 98.12 429 GLY A CA 1
ATOM 3255 C C . GLY A 1 429 ? 0.957 -22.472 16.359 1.00 98.12 429 GLY A C 1
ATOM 3256 O O . GLY A 1 429 ? 0.772 -22.217 17.550 1.00 98.12 429 GLY A O 1
ATOM 3257 N N . GLN A 1 430 ? 2.080 -22.131 15.725 1.00 97.75 430 GLN A N 1
ATOM 3258 C CA . GLN A 1 430 ? 3.162 -21.394 16.374 1.00 97.75 430 GLN A CA 1
ATOM 3259 C C . GLN A 1 430 ? 2.700 -20.014 16.852 1.00 97.75 430 GLN A C 1
ATOM 3261 O O . GLN A 1 430 ? 3.026 -19.628 17.975 1.00 97.75 430 GLN A O 1
ATOM 3266 N N . LEU A 1 431 ? 1.926 -19.283 16.042 1.00 98.56 431 LEU A N 1
ATOM 3267 C CA . LEU A 1 431 ? 1.346 -18.000 16.442 1.00 98.56 431 LEU A CA 1
ATOM 3268 C C . LEU A 1 431 ? 0.498 -18.139 17.715 1.00 98.56 431 LEU A C 1
ATOM 3270 O O . LEU A 1 431 ? 0.659 -17.336 18.632 1.00 98.56 431 LEU A O 1
ATOM 3274 N N . GLU A 1 432 ? -0.376 -19.145 17.799 1.00 98.69 432 GLU A N 1
ATOM 3275 C CA . GLU A 1 432 ? -1.212 -19.380 18.983 1.00 98.69 432 GLU A CA 1
ATOM 3276 C C . GLU A 1 432 ? -0.373 -19.684 20.230 1.00 98.69 432 GLU A C 1
ATOM 3278 O O . GLU A 1 432 ? -0.560 -19.045 21.271 1.00 98.69 432 GLU A O 1
ATOM 3283 N N . MET A 1 433 ? 0.593 -20.601 20.118 1.00 98.38 433 MET A N 1
ATOM 3284 C CA . MET A 1 433 ? 1.493 -20.928 21.228 1.00 98.38 433 MET A CA 1
ATOM 3285 C C . MET A 1 433 ? 2.285 -19.703 21.695 1.00 98.38 433 MET A C 1
ATOM 3287 O O . MET A 1 433 ? 2.378 -19.431 22.894 1.00 98.38 433 MET A O 1
ATOM 3291 N N . LEU A 1 434 ? 2.835 -18.932 20.755 1.00 98.19 434 LEU A N 1
ATOM 3292 C CA . LEU A 1 434 ? 3.623 -17.747 21.066 1.00 98.19 434 LEU A CA 1
ATOM 3293 C C . LEU A 1 434 ? 2.756 -16.650 21.689 1.00 98.19 434 LEU A C 1
ATOM 3295 O O . LEU A 1 434 ? 3.174 -16.037 22.670 1.00 98.19 434 LEU A O 1
ATOM 3299 N N . ALA A 1 435 ? 1.537 -16.439 21.192 1.00 98.62 435 ALA A N 1
ATOM 3300 C CA . ALA A 1 435 ? 0.599 -15.480 21.763 1.00 98.62 435 ALA A CA 1
ATOM 3301 C C . ALA A 1 435 ? 0.270 -15.810 23.228 1.00 98.62 435 ALA A C 1
ATOM 3303 O O . ALA A 1 435 ? 0.251 -14.898 24.057 1.00 98.62 435 ALA A O 1
ATOM 3304 N N . ALA A 1 436 ? 0.086 -17.089 23.576 1.00 98.44 436 ALA A N 1
ATOM 3305 C CA . ALA A 1 436 ? -0.183 -17.522 24.952 1.00 98.44 436 ALA A CA 1
ATOM 3306 C C . ALA A 1 436 ? 0.961 -17.175 25.928 1.00 98.44 436 ALA A C 1
ATOM 3308 O O . ALA A 1 436 ? 0.711 -16.804 27.081 1.00 98.44 436 ALA A O 1
ATOM 3309 N N . VAL A 1 437 ? 2.211 -17.247 25.459 1.00 98.06 437 VAL A N 1
ATOM 3310 C CA . VAL A 1 437 ? 3.413 -16.918 26.245 1.00 98.06 437 VAL A CA 1
ATOM 3311 C C . VAL A 1 437 ? 3.662 -15.409 26.284 1.00 98.06 437 VAL A C 1
ATOM 3313 O O . VAL A 1 437 ? 3.897 -14.827 27.346 1.00 98.06 437 VAL A O 1
ATOM 3316 N N . VAL A 1 438 ? 3.609 -14.753 25.126 1.00 97.81 438 VAL A N 1
ATOM 3317 C CA . VAL A 1 438 ? 3.921 -13.328 24.963 1.00 97.81 438 VAL A CA 1
ATOM 3318 C C . VAL A 1 438 ? 2.840 -12.464 25.606 1.00 97.81 438 VAL A C 1
ATOM 3320 O O . VAL A 1 438 ? 3.184 -11.474 26.257 1.00 97.81 438 VAL A O 1
ATOM 3323 N N . LYS A 1 439 ? 1.567 -12.857 25.474 1.00 98.31 439 LYS A N 1
ATOM 3324 C CA . LYS A 1 439 ? 0.371 -12.089 25.857 1.00 98.31 439 LYS A CA 1
ATOM 3325 C C . LYS A 1 439 ? 0.376 -10.689 25.225 1.00 98.31 439 LYS A C 1
ATOM 3327 O O . LYS A 1 439 ? 0.495 -9.692 25.943 1.00 98.31 439 LYS A O 1
ATOM 3332 N N . PRO A 1 440 ? 0.339 -10.595 23.882 1.00 98.62 440 PRO A N 1
ATOM 3333 C CA . PRO A 1 440 ? 0.342 -9.311 23.191 1.00 98.62 440 PRO A CA 1
ATOM 3334 C C . PRO A 1 440 ? -0.913 -8.497 23.503 1.00 98.62 440 PRO A C 1
ATOM 3336 O O . PRO A 1 440 ? -1.989 -9.044 23.729 1.00 98.62 440 PRO A O 1
ATOM 3339 N N . LYS A 1 441 ? -0.789 -7.170 23.452 1.00 98.75 441 LYS A N 1
ATOM 3340 C CA . LYS A 1 441 ? -1.938 -6.267 23.521 1.00 98.75 441 LYS A CA 1
ATOM 3341 C C . LYS A 1 441 ? -2.665 -6.170 22.182 1.00 98.75 441 LYS A C 1
ATOM 3343 O O . LYS A 1 441 ? -3.886 -6.018 22.161 1.00 98.75 441 LYS A O 1
ATOM 3348 N N . ILE A 1 442 ? -1.916 -6.267 21.085 1.00 98.81 442 ILE A N 1
ATOM 3349 C CA . ILE A 1 442 ? -2.421 -6.249 19.711 1.00 98.81 442 ILE A CA 1
ATOM 3350 C C . ILE A 1 442 ? -1.757 -7.374 18.918 1.00 98.81 442 ILE A C 1
ATOM 3352 O O . ILE A 1 442 ? -0.538 -7.548 18.986 1.00 98.81 442 ILE A O 1
ATOM 3356 N N . ILE A 1 443 ? -2.560 -8.095 18.138 1.00 98.88 443 ILE A N 1
ATOM 3357 C CA . ILE A 1 443 ? -2.094 -8.981 17.068 1.00 98.88 443 ILE A CA 1
ATOM 3358 C C . ILE A 1 443 ? -2.475 -8.338 15.732 1.00 98.88 443 ILE A C 1
ATOM 3360 O O . ILE A 1 443 ? -3.638 -7.991 15.517 1.00 98.88 443 ILE A O 1
ATOM 3364 N N . VAL A 1 444 ? -1.497 -8.170 14.843 1.00 98.88 444 VAL A N 1
ATOM 3365 C CA . VAL A 1 444 ? -1.675 -7.581 13.514 1.00 98.88 444 VAL A CA 1
ATOM 3366 C C . VAL A 1 444 ? -1.818 -8.684 12.471 1.00 98.88 444 VAL A C 1
ATOM 3368 O O . VAL A 1 444 ? -0.889 -9.459 12.245 1.00 98.88 444 VAL A O 1
ATOM 3371 N N . ALA A 1 445 ? -2.966 -8.725 11.801 1.00 98.75 445 ALA A N 1
ATOM 3372 C CA . ALA A 1 445 ? -3.232 -9.545 10.624 1.00 98.75 445 ALA A CA 1
ATOM 3373 C C . ALA A 1 445 ? -3.105 -8.674 9.364 1.00 98.75 445 ALA A C 1
ATOM 3375 O O . ALA A 1 445 ? -4.079 -8.088 8.888 1.00 98.75 445 ALA A O 1
ATOM 3376 N N . GLY A 1 446 ? -1.889 -8.544 8.837 1.00 96.88 446 GLY A N 1
ATOM 3377 C CA . GLY A 1 446 ? -1.605 -7.682 7.694 1.00 96.88 446 GLY A CA 1
ATOM 3378 C C . GLY A 1 446 ? -0.363 -8.123 6.940 1.00 96.88 446 GLY A C 1
ATOM 3379 O O . GLY A 1 446 ? 0.555 -8.687 7.528 1.00 96.88 446 GLY A O 1
ATOM 3380 N N . ILE A 1 447 ? -0.349 -7.871 5.631 1.00 95.25 447 ILE A N 1
ATOM 3381 C CA . ILE A 1 447 ? 0.667 -8.406 4.719 1.00 95.25 447 ILE A CA 1
ATOM 3382 C C . ILE A 1 447 ? 1.174 -7.361 3.728 1.00 95.25 447 ILE A C 1
ATOM 3384 O O . ILE A 1 447 ? 0.441 -6.474 3.284 1.00 95.25 447 ILE A O 1
ATOM 3388 N N . THR A 1 448 ? 2.436 -7.525 3.342 1.00 95.88 448 THR A N 1
ATOM 3389 C CA . THR A 1 448 ? 3.095 -6.782 2.259 1.00 95.88 448 THR A CA 1
ATOM 3390 C C . THR A 1 448 ? 3.570 -7.717 1.150 1.00 95.88 448 THR A C 1
ATOM 3392 O O . THR A 1 448 ? 3.401 -7.408 -0.031 1.00 95.88 448 THR A O 1
ATOM 3395 N N . SER A 1 449 ? 4.153 -8.865 1.502 1.00 95.31 449 SER A N 1
ATOM 3396 C CA . SER A 1 449 ? 4.703 -9.837 0.548 1.00 95.31 449 SER A CA 1
ATOM 3397 C C . SER A 1 449 ? 4.293 -11.268 0.902 1.00 95.31 449 SER A C 1
ATOM 3399 O O . SER A 1 449 ? 5.124 -12.121 1.180 1.00 95.31 449 SER A O 1
ATOM 3401 N N . TYR A 1 450 ? 2.983 -11.515 0.923 1.00 97.25 450 TYR A N 1
ATOM 3402 C CA . TYR A 1 450 ? 2.404 -12.824 1.225 1.00 97.25 450 TYR A CA 1
ATOM 3403 C C . TYR A 1 450 ? 1.294 -13.129 0.208 1.00 97.25 450 TYR A C 1
ATOM 3405 O O . TYR A 1 450 ? 0.250 -12.483 0.257 1.00 97.25 450 TYR A O 1
ATOM 3413 N N . PRO A 1 451 ? 1.497 -14.049 -0.750 1.00 97.44 451 PRO A N 1
ATOM 3414 C CA . PRO A 1 451 ? 0.594 -14.243 -1.892 1.00 97.44 451 PRO A CA 1
ATOM 3415 C C . PRO A 1 451 ? -0.679 -15.050 -1.565 1.00 97.44 451 PRO A C 1
ATOM 3417 O O . PRO A 1 451 ? -1.331 -15.567 -2.468 1.00 97.44 451 PRO A O 1
ATOM 3420 N N . ARG A 1 452 ? -1.070 -15.168 -0.293 1.00 98.31 452 ARG A N 1
ATOM 3421 C CA . ARG A 1 452 ? -2.222 -15.968 0.149 1.00 98.31 452 ARG A CA 1
ATOM 3422 C C . ARG A 1 452 ? -3.206 -15.136 0.958 1.00 98.31 452 ARG A C 1
ATOM 3424 O O . ARG A 1 452 ? -2.863 -14.088 1.504 1.00 98.31 452 ARG A O 1
ATOM 3431 N N . LEU A 1 453 ? -4.445 -15.612 1.029 1.00 98.25 453 LEU A N 1
ATOM 3432 C CA . LEU A 1 453 ? -5.455 -15.030 1.910 1.00 98.25 453 LEU A CA 1
ATOM 3433 C C . LEU A 1 453 ? -5.107 -15.314 3.376 1.00 98.25 453 LEU A C 1
ATOM 3435 O O . LEU A 1 453 ? -4.537 -16.355 3.703 1.00 98.25 453 LEU A O 1
ATOM 3439 N N . LEU A 1 454 ? -5.458 -14.380 4.259 1.00 98.38 454 LEU A N 1
ATOM 3440 C CA . LEU A 1 454 ? -5.317 -14.562 5.700 1.00 98.38 454 LEU A CA 1
ATOM 3441 C C . LEU A 1 454 ? -6.561 -15.241 6.275 1.00 98.38 454 LEU A C 1
ATOM 3443 O O . LEU A 1 454 ? -7.685 -14.829 5.985 1.00 98.38 454 LEU A O 1
ATOM 3447 N N . ASP A 1 455 ? -6.362 -16.214 7.162 1.00 98.25 455 ASP A N 1
ATOM 3448 C CA . ASP A 1 455 ? -7.433 -16.763 7.993 1.00 98.25 455 ASP A CA 1
ATOM 3449 C C . ASP A 1 455 ? -7.746 -15.815 9.164 1.00 98.25 455 ASP A C 1
ATOM 3451 O O . ASP A 1 455 ? -7.229 -15.936 10.281 1.00 98.25 455 ASP A O 1
ATOM 3455 N N . TYR A 1 456 ? -8.587 -14.816 8.892 1.00 98.69 456 TYR A N 1
ATOM 3456 C CA . TYR A 1 456 ? -9.011 -13.834 9.890 1.00 98.69 456 TYR A CA 1
ATOM 3457 C C . TYR A 1 456 ? -9.818 -14.449 11.041 1.00 98.69 456 TYR A C 1
ATOM 3459 O O . TYR A 1 456 ? -9.757 -13.935 12.162 1.00 98.69 456 TYR A O 1
ATOM 3467 N N . SER A 1 457 ? -10.531 -15.554 10.799 1.00 98.50 457 SER A N 1
ATOM 3468 C CA . SER A 1 457 ? -11.260 -16.276 11.845 1.00 98.50 457 SER A CA 1
ATOM 3469 C C . SER A 1 457 ? -10.283 -16.864 12.855 1.00 98.50 457 SER A C 1
ATOM 3471 O O . SER A 1 457 ? -10.413 -16.627 14.062 1.00 98.50 457 SER A O 1
ATOM 3473 N N . ARG A 1 458 ? -9.228 -17.527 12.369 1.00 98.62 458 ARG A N 1
ATOM 3474 C CA . ARG A 1 458 ? -8.166 -18.073 13.215 1.00 98.62 458 ARG A CA 1
ATOM 3475 C C . ARG A 1 458 ? -7.418 -16.984 13.980 1.00 98.62 458 ARG A C 1
ATOM 3477 O O . ARG A 1 458 ? -7.229 -17.123 15.187 1.00 98.62 458 ARG A O 1
ATOM 3484 N N . PHE A 1 459 ? -7.078 -15.866 13.335 1.00 98.75 459 PHE A N 1
ATOM 3485 C CA . PHE A 1 459 ? -6.521 -14.701 14.038 1.00 98.75 459 PHE A CA 1
ATOM 3486 C C . PHE A 1 459 ? -7.450 -14.192 15.152 1.00 98.75 459 PHE A C 1
ATOM 3488 O O . PHE A 1 459 ? -6.981 -13.891 16.249 1.00 98.75 459 PHE A O 1
ATOM 3495 N N . SER A 1 460 ? -8.761 -14.117 14.900 1.00 98.62 460 SER A N 1
ATOM 3496 C CA . SER A 1 460 ? -9.750 -13.666 15.891 1.00 98.62 460 SER A CA 1
ATOM 3497 C C . SER A 1 460 ? -9.810 -14.593 17.099 1.00 98.62 460 SER A C 1
ATOM 3499 O O . SER A 1 460 ? -9.848 -14.116 18.233 1.00 98.62 460 SER A O 1
ATOM 3501 N N . GLN A 1 461 ? -9.792 -15.909 16.875 1.00 98.69 461 GLN A N 1
ATOM 3502 C CA . GLN A 1 461 ? -9.778 -16.910 17.945 1.00 98.69 461 GLN A CA 1
ATOM 3503 C C . GLN A 1 461 ? -8.541 -16.756 18.835 1.00 98.69 461 GLN A C 1
ATOM 3505 O O . GLN A 1 461 ? -8.675 -16.687 20.057 1.00 98.69 461 GLN A O 1
ATOM 3510 N N . ILE A 1 462 ? -7.359 -16.623 18.225 1.00 98.75 462 ILE A N 1
ATOM 3511 C CA . ILE A 1 462 ? -6.091 -16.453 18.946 1.00 98.75 462 ILE A CA 1
ATOM 3512 C C . ILE A 1 462 ? -6.077 -15.127 19.716 1.00 98.75 462 ILE A C 1
ATOM 3514 O O . ILE A 1 462 ? -5.729 -15.097 20.892 1.00 98.75 462 ILE A O 1
ATOM 3518 N N . ALA A 1 463 ? -6.498 -14.020 19.098 1.00 98.69 463 ALA A N 1
ATOM 3519 C CA . ALA A 1 463 ? -6.544 -12.727 19.779 1.00 98.69 463 ALA A CA 1
ATOM 3520 C C . ALA A 1 463 ? -7.483 -12.763 20.996 1.00 98.69 463 ALA A C 1
ATOM 3522 O O . ALA A 1 463 ? -7.116 -12.306 22.081 1.00 98.69 463 ALA A O 1
ATOM 3523 N N . LYS A 1 464 ? -8.666 -13.374 20.851 1.00 97.94 464 LYS A N 1
ATOM 3524 C CA . LYS A 1 464 ? -9.634 -13.541 21.945 1.00 97.94 464 LYS A CA 1
ATOM 3525 C C . LYS A 1 464 ? -9.094 -14.418 23.075 1.00 97.94 464 LYS A C 1
ATOM 3527 O O . LYS A 1 464 ? -9.308 -14.062 24.233 1.00 97.94 464 LYS A O 1
ATOM 3532 N N . SER A 1 465 ? -8.379 -15.507 22.775 1.00 98.38 465 SER A N 1
ATOM 3533 C CA . SER A 1 465 ? -7.846 -16.416 23.805 1.00 98.38 465 SER A CA 1
ATOM 3534 C C . SER A 1 465 ? -6.834 -15.739 24.735 1.00 98.38 465 SER A C 1
ATOM 3536 O O . SER A 1 465 ? -6.741 -16.101 25.908 1.00 98.38 465 SER A O 1
ATOM 3538 N N . VAL A 1 466 ? -6.140 -14.701 24.255 1.00 98.31 466 VAL A N 1
ATOM 3539 C CA . VAL A 1 466 ? -5.175 -13.915 25.047 1.00 98.31 466 VAL A CA 1
ATOM 3540 C C . VAL A 1 466 ? -5.646 -12.500 25.389 1.00 98.31 466 VAL A C 1
ATOM 3542 O O . VAL A 1 466 ? -4.869 -11.705 25.915 1.00 98.31 466 VAL A O 1
ATOM 3545 N N . SER A 1 467 ? -6.920 -12.176 25.136 1.00 97.00 467 SER A N 1
ATOM 3546 C CA . SER A 1 467 ? -7.501 -10.839 25.364 1.00 97.00 467 SER A CA 1
ATOM 3547 C C . SER A 1 467 ? -6.762 -9.692 24.645 1.00 97.00 467 SER A C 1
ATOM 3549 O O . SER A 1 467 ? -6.712 -8.562 25.145 1.00 97.00 467 SER A O 1
ATOM 3551 N N . ALA A 1 468 ? -6.202 -9.974 23.468 1.00 98.50 468 ALA A N 1
ATOM 3552 C CA . ALA A 1 468 ? -5.605 -8.991 22.570 1.00 98.50 468 ALA A CA 1
ATOM 3553 C C . ALA A 1 468 ? -6.668 -8.340 21.673 1.00 98.50 468 ALA A C 1
ATOM 3555 O O . ALA A 1 468 ? -7.699 -8.945 21.373 1.00 98.50 468 ALA A O 1
ATOM 3556 N N . TYR A 1 469 ? -6.392 -7.130 21.189 1.00 98.75 469 TYR A N 1
ATOM 3557 C CA . TYR A 1 469 ? -7.112 -6.587 20.038 1.00 98.75 469 TYR A CA 1
ATOM 3558 C C . TYR A 1 469 ? -6.619 -7.249 18.752 1.00 98.75 469 TYR A C 1
ATOM 3560 O O . TYR A 1 469 ? -5.408 -7.416 18.563 1.00 98.75 469 TYR A O 1
ATOM 3568 N N . LEU A 1 470 ? -7.542 -7.564 17.846 1.00 98.88 470 LEU A N 1
ATOM 3569 C CA . LEU A 1 470 ? -7.189 -7.926 16.477 1.00 98.88 470 LEU A CA 1
ATOM 3570 C C . LEU A 1 470 ? -7.208 -6.677 15.594 1.00 98.88 470 LEU A C 1
ATOM 3572 O O . LEU A 1 470 ? -8.257 -6.060 15.396 1.00 98.88 470 LEU A O 1
ATOM 3576 N N . MET A 1 471 ? -6.053 -6.346 15.025 1.00 98.88 471 MET A N 1
ATOM 3577 C CA . MET A 1 471 ? -5.912 -5.283 14.038 1.00 98.88 471 MET A CA 1
ATOM 3578 C C . MET A 1 471 ? -5.633 -5.888 12.664 1.00 98.88 471 MET A C 1
ATOM 3580 O O . MET A 1 471 ? -4.636 -6.583 12.494 1.00 98.88 471 MET A O 1
ATOM 3584 N N . ALA A 1 472 ? -6.471 -5.609 11.669 1.00 98.94 472 ALA A N 1
ATOM 3585 C CA . ALA A 1 472 ? -6.192 -5.997 10.290 1.00 98.94 472 ALA A CA 1
ATOM 3586 C C . ALA A 1 472 ? -5.601 -4.819 9.506 1.00 98.94 472 ALA A C 1
ATOM 3588 O O . ALA A 1 472 ? -6.257 -3.792 9.355 1.00 98.94 472 ALA A O 1
ATOM 3589 N N . ASP A 1 473 ? -4.390 -4.967 8.970 1.00 98.88 473 ASP A N 1
ATOM 3590 C CA . ASP A 1 473 ? -3.830 -3.998 8.020 1.00 98.88 473 ASP A CA 1
ATOM 3591 C C . ASP A 1 473 ? -4.055 -4.519 6.600 1.00 98.88 473 ASP A C 1
ATOM 3593 O O . ASP A 1 473 ? -3.323 -5.374 6.094 1.00 98.88 473 ASP A O 1
ATOM 3597 N N . MET A 1 474 ? -5.107 -4.012 5.960 1.00 98.75 474 MET A N 1
ATOM 3598 C CA . MET A 1 474 ? -5.533 -4.445 4.629 1.00 98.75 474 MET A CA 1
ATOM 3599 C C . MET A 1 474 ? -4.930 -3.598 3.504 1.00 98.75 474 MET A C 1
ATOM 3601 O O . MET A 1 474 ? -5.409 -3.657 2.373 1.00 98.75 474 MET A O 1
ATOM 3605 N N . SER A 1 475 ? -3.885 -2.809 3.771 1.00 98.81 475 SER A N 1
ATOM 3606 C CA . SER A 1 475 ? -3.327 -1.827 2.830 1.00 98.81 475 SER A CA 1
ATOM 3607 C C . SER A 1 475 ? -3.103 -2.356 1.411 1.00 98.81 475 SER A C 1
ATOM 3609 O O . SER A 1 475 ? -3.378 -1.651 0.441 1.00 98.81 475 SER A O 1
ATOM 3611 N N . HIS A 1 476 ? -2.600 -3.585 1.281 1.00 98.75 476 HIS A N 1
ATOM 3612 C CA . HIS A 1 476 ? -2.331 -4.225 -0.007 1.00 98.75 476 HIS A CA 1
ATOM 3613 C C . HIS A 1 476 ? -3.606 -4.691 -0.727 1.00 98.75 476 HIS A C 1
ATOM 3615 O O . HIS A 1 476 ? -3.672 -4.630 -1.953 1.00 98.75 476 HIS A O 1
ATOM 3621 N N . ILE A 1 477 ? -4.639 -5.091 0.009 1.00 98.75 477 ILE A N 1
ATOM 3622 C CA . ILE A 1 477 ? -5.812 -5.802 -0.518 1.00 98.75 477 ILE A CA 1
ATOM 3623 C C . ILE A 1 477 ? -7.119 -5.006 -0.405 1.00 98.75 477 ILE A C 1
ATOM 3625 O O . ILE A 1 477 ? -8.173 -5.508 -0.777 1.00 98.75 477 ILE A O 1
ATOM 3629 N N . SER A 1 478 ? -7.078 -3.768 0.083 1.00 98.75 478 SER A N 1
ATOM 3630 C CA . SER A 1 478 ? -8.266 -2.957 0.367 1.00 98.75 478 SER A CA 1
ATOM 3631 C C . SER A 1 478 ? -9.189 -2.769 -0.834 1.00 98.75 478 SER A C 1
ATOM 3633 O O . SER A 1 478 ? -10.404 -2.848 -0.685 1.00 98.75 478 SER A O 1
ATOM 3635 N N . GLY A 1 479 ? -8.639 -2.622 -2.042 1.00 98.81 479 GLY A N 1
ATOM 3636 C CA . GLY A 1 479 ? -9.439 -2.593 -3.266 1.00 98.81 479 GLY A CA 1
ATOM 3637 C C . GLY A 1 479 ? -10.138 -3.924 -3.571 1.00 98.81 479 GLY A C 1
ATOM 3638 O O . GLY A 1 479 ? -11.298 -3.925 -3.976 1.00 98.81 479 GLY A O 1
ATOM 3639 N N . LEU A 1 480 ? -9.466 -5.055 -3.331 1.00 98.88 480 LEU A N 1
ATOM 3640 C CA . LEU A 1 480 ? -10.032 -6.398 -3.514 1.00 98.88 480 LEU A CA 1
ATOM 3641 C C . LEU A 1 480 ? -11.160 -6.664 -2.502 1.00 98.88 480 LEU A C 1
ATOM 3643 O O . LEU A 1 480 ? -12.215 -7.184 -2.869 1.00 98.88 480 LEU A O 1
ATOM 3647 N N . VAL A 1 481 ? -10.957 -6.259 -1.244 1.00 98.81 481 VAL A N 1
ATOM 3648 C CA . VAL A 1 481 ? -11.977 -6.329 -0.185 1.00 98.81 481 VAL A CA 1
ATOM 3649 C C . VAL A 1 481 ? -13.174 -5.446 -0.543 1.00 98.81 481 VAL A C 1
ATOM 3651 O O . VAL A 1 481 ? -14.306 -5.915 -0.498 1.00 98.81 481 VAL A O 1
ATOM 3654 N N . ALA A 1 482 ? -12.936 -4.197 -0.956 1.00 98.69 482 ALA A N 1
ATOM 3655 C CA . ALA A 1 482 ? -13.985 -3.251 -1.345 1.00 98.69 482 ALA A CA 1
ATOM 3656 C C . ALA A 1 482 ? -14.856 -3.774 -2.501 1.00 98.69 482 ALA A C 1
ATOM 3658 O O . ALA A 1 482 ? -16.066 -3.577 -2.517 1.00 98.69 482 ALA A O 1
ATOM 3659 N N . ALA A 1 483 ? -14.253 -4.476 -3.463 1.00 98.62 483 ALA A N 1
ATOM 3660 C CA . ALA A 1 483 ? -14.975 -5.098 -4.569 1.00 98.62 483 ALA A CA 1
ATOM 3661 C C . ALA A 1 483 ? -15.718 -6.395 -4.185 1.00 98.62 483 ALA A C 1
ATOM 3663 O O . ALA A 1 483 ? -16.489 -6.924 -4.994 1.00 98.62 483 ALA A O 1
ATOM 3664 N N . GLY A 1 484 ? -15.489 -6.925 -2.979 1.00 98.25 484 GLY A N 1
ATOM 3665 C CA . GLY A 1 484 ? -16.057 -8.191 -2.521 1.00 98.25 484 GLY A CA 1
ATOM 3666 C C . GLY A 1 484 ? -15.576 -9.391 -3.339 1.00 98.25 484 GLY A C 1
ATOM 3667 O O . GLY A 1 484 ? -16.358 -10.307 -3.585 1.00 98.25 484 GLY A O 1
ATOM 3668 N N . VAL A 1 485 ? -14.328 -9.357 -3.823 1.00 98.56 485 VAL A N 1
ATOM 3669 C CA . VAL A 1 485 ? -13.726 -10.458 -4.606 1.00 98.56 485 VAL A CA 1
ATOM 3670 C C . VAL A 1 485 ? -12.832 -11.372 -3.765 1.00 98.56 485 VAL A C 1
ATOM 3672 O O . VAL A 1 485 ? -12.404 -12.417 -4.246 1.00 98.56 485 VAL A O 1
ATOM 3675 N N . ILE A 1 486 ? -12.575 -10.995 -2.509 1.00 98.38 486 ILE A N 1
ATOM 3676 C CA . ILE A 1 486 ? -11.880 -11.792 -1.490 1.00 98.38 486 ILE A CA 1
ATOM 3677 C C . ILE A 1 486 ? -12.569 -11.615 -0.120 1.00 98.38 486 ILE A C 1
ATOM 3679 O O . ILE A 1 486 ? -13.338 -10.661 0.042 1.00 98.38 486 ILE A O 1
ATOM 3683 N N . PRO A 1 487 ? -12.296 -12.484 0.874 1.00 97.94 487 PRO A N 1
ATOM 3684 C CA . PRO A 1 487 ? -12.844 -12.352 2.222 1.00 97.94 487 PRO A CA 1
ATOM 3685 C C . PRO A 1 487 ? -12.519 -11.011 2.891 1.00 97.94 487 PRO A C 1
ATOM 3687 O O . PRO A 1 487 ? -11.441 -10.442 2.709 1.00 97.94 487 PRO A O 1
ATOM 3690 N N . SER A 1 488 ? -13.459 -10.527 3.699 1.00 98.44 488 SER A N 1
ATOM 3691 C CA . SER A 1 488 ? -13.361 -9.245 4.395 1.00 98.44 488 SER A CA 1
ATOM 3692 C C . SER A 1 488 ? -12.810 -9.409 5.819 1.00 98.44 488 SER A C 1
ATOM 3694 O O . SER A 1 488 ? -13.310 -10.253 6.564 1.00 98.44 488 SER A O 1
ATOM 3696 N N . PRO A 1 489 ? -11.842 -8.581 6.264 1.00 98.62 489 PRO A N 1
ATOM 3697 C CA . PRO A 1 489 ? -11.359 -8.610 7.646 1.00 98.62 489 PRO A CA 1
ATOM 3698 C C . PRO A 1 489 ? -12.367 -8.032 8.653 1.00 98.62 489 PRO A C 1
ATOM 3700 O O . PRO A 1 489 ? -12.256 -8.285 9.854 1.00 98.62 489 PRO A O 1
ATOM 3703 N N . PHE A 1 490 ? -13.348 -7.251 8.186 1.00 98.69 490 PHE A N 1
ATOM 3704 C CA . PHE A 1 490 ? -14.291 -6.511 9.032 1.00 98.69 490 PHE A CA 1
ATOM 3705 C C . PHE A 1 490 ? -15.249 -7.411 9.824 1.00 98.69 490 PHE A C 1
ATOM 3707 O O . PHE A 1 490 ? -15.860 -6.967 10.795 1.00 98.69 490 PHE A O 1
ATOM 3714 N N . GLU A 1 491 ? -15.393 -8.682 9.460 1.00 95.62 491 GLU A N 1
ATOM 3715 C CA . GLU A 1 491 ? -16.162 -9.627 10.273 1.00 95.62 491 GLU A CA 1
ATOM 3716 C C . GLU A 1 491 ? -15.458 -9.907 11.612 1.00 95.62 491 GLU A C 1
ATOM 3718 O O . GLU A 1 491 ? -16.106 -9.999 12.656 1.00 95.62 491 GLU A O 1
ATOM 3723 N N . TYR A 1 492 ? -14.124 -9.928 11.608 1.00 98.44 492 TYR A N 1
ATOM 3724 C CA . TYR A 1 492 ? -13.314 -10.490 12.687 1.00 98.44 492 TYR A CA 1
ATOM 3725 C C . TYR A 1 492 ? -12.532 -9.459 13.497 1.00 98.44 492 TYR A C 1
ATOM 3727 O O . TYR A 1 492 ? -12.350 -9.652 14.701 1.00 98.44 492 TYR A O 1
ATOM 3735 N N . ALA A 1 493 ? -12.039 -8.406 12.842 1.00 98.69 493 ALA A N 1
ATOM 3736 C CA . ALA A 1 493 ? -11.132 -7.434 13.440 1.00 98.69 493 ALA A CA 1
ATOM 3737 C C . ALA A 1 493 ? -11.850 -6.424 14.349 1.00 98.69 493 ALA A C 1
ATOM 3739 O O . ALA A 1 493 ? -13.004 -6.056 14.113 1.00 98.69 493 ALA A O 1
ATOM 3740 N N . ASP A 1 494 ? -11.136 -5.938 15.365 1.00 98.81 494 ASP A N 1
ATOM 3741 C CA . ASP A 1 494 ? -11.578 -4.817 16.201 1.00 98.81 494 ASP A CA 1
ATOM 3742 C C . ASP A 1 494 ? -11.238 -3.468 15.548 1.00 98.81 494 ASP A C 1
ATOM 3744 O O . ASP A 1 494 ? -11.993 -2.500 15.661 1.00 98.81 494 ASP A O 1
ATOM 3748 N N . VAL A 1 495 ? -10.102 -3.421 14.844 1.00 98.94 495 VAL A N 1
ATOM 3749 C CA . VAL A 1 495 ? -9.602 -2.258 14.101 1.00 98.94 495 VAL A CA 1
ATOM 3750 C C . VAL A 1 495 ? -9.129 -2.711 12.724 1.00 98.94 495 VAL A C 1
ATOM 3752 O O . VAL A 1 495 ? -8.472 -3.745 12.601 1.00 98.94 495 VAL A O 1
ATOM 3755 N N . VAL A 1 496 ? -9.424 -1.933 11.685 1.00 98.94 496 VAL A N 1
ATOM 3756 C CA . VAL A 1 496 ? -8.899 -2.161 10.334 1.00 98.94 496 VAL A CA 1
ATOM 3757 C C . VAL A 1 496 ? -8.190 -0.905 9.854 1.00 98.94 496 VAL A C 1
ATOM 3759 O O . VAL A 1 496 ? -8.793 0.164 9.796 1.00 98.94 496 VAL A O 1
ATOM 3762 N N . THR A 1 497 ? -6.923 -1.016 9.478 1.00 98.94 497 THR A N 1
ATOM 3763 C CA . THR A 1 497 ? -6.174 0.073 8.846 1.00 98.94 497 THR A CA 1
ATOM 3764 C C . THR A 1 497 ? -5.947 -0.210 7.374 1.00 98.94 497 THR A C 1
ATOM 3766 O O . THR A 1 497 ? -5.893 -1.356 6.923 1.00 98.94 497 THR A O 1
ATOM 3769 N N . SER A 1 498 ? -5.849 0.857 6.585 1.00 98.88 498 SER A N 1
ATOM 3770 C CA . SER A 1 498 ? -5.531 0.733 5.169 1.00 98.88 498 SER A CA 1
ATOM 3771 C C . SER A 1 498 ? -4.926 2.008 4.620 1.00 98.88 498 SER A C 1
ATOM 3773 O O . SER A 1 498 ? -5.436 3.102 4.849 1.00 98.88 498 SER A O 1
ATOM 3775 N N . THR A 1 499 ? -3.921 1.864 3.764 1.00 98.88 499 THR A N 1
ATOM 3776 C CA . THR A 1 499 ? -3.589 2.903 2.786 1.00 98.88 499 THR A CA 1
ATOM 3777 C C . THR A 1 499 ? -4.682 3.085 1.738 1.00 98.88 499 THR A C 1
ATOM 3779 O O . THR A 1 499 ? -5.425 2.148 1.443 1.00 98.88 499 THR A O 1
ATOM 3782 N N . THR A 1 500 ? -4.723 4.256 1.107 1.00 98.88 500 THR A N 1
ATOM 3783 C CA . THR A 1 500 ? -5.737 4.591 0.093 1.00 98.88 500 THR A CA 1
ATOM 3784 C C . THR A 1 500 ? -5.254 4.509 -1.359 1.00 98.88 500 THR A C 1
ATOM 3786 O O . THR A 1 500 ? -6.079 4.545 -2.262 1.00 98.88 500 THR A O 1
ATOM 3789 N N . HIS A 1 501 ? -3.947 4.356 -1.605 1.00 98.56 501 HIS A N 1
ATOM 3790 C CA . HIS A 1 501 ? -3.335 4.480 -2.941 1.00 98.56 501 HIS A CA 1
ATOM 3791 C C . HIS A 1 501 ? -3.108 3.167 -3.704 1.00 98.56 501 HIS A C 1
ATOM 3793 O O . HIS A 1 501 ? -3.056 3.200 -4.927 1.00 98.56 501 HIS A O 1
ATOM 3799 N N . LYS A 1 502 ? -2.950 2.029 -3.009 1.00 98.75 502 LYS A N 1
ATOM 3800 C CA . LYS A 1 502 ? -2.523 0.740 -3.597 1.00 98.75 502 LYS A CA 1
ATOM 3801 C C . LYS A 1 502 ? -3.619 0.096 -4.471 1.00 98.75 502 LYS A C 1
ATOM 3803 O O . LYS A 1 502 ? -4.039 0.642 -5.489 1.00 98.75 502 LYS A O 1
ATOM 3808 N N . SER A 1 503 ? -4.152 -1.059 -4.069 1.00 98.75 503 SER A N 1
ATOM 3809 C CA . SER A 1 503 ? -5.258 -1.706 -4.783 1.00 98.75 503 SER A CA 1
ATOM 3810 C C . SER A 1 503 ? -6.537 -0.859 -4.780 1.00 98.75 503 SER A C 1
ATOM 3812 O O . SER A 1 503 ? -7.319 -0.976 -5.719 1.00 98.75 503 SER A O 1
ATOM 3814 N N . LEU A 1 504 ? -6.728 0.038 -3.799 1.00 98.81 504 LEU A N 1
ATOM 3815 C CA . LEU A 1 504 ? -7.850 0.991 -3.768 1.00 98.81 504 LEU A CA 1
ATOM 3816 C C . LEU A 1 504 ? -7.740 2.116 -4.821 1.00 98.81 504 LEU A C 1
ATOM 3818 O O . LEU A 1 504 ? -8.753 2.719 -5.165 1.00 98.81 504 LEU A O 1
ATOM 3822 N N . ARG A 1 505 ? -6.541 2.375 -5.369 1.00 98.56 505 ARG A N 1
ATOM 3823 C CA . ARG A 1 505 ? -6.292 3.317 -6.481 1.00 98.56 505 ARG A CA 1
ATOM 3824 C C . ARG A 1 505 ? -6.643 4.795 -6.206 1.00 98.56 505 ARG A C 1
ATOM 3826 O O . ARG A 1 505 ? -6.838 5.585 -7.130 1.00 98.56 505 ARG A O 1
ATOM 3833 N N . GLY A 1 506 ? -6.713 5.193 -4.939 1.00 98.62 506 GLY A N 1
ATOM 3834 C CA . GLY A 1 506 ? -6.948 6.574 -4.510 1.00 98.62 506 GLY A CA 1
ATOM 3835 C C . GLY A 1 506 ? -5.671 7.407 -4.325 1.00 98.62 506 GLY A C 1
ATOM 3836 O O . GLY A 1 506 ? -4.604 7.026 -4.811 1.00 98.62 506 GLY A O 1
ATOM 3837 N N . PRO A 1 507 ? -5.753 8.547 -3.613 1.00 98.75 507 PRO A N 1
ATOM 3838 C CA . PRO A 1 507 ? -4.589 9.380 -3.317 1.00 98.75 507 PRO A CA 1
ATOM 3839 C C . PRO A 1 507 ? -3.686 8.718 -2.267 1.00 98.75 507 PRO A C 1
ATOM 3841 O O . PRO A 1 507 ? -4.079 7.752 -1.602 1.00 98.75 507 PRO A O 1
ATOM 3844 N N . ARG A 1 508 ? -2.480 9.256 -2.052 1.00 98.88 508 ARG A N 1
ATOM 3845 C CA . ARG A 1 508 ? -1.659 8.881 -0.889 1.00 98.88 508 ARG A CA 1
ATOM 3846 C C . ARG A 1 508 ? -2.303 9.432 0.389 1.00 98.88 508 ARG A C 1
ATOM 3848 O O . ARG A 1 508 ? -2.392 10.635 0.568 1.00 98.88 508 ARG A O 1
ATOM 3855 N N . GLY A 1 509 ? -2.753 8.519 1.242 1.00 98.81 509 GLY A N 1
ATOM 3856 C CA . GLY A 1 509 ? -3.442 8.753 2.507 1.00 98.81 509 GLY A CA 1
ATOM 3857 C C . GLY A 1 509 ? -3.712 7.411 3.196 1.00 98.81 509 GLY A C 1
ATOM 3858 O O . GLY A 1 509 ? -3.262 6.354 2.711 1.00 98.81 509 GLY A O 1
ATOM 3859 N N . ALA A 1 510 ? -4.438 7.434 4.310 1.00 98.94 510 ALA A N 1
ATOM 3860 C CA . ALA A 1 510 ? -4.893 6.230 4.994 1.00 98.94 510 ALA A CA 1
ATOM 3861 C C . ALA A 1 510 ? -6.237 6.419 5.708 1.00 98.94 510 ALA A C 1
ATOM 3863 O O . ALA A 1 510 ? -6.721 7.530 5.900 1.00 98.94 510 ALA A O 1
ATOM 3864 N N . MET A 1 511 ? -6.837 5.294 6.088 1.00 98.94 511 MET A N 1
ATOM 3865 C CA . MET A 1 511 ? -8.058 5.220 6.883 1.00 98.94 511 MET A CA 1
ATOM 3866 C C . MET A 1 511 ? -7.837 4.284 8.071 1.00 98.94 511 MET A C 1
ATOM 3868 O O . MET A 1 511 ? -7.134 3.275 7.945 1.00 98.94 511 MET A O 1
ATOM 3872 N N . ILE A 1 512 ? -8.469 4.604 9.198 1.00 98.94 512 ILE A N 1
ATOM 3873 C CA . ILE A 1 512 ? -8.555 3.734 10.373 1.00 98.94 512 ILE A CA 1
ATOM 3874 C C . ILE A 1 512 ? -10.033 3.494 10.663 1.00 98.94 512 ILE A C 1
ATOM 3876 O O . ILE A 1 512 ? -10.740 4.406 11.081 1.00 98.94 512 ILE A O 1
ATOM 3880 N N . PHE A 1 513 ? -10.495 2.273 10.446 1.00 98.94 513 PHE A N 1
ATOM 3881 C CA . PHE A 1 513 ? -11.822 1.823 10.840 1.00 98.94 513 PHE A CA 1
ATOM 3882 C C . PHE A 1 513 ? -11.754 1.173 12.214 1.00 98.94 513 PHE A C 1
ATOM 3884 O O . PHE A 1 513 ? -10.799 0.457 12.519 1.00 98.94 513 PHE A O 1
ATOM 3891 N N . PHE A 1 514 ? -12.787 1.360 13.022 1.00 98.88 514 PHE A N 1
ATOM 3892 C CA . PHE A 1 514 ? -12.847 0.796 14.366 1.00 98.88 514 PHE A CA 1
ATOM 3893 C C . PHE A 1 514 ? -14.259 0.386 14.757 1.00 98.88 514 PHE A C 1
ATOM 3895 O O . PHE A 1 514 ? -15.238 1.033 14.379 1.00 98.88 514 PHE A O 1
ATOM 3902 N N . ARG A 1 515 ? -14.351 -0.687 15.544 1.00 98.56 515 ARG A N 1
ATOM 3903 C CA . ARG A 1 515 ? -15.602 -1.113 16.168 1.00 98.56 515 ARG A CA 1
ATOM 3904 C C . ARG A 1 515 ? -16.088 -0.079 17.185 1.00 98.56 515 ARG A C 1
ATOM 3906 O O . ARG A 1 515 ? -15.295 0.482 17.942 1.00 98.56 515 ARG A O 1
ATOM 3913 N N . LYS A 1 516 ? -17.404 0.094 17.255 1.00 97.31 516 LYS A N 1
ATOM 3914 C CA . LYS A 1 516 ? -18.111 0.836 18.305 1.00 97.31 516 LYS A CA 1
ATOM 3915 C C . LYS A 1 516 ? -19.383 0.089 18.724 1.00 97.31 516 LYS A C 1
ATOM 3917 O O . LYS A 1 516 ? -19.750 -0.917 18.118 1.00 97.31 516 LYS A O 1
ATOM 3922 N N . GLY A 1 517 ? -20.028 0.542 19.796 1.00 96.12 517 GLY A N 1
ATOM 3923 C CA . GLY A 1 517 ? -21.226 -0.108 20.335 1.00 96.12 517 GLY A CA 1
ATOM 3924 C C . GLY A 1 517 ? -20.922 -1.316 21.230 1.00 96.12 517 GLY A C 1
ATOM 3925 O O . GLY A 1 517 ? -19.894 -1.366 21.907 1.00 96.12 517 GLY A O 1
ATOM 3926 N N . LEU A 1 518 ? -21.853 -2.271 21.306 1.00 94.75 518 LEU A N 1
ATOM 3927 C CA . LEU A 1 518 ? -21.771 -3.416 22.221 1.00 94.75 518 LEU A CA 1
ATOM 3928 C C . LEU A 1 518 ? -20.700 -4.426 21.768 1.00 94.75 518 LEU A C 1
ATOM 3930 O O . LEU A 1 518 ? -20.768 -4.945 20.657 1.00 94.75 518 LEU A O 1
ATOM 3934 N N . LYS A 1 519 ? -19.750 -4.751 22.652 1.00 93.44 519 LYS A N 1
ATOM 3935 C CA . LYS A 1 519 ? -18.680 -5.735 22.413 1.00 93.44 519 LYS A CA 1
ATOM 3936 C C . LYS A 1 519 ? -19.063 -7.138 22.875 1.00 93.44 519 LYS A C 1
ATOM 3938 O O . LYS A 1 519 ? -18.885 -8.105 22.142 1.00 93.44 519 LYS A O 1
ATOM 3943 N N . SER A 1 520 ? -19.550 -7.263 24.106 1.00 92.12 520 SER A N 1
ATOM 3944 C CA . SER A 1 520 ? -19.903 -8.558 24.694 1.00 92.12 520 SER A CA 1
ATOM 3945 C C . SER A 1 520 ? -20.901 -8.405 25.834 1.00 92.12 520 SER A C 1
ATOM 3947 O O . SER A 1 520 ? -20.973 -7.357 26.478 1.00 92.12 520 SER A O 1
ATOM 3949 N N . ILE A 1 521 ? -21.639 -9.475 26.111 1.00 94.31 521 ILE A N 1
ATOM 3950 C CA . ILE A 1 521 ? -22.461 -9.627 27.312 1.00 94.31 521 ILE A CA 1
ATOM 3951 C C . ILE A 1 521 ? -21.865 -10.793 28.092 1.00 94.31 521 ILE A C 1
ATOM 3953 O O . ILE A 1 521 ? -21.666 -11.865 27.522 1.00 94.31 521 ILE A O 1
ATOM 3957 N N . ASP A 1 522 ? -21.506 -10.575 29.355 1.00 92.12 522 ASP A N 1
ATOM 3958 C CA . ASP A 1 522 ? -20.989 -11.659 30.188 1.00 92.12 522 ASP A CA 1
ATOM 3959 C C . ASP A 1 522 ? -22.111 -12.588 30.686 1.00 92.12 522 ASP A C 1
ATOM 3961 O O . ASP A 1 522 ? -23.303 -12.327 30.512 1.00 92.12 522 ASP A O 1
ATOM 3965 N N . LYS A 1 523 ? -21.723 -13.685 31.344 1.00 93.38 523 LYS A N 1
ATOM 3966 C CA . LYS A 1 523 ? -22.653 -14.671 31.921 1.00 93.38 523 LYS A CA 1
ATOM 3967 C C . LYS A 1 523 ? -23.643 -14.090 32.944 1.00 93.38 523 LYS A C 1
ATOM 3969 O O . LYS A 1 523 ? -24.651 -14.724 33.224 1.00 93.38 523 LYS A O 1
ATOM 3974 N N . ASN A 1 524 ? -23.362 -12.907 33.491 1.00 93.31 524 ASN A N 1
ATOM 3975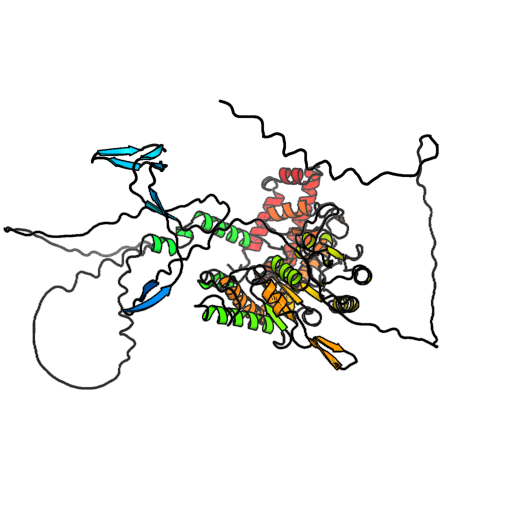 C CA . ASN A 1 524 ? -24.205 -12.213 34.462 1.00 93.31 524 ASN A CA 1
ATOM 3976 C C . ASN A 1 524 ? -25.083 -11.133 33.798 1.00 93.31 524 ASN A C 1
ATOM 3978 O O . ASN A 1 524 ? -25.737 -10.360 34.493 1.00 93.31 524 ASN A O 1
ATOM 3982 N N . GLY A 1 525 ? -25.078 -11.032 32.465 1.00 93.88 525 GLY A N 1
ATOM 3983 C CA . GLY A 1 525 ? -25.820 -10.015 31.722 1.00 93.88 525 GLY A CA 1
ATOM 3984 C C . GLY A 1 525 ? -25.129 -8.648 31.652 1.00 93.88 525 GLY A C 1
ATOM 3985 O O . GLY A 1 525 ? -25.711 -7.701 31.113 1.00 93.88 525 GLY A O 1
ATOM 3986 N N . LYS A 1 526 ? -23.892 -8.501 32.153 1.00 95.38 526 LYS A N 1
ATOM 3987 C CA . LYS A 1 526 ? -23.162 -7.227 32.099 1.00 95.38 526 LYS A CA 1
ATOM 3988 C C . LYS A 1 526 ? -22.707 -6.950 30.671 1.00 95.38 526 LYS A C 1
ATOM 3990 O O . LYS A 1 526 ? -21.930 -7.700 30.078 1.00 95.38 526 LYS A O 1
ATOM 3995 N N . LYS A 1 527 ? -23.158 -5.817 30.139 1.00 96.19 527 LYS A N 1
ATOM 3996 C CA . LYS A 1 527 ? -22.771 -5.308 28.821 1.00 96.19 527 LYS A CA 1
ATOM 3997 C C . LYS A 1 527 ? -21.403 -4.631 28.897 1.00 96.19 527 LYS A C 1
ATOM 3999 O O . LYS A 1 527 ? -21.189 -3.749 29.724 1.00 96.19 527 LYS A O 1
ATOM 4004 N N . THR A 1 528 ? -20.493 -5.032 28.019 1.00 94.75 528 THR A N 1
ATOM 4005 C CA . THR A 1 528 ? -19.214 -4.355 27.775 1.00 94.75 528 THR A CA 1
ATOM 4006 C C . THR A 1 528 ? -19.278 -3.700 26.406 1.00 94.75 528 THR A C 1
ATOM 4008 O O . THR A 1 528 ? -19.617 -4.362 25.426 1.00 94.75 528 THR A O 1
ATOM 4011 N N . PHE A 1 529 ? -18.964 -2.411 26.335 1.00 95.94 529 PHE A N 1
ATOM 4012 C CA . PHE A 1 529 ? -18.948 -1.641 25.094 1.00 95.94 529 PHE A CA 1
ATOM 4013 C C . PHE A 1 529 ? -17.522 -1.500 24.564 1.00 95.94 529 PHE A C 1
ATOM 4015 O O . PHE A 1 529 ? -16.550 -1.638 25.310 1.00 95.94 529 PHE A O 1
ATOM 4022 N N . TYR A 1 530 ? -17.403 -1.256 23.266 1.00 96.94 530 TYR A N 1
ATOM 4023 C CA . TYR A 1 530 ? -16.143 -0.882 22.646 1.00 96.94 530 TYR A CA 1
ATOM 4024 C C . TYR A 1 530 ? -15.708 0.517 23.105 1.00 96.94 530 TYR A C 1
ATOM 4026 O O . TYR A 1 530 ? -16.483 1.465 23.053 1.00 96.94 530 TYR A O 1
ATOM 4034 N N . ASP A 1 531 ? -14.445 0.617 23.514 1.00 96.38 531 ASP A N 1
ATOM 4035 C CA . ASP A 1 531 ? -13.714 1.841 23.856 1.00 96.38 531 ASP A CA 1
ATOM 4036 C C . ASP A 1 531 ? -12.570 1.987 22.836 1.00 96.38 531 ASP A C 1
ATOM 4038 O O . ASP A 1 531 ? -11.436 1.572 23.079 1.00 96.38 531 ASP A O 1
ATOM 4042 N N . ILE A 1 532 ? -12.893 2.425 21.618 1.00 98.31 532 ILE A N 1
ATOM 4043 C CA . ILE A 1 532 ? -11.900 2.540 20.536 1.00 98.31 532 ILE A CA 1
ATOM 4044 C C . ILE A 1 532 ? -12.016 3.883 19.814 1.00 98.31 532 ILE A C 1
ATOM 4046 O O . ILE A 1 532 ? -10.996 4.520 19.569 1.00 98.31 532 ILE A O 1
ATOM 4050 N N . GLU A 1 533 ? -13.237 4.322 19.500 1.00 98.44 533 GLU A N 1
ATOM 4051 C CA . GLU A 1 533 ? -13.508 5.529 18.708 1.00 98.44 533 GLU A CA 1
ATOM 4052 C C . GLU A 1 533 ? -12.817 6.781 19.256 1.00 98.44 533 GLU A C 1
ATOM 4054 O O . GLU A 1 533 ? -11.982 7.373 18.571 1.00 98.44 533 GLU A O 1
ATOM 4059 N N . GLU A 1 534 ? -13.104 7.147 20.507 1.00 97.62 534 GLU A N 1
ATOM 4060 C CA . GLU A 1 534 ? -12.518 8.329 21.142 1.00 97.62 534 GLU A CA 1
ATOM 4061 C C . GLU A 1 534 ? -10.991 8.217 21.219 1.00 97.62 534 GLU A C 1
ATOM 4063 O O . GLU A 1 534 ? -10.279 9.147 20.856 1.00 97.62 534 GLU A O 1
ATOM 4068 N N . ARG A 1 535 ? -10.467 7.046 21.600 1.00 98.62 535 ARG A N 1
ATOM 4069 C CA . ARG A 1 535 ? -9.022 6.813 21.744 1.00 98.62 535 ARG A CA 1
ATOM 4070 C C . ARG A 1 535 ? -8.275 6.932 20.422 1.00 98.62 535 ARG A C 1
ATOM 4072 O O . ARG A 1 535 ? -7.197 7.525 20.389 1.00 98.62 535 ARG A O 1
ATOM 4079 N N . ILE A 1 536 ? -8.818 6.367 19.344 1.00 98.81 536 ILE A N 1
ATOM 4080 C CA . ILE A 1 536 ? -8.214 6.467 18.011 1.00 98.81 536 ILE A CA 1
ATOM 4081 C C . ILE A 1 536 ? -8.299 7.900 17.510 1.00 98.81 536 ILE A C 1
ATOM 4083 O O . ILE A 1 536 ? -7.274 8.444 17.103 1.00 98.81 536 ILE A O 1
ATOM 4087 N N . ASN A 1 537 ? -9.474 8.528 17.577 1.00 98.81 537 ASN A N 1
ATOM 4088 C CA . ASN A 1 537 ? -9.641 9.905 17.125 1.00 98.81 537 ASN A CA 1
ATOM 4089 C C . ASN A 1 537 ? -8.712 10.852 17.895 1.00 98.81 537 ASN A C 1
ATOM 4091 O O . ASN A 1 537 ? -7.977 11.611 17.265 1.00 98.81 537 ASN A O 1
ATOM 4095 N N . PHE A 1 538 ? -8.633 10.727 19.220 1.00 98.62 538 PHE A N 1
ATOM 4096 C CA . PHE A 1 538 ? -7.728 11.522 20.051 1.00 98.62 538 PHE A CA 1
ATOM 4097 C C . PHE A 1 538 ? -6.253 11.244 19.736 1.00 98.62 538 PHE A C 1
ATOM 4099 O O . PHE A 1 538 ? -5.423 12.153 19.723 1.00 98.62 538 PHE A O 1
ATOM 4106 N N . SER A 1 539 ? -5.902 9.986 19.448 1.00 98.62 539 SER A N 1
ATOM 4107 C CA . SER A 1 539 ? -4.538 9.640 19.053 1.00 98.62 539 SER A CA 1
ATOM 4108 C C . SER A 1 539 ? -4.159 10.220 17.691 1.00 98.62 539 SER A C 1
ATOM 4110 O O . SER A 1 539 ? -2.995 10.565 17.504 1.00 98.62 539 SER A O 1
ATOM 4112 N N . VAL A 1 540 ? -5.085 10.330 16.738 1.00 98.81 540 VAL A N 1
ATOM 4113 C CA . VAL A 1 540 ? -4.816 11.009 15.460 1.00 98.81 540 VAL A CA 1
ATOM 4114 C C . VAL A 1 540 ? -4.626 12.505 15.713 1.00 98.81 540 VAL A C 1
ATOM 4116 O O . VAL A 1 540 ? -3.556 13.041 15.429 1.00 98.81 540 VAL A O 1
ATOM 4119 N N . PHE A 1 541 ? -5.622 13.147 16.320 1.00 98.75 541 PHE A N 1
ATOM 4120 C CA . PHE A 1 541 ? -5.597 14.551 16.719 1.00 98.75 541 PHE A CA 1
ATOM 4121 C C . PHE A 1 541 ? -6.294 14.699 18.081 1.00 98.75 541 PHE A C 1
ATOM 4123 O O . PHE A 1 541 ? -7.424 14.229 18.220 1.00 98.75 541 PHE A O 1
ATOM 4130 N N . PRO A 1 542 ? -5.681 15.363 19.078 1.00 98.19 542 PRO A N 1
ATOM 4131 C CA . PRO A 1 542 ? -4.438 16.144 19.016 1.00 98.19 542 PRO A CA 1
ATOM 4132 C C . PRO A 1 542 ? -3.154 15.322 19.244 1.00 98.19 542 PRO A C 1
ATOM 4134 O O . PRO A 1 542 ? -2.082 15.892 19.418 1.00 98.19 542 PRO A O 1
ATOM 4137 N N . GLY A 1 543 ? -3.240 13.989 19.298 1.00 97.44 543 GLY A N 1
ATOM 4138 C CA . GLY A 1 543 ? -2.136 13.134 19.739 1.00 97.44 543 GLY A CA 1
ATOM 4139 C C . GLY A 1 543 ? -0.864 13.192 18.884 1.00 97.44 543 GLY A C 1
ATOM 4140 O O . GLY A 1 543 ? 0.226 13.219 19.452 1.00 97.44 543 GLY A O 1
ATOM 4141 N N . HIS A 1 544 ? -0.976 13.192 17.549 1.00 97.31 544 HIS A N 1
ATOM 4142 C CA . HIS A 1 544 ? 0.205 13.180 16.665 1.00 97.31 544 HIS A CA 1
ATOM 4143 C C . HIS A 1 544 ? 0.133 14.128 15.470 1.00 97.31 544 HIS A C 1
ATOM 4145 O O . HIS A 1 544 ? 1.178 14.583 15.008 1.00 97.31 544 HIS A O 1
ATOM 4151 N N . GLN A 1 545 ? -1.051 14.360 14.906 1.00 98.44 545 GLN A N 1
ATOM 4152 C CA . GLN A 1 545 ? -1.233 15.262 13.769 1.00 98.44 545 GLN A CA 1
ATOM 4153 C C . GLN A 1 545 ? -1.760 16.619 14.245 1.00 98.44 545 GLN A C 1
ATOM 4155 O O . GLN A 1 545 ? -2.390 16.699 15.295 1.00 98.44 545 GLN A O 1
ATOM 4160 N N . GLY A 1 546 ? -1.512 17.663 13.449 1.00 98.44 546 GLY A N 1
ATOM 4161 C CA . GLY A 1 546 ? -2.190 18.961 13.537 1.00 98.44 546 GLY A CA 1
ATOM 4162 C C . GLY A 1 546 ? -3.326 19.051 12.512 1.00 98.44 546 GLY A C 1
ATOM 4163 O O . GLY A 1 546 ? -4.225 18.210 12.495 1.00 98.44 546 GLY A O 1
ATOM 4164 N N . GLY A 1 547 ? -3.267 20.041 11.616 1.00 97.81 547 GLY A N 1
ATOM 4165 C CA . GLY A 1 547 ? -4.259 20.255 10.556 1.00 97.81 547 GLY A CA 1
ATOM 4166 C C . GLY A 1 547 ? -4.436 19.066 9.587 1.00 97.81 547 GLY A C 1
ATOM 4167 O O . GLY A 1 547 ? -3.452 18.599 9.008 1.00 97.81 547 GLY A O 1
ATOM 4168 N N . PRO A 1 548 ? -5.676 18.598 9.333 1.00 98.62 548 PRO A N 1
ATOM 4169 C CA . PRO A 1 548 ? -5.952 17.559 8.338 1.00 98.62 548 PRO A CA 1
ATOM 4170 C C . PRO A 1 548 ? -5.620 17.986 6.899 1.00 98.62 548 PRO A C 1
ATOM 4172 O O . PRO A 1 548 ? -5.816 19.136 6.506 1.00 98.62 548 PRO A O 1
ATOM 4175 N N . HIS A 1 549 ? -5.199 17.033 6.060 1.00 98.88 549 HIS A N 1
ATOM 4176 C CA . HIS A 1 549 ? -4.966 17.265 4.629 1.00 98.88 549 HIS A CA 1
ATOM 4177 C C . HIS A 1 549 ? -6.280 17.185 3.832 1.00 98.88 549 HIS A C 1
ATOM 4179 O O . HIS A 1 549 ? -6.607 16.173 3.210 1.00 98.88 549 HIS A O 1
ATOM 4185 N N . ASN A 1 550 ? -7.047 18.276 3.844 1.00 98.88 550 ASN A N 1
ATOM 4186 C CA . ASN A 1 550 ? -8.404 18.333 3.282 1.00 98.88 550 ASN A CA 1
ATOM 4187 C C . ASN A 1 550 ? -8.493 18.046 1.773 1.00 98.88 550 ASN A C 1
ATOM 4189 O O . ASN A 1 550 ? -9.461 17.439 1.315 1.00 98.88 550 ASN A O 1
ATOM 4193 N N . HIS A 1 551 ? -7.487 18.434 0.992 1.00 98.88 551 HIS A N 1
ATOM 4194 C CA . HIS A 1 551 ? -7.368 18.093 -0.431 1.00 98.88 551 HIS A CA 1
ATOM 4195 C C . HIS A 1 551 ? -7.223 16.573 -0.636 1.00 98.88 551 HIS A C 1
ATOM 4197 O O . HIS A 1 551 ? -7.936 15.994 -1.455 1.00 98.88 551 HIS A O 1
ATOM 4203 N N . THR A 1 552 ? -6.409 15.892 0.179 1.00 98.94 552 THR A N 1
ATOM 4204 C CA . THR A 1 552 ? -6.296 14.423 0.182 1.00 98.94 552 THR A CA 1
ATOM 4205 C C . THR A 1 552 ? -7.597 13.748 0.605 1.00 98.94 552 THR A C 1
ATOM 4207 O O . THR A 1 552 ? -8.005 12.781 -0.035 1.00 98.94 552 THR A O 1
ATOM 4210 N N . ILE A 1 553 ? -8.291 14.257 1.628 1.00 98.94 553 ILE A N 1
ATOM 4211 C CA . ILE A 1 553 ? -9.602 13.729 2.055 1.00 98.94 553 ILE A CA 1
ATOM 4212 C C . ILE A 1 553 ? -10.643 13.894 0.936 1.00 98.94 553 ILE A C 1
ATOM 4214 O O . ILE A 1 553 ? -11.424 12.977 0.675 1.00 98.94 553 ILE A O 1
ATOM 4218 N N . SER A 1 554 ? -10.618 15.024 0.226 1.00 98.88 554 SER A N 1
ATOM 4219 C CA . SER A 1 554 ? -11.492 15.282 -0.928 1.00 98.88 554 SER A CA 1
ATOM 4220 C C . SER A 1 554 ? -11.218 14.297 -2.066 1.00 98.88 554 SER A C 1
ATOM 4222 O O . SER A 1 554 ? -12.132 13.663 -2.595 1.00 98.88 554 SER A O 1
ATOM 4224 N N . ALA A 1 555 ? -9.943 14.108 -2.402 1.00 98.94 555 ALA A N 1
ATOM 4225 C CA . ALA A 1 555 ? -9.495 13.157 -3.410 1.00 98.94 555 ALA A CA 1
ATOM 4226 C C . ALA A 1 555 ? -9.817 11.700 -3.018 1.00 98.94 555 ALA A C 1
ATOM 4228 O O . ALA A 1 555 ? -10.203 10.887 -3.861 1.00 98.94 555 ALA A O 1
ATOM 4229 N N . LEU A 1 556 ? -9.747 11.373 -1.726 1.00 98.94 556 LEU A N 1
ATOM 4230 C CA . LEU A 1 556 ? -10.162 10.080 -1.193 1.00 98.94 556 LEU A CA 1
ATOM 4231 C C . LEU A 1 556 ? -11.669 9.874 -1.355 1.00 98.94 556 LEU A C 1
ATOM 4233 O O . LEU A 1 556 ? -12.086 8.811 -1.808 1.00 98.94 556 LEU A O 1
ATOM 4237 N N . ALA A 1 557 ? -12.491 10.887 -1.073 1.00 98.94 557 ALA A N 1
ATOM 4238 C CA . ALA A 1 557 ? -13.933 10.801 -1.284 1.00 98.94 557 ALA A CA 1
ATOM 4239 C C . ALA A 1 557 ? -14.277 10.483 -2.751 1.00 98.94 557 ALA A C 1
ATOM 4241 O O . ALA A 1 557 ? -15.221 9.726 -3.005 1.00 98.94 557 ALA A O 1
ATOM 4242 N N . VAL A 1 558 ? -13.518 11.020 -3.717 1.00 98.94 558 VAL A N 1
ATOM 4243 C CA . VAL A 1 558 ? -13.640 10.676 -5.147 1.00 98.94 558 VAL A CA 1
ATOM 4244 C C . VAL A 1 558 ? -13.279 9.209 -5.388 1.00 98.94 558 VAL A C 1
ATOM 4246 O O . VAL A 1 558 ? -14.084 8.473 -5.962 1.00 98.94 558 VAL A O 1
ATOM 4249 N N . ALA A 1 559 ? -12.120 8.758 -4.903 1.00 98.88 559 ALA A N 1
ATOM 4250 C CA . ALA A 1 559 ? -11.663 7.378 -5.073 1.00 98.88 559 ALA A CA 1
ATOM 4251 C C . ALA A 1 559 ? -12.635 6.353 -4.463 1.00 98.88 559 ALA A C 1
ATOM 4253 O O . ALA A 1 559 ? -12.954 5.352 -5.099 1.00 98.88 559 ALA A O 1
ATOM 4254 N N . LEU A 1 560 ? -13.181 6.625 -3.274 1.00 98.94 560 LEU A N 1
ATOM 4255 C CA . LEU A 1 560 ? -14.187 5.776 -2.625 1.00 98.94 560 LEU A CA 1
ATOM 4256 C C . LEU A 1 560 ? -15.478 5.686 -3.448 1.00 98.94 560 LEU A C 1
ATOM 4258 O O . LEU A 1 560 ? -16.093 4.625 -3.533 1.00 98.94 560 LEU A O 1
ATOM 4262 N N . SER A 1 561 ? -15.877 6.785 -4.095 1.00 98.81 561 SER A N 1
ATOM 4263 C CA . SER A 1 561 ? -17.025 6.779 -5.004 1.00 98.81 561 SER A CA 1
ATOM 4264 C C . SER A 1 561 ? -16.774 5.908 -6.231 1.00 98.81 561 SER A C 1
ATOM 4266 O O . SER A 1 561 ? -17.676 5.189 -6.646 1.00 98.81 561 SER A O 1
ATOM 4268 N N . GLN A 1 562 ? -15.569 5.965 -6.806 1.00 98.75 562 GLN A N 1
ATOM 4269 C CA . GLN A 1 562 ? -15.175 5.123 -7.939 1.00 98.75 562 GLN A CA 1
ATOM 4270 C C . GLN A 1 562 ? -15.083 3.651 -7.534 1.00 98.75 562 GLN A C 1
ATOM 4272 O O . GLN A 1 562 ? -15.532 2.786 -8.280 1.00 98.75 562 GLN A O 1
ATOM 4277 N N . ALA A 1 563 ? -14.555 3.367 -6.342 1.00 98.75 563 ALA A N 1
ATOM 4278 C CA . ALA A 1 563 ? -14.447 2.014 -5.810 1.00 98.75 563 ALA A CA 1
ATOM 4279 C C . ALA A 1 563 ? -15.817 1.348 -5.598 1.00 98.75 563 ALA A C 1
ATOM 4281 O O . ALA A 1 563 ? -15.942 0.135 -5.730 1.00 98.75 563 ALA A O 1
ATOM 4282 N N . ASN A 1 564 ? -16.863 2.143 -5.355 1.00 98.50 564 ASN A N 1
ATOM 4283 C CA . ASN A 1 564 ? -18.239 1.678 -5.179 1.00 98.50 564 ASN A CA 1
ATOM 4284 C C . ASN A 1 564 ? -19.005 1.503 -6.513 1.00 98.50 564 ASN A C 1
ATOM 4286 O O . ASN A 1 564 ? -20.225 1.677 -6.556 1.00 98.50 564 ASN A O 1
ATOM 4290 N N . THR A 1 565 ? -18.311 1.214 -7.618 1.00 98.75 565 THR A N 1
ATOM 4291 C CA . THR A 1 565 ? -18.920 1.032 -8.948 1.00 98.75 565 THR A CA 1
ATOM 4292 C C . THR A 1 565 ? -18.751 -0.402 -9.463 1.00 98.75 565 THR A C 1
ATOM 4294 O O . THR A 1 565 ? -17.759 -1.061 -9.135 1.00 98.75 565 THR A O 1
ATOM 4297 N N . PRO A 1 566 ? -19.666 -0.900 -10.320 1.00 98.56 566 PRO A N 1
ATOM 4298 C CA . PRO A 1 566 ? -19.501 -2.200 -10.976 1.00 98.56 566 PRO A CA 1
ATOM 4299 C C . PRO A 1 566 ? -18.192 -2.318 -11.768 1.00 98.56 566 PRO A C 1
ATOM 4301 O O . PRO A 1 566 ? -17.543 -3.361 -11.730 1.00 98.56 566 PRO A O 1
ATOM 4304 N N . GLN A 1 567 ? -17.760 -1.234 -12.419 1.00 98.31 567 GLN A N 1
ATOM 4305 C CA . GLN A 1 567 ? -16.522 -1.179 -13.199 1.00 98.31 567 GLN A CA 1
ATOM 4306 C C . GLN A 1 567 ? -15.287 -1.402 -12.320 1.00 98.31 567 GLN A C 1
ATOM 4308 O O . GLN A 1 567 ? -14.335 -2.061 -12.735 1.00 98.31 567 GLN A O 1
ATOM 4313 N N . PHE A 1 568 ? -15.291 -0.889 -11.086 1.00 98.81 568 PHE A N 1
ATOM 4314 C CA . PHE A 1 568 ? -14.202 -1.155 -10.151 1.00 98.81 568 PHE A CA 1
ATOM 4315 C C . PHE A 1 568 ? -14.181 -2.616 -9.699 1.00 98.81 568 PHE A C 1
ATOM 4317 O O . PHE A 1 568 ? -13.106 -3.204 -9.602 1.00 98.81 568 PHE A O 1
ATOM 4324 N N . LYS A 1 569 ? -15.349 -3.231 -9.482 1.00 98.81 569 LYS A N 1
ATOM 4325 C CA . LYS A 1 569 ? -15.437 -4.663 -9.167 1.00 98.81 569 LYS A CA 1
ATOM 4326 C C . LYS A 1 569 ? -14.906 -5.533 -10.306 1.00 98.81 569 LYS A C 1
ATOM 4328 O O . LYS A 1 569 ? -14.126 -6.449 -10.055 1.00 98.81 569 LYS A O 1
ATOM 4333 N N . GLU A 1 570 ? -15.268 -5.222 -11.548 1.00 98.75 570 GLU A N 1
ATOM 4334 C CA . GLU A 1 570 ? -14.726 -5.891 -12.736 1.00 98.75 570 GLU A CA 1
ATOM 4335 C C . GLU A 1 570 ? -13.202 -5.730 -12.833 1.00 98.75 570 GLU A C 1
ATOM 4337 O O . GLU A 1 570 ? -12.485 -6.710 -13.038 1.00 98.75 570 GLU A O 1
ATOM 4342 N N . TYR A 1 571 ? -12.694 -4.516 -12.599 1.00 98.81 571 TYR A N 1
ATOM 4343 C CA . TYR A 1 571 ? -11.259 -4.247 -12.529 1.00 98.81 571 TYR A CA 1
ATOM 4344 C C . TYR A 1 571 ? -10.560 -5.133 -11.484 1.00 98.81 571 TYR A C 1
ATOM 4346 O O . TYR A 1 571 ? -9.563 -5.772 -11.808 1.00 98.81 571 TYR A O 1
ATOM 4354 N N . GLN A 1 572 ? -11.089 -5.248 -10.262 1.00 98.88 572 GLN A N 1
ATOM 4355 C CA . GLN A 1 572 ? -10.475 -6.078 -9.215 1.00 98.88 572 GLN A CA 1
ATOM 4356 C C . GLN A 1 572 ? -10.549 -7.580 -9.520 1.00 98.88 572 GLN A C 1
ATOM 4358 O O . GLN A 1 572 ? -9.605 -8.314 -9.227 1.00 98.88 572 GLN A O 1
ATOM 4363 N N . PHE A 1 573 ? -11.620 -8.054 -10.162 1.00 98.75 573 PHE A N 1
ATOM 4364 C CA . PHE A 1 573 ? -11.650 -9.422 -10.686 1.00 98.75 573 PHE A CA 1
ATOM 4365 C C . PHE A 1 573 ? -10.556 -9.646 -11.727 1.00 98.75 573 PHE A C 1
ATOM 4367 O O . PHE A 1 573 ? -9.872 -10.669 -11.686 1.00 98.75 573 PHE A O 1
ATOM 4374 N N . GLN A 1 574 ? -10.362 -8.691 -12.638 1.00 98.94 574 GLN A N 1
ATOM 4375 C CA . GLN A 1 574 ? -9.302 -8.775 -13.633 1.00 98.94 574 GLN A CA 1
ATOM 4376 C C . GLN A 1 574 ? -7.912 -8.791 -12.982 1.00 98.94 574 GLN A C 1
ATOM 4378 O O . GLN A 1 574 ? -7.064 -9.570 -13.405 1.00 98.94 574 GLN A O 1
ATOM 4383 N N . VAL A 1 575 ? -7.693 -8.009 -11.919 1.00 98.94 575 VAL A N 1
ATOM 4384 C CA . VAL A 1 575 ? -6.440 -8.017 -11.142 1.00 98.94 575 VAL A CA 1
ATOM 4385 C C . VAL A 1 575 ? -6.109 -9.433 -10.652 1.00 98.94 575 VAL A C 1
ATOM 4387 O O . VAL A 1 575 ? -4.967 -9.870 -10.810 1.00 98.94 575 VAL A O 1
ATOM 4390 N N . LEU A 1 576 ? -7.095 -10.168 -10.121 1.00 98.88 576 LEU A N 1
ATOM 4391 C CA . LEU A 1 576 ? -6.919 -11.555 -9.665 1.00 98.88 576 LEU A CA 1
ATOM 4392 C C . LEU A 1 576 ? -6.702 -12.547 -10.816 1.00 98.88 576 LEU A C 1
ATOM 4394 O O . LEU A 1 576 ? -5.901 -13.472 -10.697 1.00 98.88 576 LEU A O 1
ATOM 4398 N N . LYS A 1 577 ? -7.409 -12.386 -11.941 1.00 98.94 577 LYS A N 1
ATOM 4399 C CA . LYS A 1 577 ? -7.197 -13.245 -13.119 1.00 98.94 577 LYS A CA 1
ATOM 4400 C C . LYS A 1 577 ? -5.794 -13.064 -13.692 1.00 98.94 577 LYS A C 1
ATOM 4402 O O . LYS A 1 577 ? -5.110 -14.043 -13.974 1.00 98.94 577 LYS A O 1
ATOM 4407 N N . ASN A 1 578 ? -5.344 -11.817 -13.780 1.00 98.94 578 ASN A N 1
ATOM 4408 C CA . ASN A 1 578 ? -4.024 -11.453 -14.276 1.00 98.94 578 ASN A CA 1
ATOM 4409 C C . ASN A 1 578 ? -2.902 -11.979 -13.372 1.00 98.94 578 ASN A C 1
ATOM 4411 O O . ASN A 1 578 ? -1.910 -12.503 -13.876 1.00 98.94 578 ASN A O 1
ATOM 4415 N N . SER A 1 579 ? -3.052 -11.899 -12.043 1.00 98.75 579 SER A N 1
ATOM 4416 C CA . SER A 1 579 ? -2.063 -12.485 -11.128 1.00 98.75 579 SER A CA 1
ATOM 4417 C C . SER A 1 579 ? -2.021 -14.012 -11.238 1.00 98.75 579 SER A C 1
ATOM 4419 O O . SER A 1 579 ? -0.937 -14.587 -11.268 1.00 98.75 579 SER A O 1
ATOM 4421 N N . LYS A 1 580 ? -3.164 -14.686 -11.404 1.00 98.81 580 LYS A N 1
ATOM 4422 C CA . LYS A 1 580 ? -3.190 -16.135 -11.665 1.00 98.81 580 LYS A CA 1
ATOM 4423 C C . LYS A 1 580 ? -2.536 -16.507 -12.997 1.00 98.81 580 LYS A C 1
ATOM 4425 O O . LYS A 1 580 ? -1.750 -17.449 -13.031 1.00 98.81 580 LYS A O 1
ATOM 4430 N N . ALA A 1 581 ? -2.788 -15.747 -14.063 1.00 98.88 581 ALA A N 1
ATOM 4431 C CA . ALA A 1 581 ? -2.159 -15.962 -15.367 1.00 98.88 581 ALA A CA 1
ATOM 4432 C C . ALA A 1 581 ? -0.628 -15.833 -15.294 1.00 98.88 581 ALA A C 1
ATOM 4434 O O . ALA A 1 581 ? 0.080 -16.720 -15.768 1.00 98.88 581 ALA A O 1
ATOM 4435 N N . MET A 1 582 ? -0.114 -14.794 -14.620 1.00 98.62 582 MET A N 1
ATOM 4436 C CA . MET A 1 582 ? 1.325 -14.675 -14.355 1.00 98.62 582 MET A CA 1
ATOM 4437 C C . MET A 1 582 ? 1.861 -15.876 -13.576 1.00 98.62 582 MET A C 1
ATOM 4439 O O . MET A 1 582 ? 2.890 -16.439 -13.937 1.00 98.62 582 MET A O 1
ATOM 4443 N N . SER A 1 583 ? 1.166 -16.271 -12.504 1.00 98.69 583 SER A N 1
ATOM 4444 C CA . SER A 1 583 ? 1.575 -17.387 -11.649 1.00 98.69 583 SER A CA 1
ATOM 4445 C C . SER A 1 583 ? 1.705 -18.680 -12.448 1.00 98.69 583 SER A C 1
ATOM 4447 O O . SER A 1 583 ? 2.714 -19.368 -12.324 1.00 98.69 583 SER A O 1
ATOM 4449 N N . HIS A 1 584 ? 0.712 -19.003 -13.279 1.00 98.75 584 HIS A N 1
ATOM 4450 C CA . HIS A 1 584 ? 0.753 -20.188 -14.133 1.00 98.75 584 HIS A CA 1
ATOM 4451 C C . HIS A 1 584 ? 1.915 -20.116 -15.121 1.00 98.75 584 HIS A C 1
ATOM 4453 O O . HIS A 1 584 ? 2.685 -21.068 -15.222 1.00 98.75 584 HIS A O 1
ATOM 4459 N N . ARG A 1 585 ? 2.106 -18.965 -15.778 1.00 98.75 585 ARG A N 1
ATOM 4460 C CA . ARG A 1 585 ? 3.176 -18.809 -16.763 1.00 98.75 585 ARG A CA 1
ATOM 4461 C C . ARG A 1 585 ? 4.573 -18.950 -16.152 1.00 98.75 585 ARG A C 1
ATOM 4463 O O . ARG A 1 585 ? 5.435 -19.595 -16.740 1.00 98.75 585 ARG A O 1
ATOM 4470 N N . PHE A 1 586 ? 4.806 -18.407 -14.958 1.00 98.69 586 PHE A N 1
ATOM 4471 C CA . PHE A 1 586 ? 6.075 -18.613 -14.253 1.00 98.69 586 PHE A CA 1
ATOM 4472 C C . PHE A 1 586 ? 6.317 -20.090 -13.913 1.00 98.69 586 PHE A C 1
ATOM 4474 O O . PHE A 1 586 ? 7.436 -20.575 -14.083 1.00 98.69 586 PHE A O 1
ATOM 4481 N N . ILE A 1 587 ? 5.285 -20.817 -13.478 1.00 98.56 587 ILE A N 1
ATOM 4482 C CA . ILE A 1 587 ? 5.388 -22.254 -13.182 1.00 98.56 587 ILE A CA 1
ATOM 4483 C C . ILE A 1 587 ? 5.708 -23.052 -14.456 1.00 98.56 587 ILE A C 1
ATOM 4485 O O . ILE A 1 587 ? 6.598 -23.899 -14.427 1.00 98.56 587 ILE A O 1
ATOM 4489 N N . GLU A 1 588 ? 5.053 -22.754 -15.584 1.00 98.56 588 GLU A N 1
ATOM 4490 C CA . GLU A 1 588 ? 5.342 -23.381 -16.888 1.00 98.56 588 GLU A CA 1
ATOM 4491 C C . GLU A 1 588 ? 6.804 -23.195 -17.322 1.00 98.56 588 GLU A C 1
ATOM 4493 O O . GLU A 1 588 ? 7.414 -24.110 -17.871 1.00 98.56 588 GLU A O 1
ATOM 4498 N N . LEU A 1 589 ? 7.387 -22.029 -17.035 1.00 98.25 589 LEU A N 1
ATOM 4499 C CA . LEU A 1 589 ? 8.793 -21.706 -17.315 1.00 98.25 589 LEU A CA 1
ATOM 4500 C C . LEU A 1 589 ? 9.769 -22.255 -16.249 1.00 98.25 589 LEU A C 1
ATOM 4502 O O . LEU A 1 589 ? 10.974 -21.965 -16.267 1.00 98.25 589 LEU A O 1
ATOM 4506 N N . GLY A 1 590 ? 9.268 -23.050 -15.301 1.00 97.62 590 GLY A N 1
ATOM 4507 C CA . GLY A 1 590 ? 10.061 -23.723 -14.276 1.00 97.62 590 GLY A CA 1
ATOM 4508 C C . GLY A 1 590 ? 10.610 -22.783 -13.203 1.00 97.62 590 GLY A C 1
ATOM 4509 O O . GLY A 1 590 ? 11.741 -22.977 -12.749 1.00 97.62 590 GLY A O 1
ATOM 4510 N N . TYR A 1 591 ? 9.872 -21.730 -12.844 1.00 97.94 591 TYR A N 1
ATOM 4511 C CA . TYR A 1 591 ? 10.152 -20.926 -11.652 1.00 97.94 591 TYR A CA 1
ATOM 4512 C C . TYR A 1 591 ? 9.406 -21.474 -10.439 1.00 97.94 591 TYR A C 1
ATOM 4514 O O . TYR A 1 591 ? 8.269 -21.931 -10.542 1.00 97.94 591 TYR A O 1
ATOM 4522 N N . GLU A 1 592 ? 10.036 -21.368 -9.272 1.00 95.81 592 GLU A N 1
ATOM 4523 C CA . GLU A 1 592 ? 9.375 -21.649 -8.005 1.00 95.81 592 GLU A CA 1
ATOM 4524 C C . GLU A 1 592 ? 8.761 -20.377 -7.442 1.00 95.81 592 GLU A C 1
ATOM 4526 O O . GLU A 1 592 ? 9.353 -19.298 -7.494 1.00 95.81 592 GLU A O 1
ATOM 4531 N N . LEU A 1 593 ? 7.551 -20.511 -6.911 1.00 96.88 593 LEU A N 1
ATOM 4532 C CA . LEU A 1 593 ? 6.815 -19.416 -6.304 1.00 96.88 593 LEU A CA 1
ATOM 4533 C C . LEU A 1 593 ? 6.693 -19.684 -4.810 1.00 96.88 593 LEU A C 1
ATOM 4535 O O . LEU A 1 593 ? 6.356 -20.801 -4.408 1.00 96.88 593 LEU A O 1
ATOM 4539 N N . VAL A 1 594 ? 6.904 -18.662 -3.983 1.00 94.81 594 VAL A N 1
ATOM 4540 C CA . VAL A 1 594 ? 6.639 -18.764 -2.544 1.00 94.81 594 VAL A CA 1
ATOM 4541 C C . VAL A 1 594 ? 5.167 -19.132 -2.361 1.00 94.81 594 VAL A C 1
ATOM 4543 O O . VAL A 1 594 ? 4.286 -18.526 -2.972 1.00 94.81 594 VAL A O 1
ATOM 4546 N N . THR A 1 595 ? 4.896 -20.153 -1.545 1.00 96.00 595 THR A N 1
ATOM 4547 C CA . THR A 1 595 ? 3.573 -20.787 -1.364 1.00 96.00 595 THR A CA 1
ATOM 4548 C C . THR A 1 595 ? 3.003 -21.533 -2.580 1.00 96.00 595 THR A C 1
ATOM 4550 O O . THR A 1 595 ? 1.864 -21.994 -2.531 1.00 96.00 595 THR A O 1
ATOM 4553 N N . GLY A 1 596 ? 3.745 -21.652 -3.685 1.00 96.06 596 GLY A N 1
ATOM 4554 C CA . GLY A 1 596 ? 3.339 -22.383 -4.892 1.00 96.06 596 GLY A CA 1
ATOM 4555 C C . GLY A 1 596 ? 2.351 -21.661 -5.815 1.00 96.06 596 GLY A C 1
ATOM 4556 O O . GLY A 1 596 ? 1.880 -22.260 -6.776 1.00 96.06 596 GLY A O 1
ATOM 4557 N N . GLY A 1 597 ? 2.000 -20.401 -5.548 1.00 97.19 597 GLY A N 1
ATOM 4558 C CA . GLY A 1 597 ? 1.060 -19.645 -6.380 1.00 97.19 597 GLY A CA 1
ATOM 4559 C C . GLY A 1 597 ? 0.531 -18.391 -5.694 1.00 97.19 597 GLY A C 1
ATOM 4560 O O . GLY A 1 597 ? 1.194 -17.841 -4.816 1.00 97.19 597 GLY A O 1
ATOM 4561 N N . THR A 1 598 ? -0.663 -17.939 -6.090 1.00 98.56 598 THR A N 1
ATOM 4562 C CA . THR A 1 598 ? -1.299 -16.756 -5.496 1.00 98.56 598 THR A CA 1
ATOM 4563 C C . THR A 1 598 ? -2.822 -16.837 -5.428 1.00 98.56 598 THR A C 1
ATOM 4565 O O . THR A 1 598 ? -3.473 -17.342 -6.345 1.00 98.56 598 THR A O 1
ATOM 4568 N N . ASP A 1 599 ? -3.384 -16.274 -4.359 1.00 98.44 599 ASP A N 1
ATOM 4569 C CA . ASP A 1 599 ? -4.821 -16.022 -4.189 1.00 98.44 599 ASP A CA 1
ATOM 4570 C C . ASP A 1 599 ? -5.169 -14.524 -4.255 1.00 98.44 599 ASP A C 1
ATOM 4572 O O . ASP A 1 599 ? -6.339 -14.149 -4.166 1.00 98.44 599 ASP A O 1
ATOM 4576 N N . ILE A 1 600 ? -4.159 -13.660 -4.401 1.00 98.56 600 ILE A N 1
ATOM 4577 C CA . ILE A 1 600 ? -4.293 -12.198 -4.379 1.00 98.56 600 ILE A CA 1
ATOM 4578 C C . ILE A 1 600 ? -3.579 -11.560 -5.583 1.00 98.56 600 ILE A C 1
ATOM 4580 O O . ILE A 1 600 ? -3.285 -12.215 -6.579 1.00 98.56 600 ILE A O 1
ATOM 4584 N N . HIS A 1 601 ? -3.320 -10.253 -5.540 1.00 98.69 601 HIS A N 1
ATOM 4585 C CA . HIS A 1 601 ? -2.793 -9.470 -6.666 1.00 98.69 601 HIS A CA 1
ATOM 4586 C C . HIS A 1 601 ? -1.270 -9.526 -6.858 1.00 98.69 601 HIS A C 1
ATOM 4588 O O . HIS A 1 601 ? -0.742 -8.772 -7.678 1.00 98.69 601 HIS A O 1
ATOM 4594 N N . LEU A 1 602 ? -0.550 -10.349 -6.091 1.00 98.62 602 LEU A N 1
ATOM 4595 C CA . LEU A 1 602 ? 0.915 -10.410 -6.115 1.00 98.62 602 LEU A CA 1
ATOM 4596 C C . LEU A 1 602 ? 1.446 -11.839 -6.083 1.00 98.62 602 LEU A C 1
ATOM 4598 O O . LEU A 1 602 ? 0.770 -12.747 -5.609 1.00 98.62 602 LEU A O 1
ATOM 4602 N N . ILE A 1 603 ? 2.677 -12.007 -6.554 1.00 98.31 603 ILE A N 1
ATOM 4603 C CA . ILE A 1 603 ? 3.450 -13.251 -6.556 1.00 98.31 603 ILE A CA 1
ATOM 4604 C C . ILE A 1 603 ? 4.850 -12.930 -6.027 1.00 98.31 603 ILE A C 1
ATOM 4606 O O . ILE A 1 603 ? 5.353 -11.818 -6.218 1.00 98.31 603 ILE A O 1
ATOM 4610 N N . VAL A 1 604 ? 5.489 -13.909 -5.391 1.00 97.69 604 VAL A N 1
ATOM 4611 C CA . VAL A 1 604 ? 6.908 -13.849 -5.033 1.00 97.69 604 VAL A CA 1
ATOM 4612 C C . VAL A 1 604 ? 7.608 -15.035 -5.683 1.00 97.69 604 VAL A C 1
ATOM 4614 O O . VAL A 1 604 ? 7.283 -16.181 -5.379 1.00 97.69 604 VAL A O 1
ATOM 4617 N N . LEU A 1 605 ? 8.534 -14.758 -6.596 1.00 97.56 605 LEU A N 1
ATOM 4618 C CA . LEU A 1 605 ? 9.407 -15.764 -7.191 1.00 97.56 605 LEU A CA 1
ATOM 4619 C C . LEU A 1 605 ? 10.549 -16.068 -6.227 1.00 97.56 605 LEU A C 1
ATOM 4621 O O . LEU A 1 605 ? 11.106 -15.143 -5.636 1.00 97.56 605 LEU A O 1
ATOM 4625 N N . ASP A 1 606 ? 10.931 -17.335 -6.143 1.00 95.38 606 ASP A N 1
ATOM 4626 C CA . ASP A 1 606 ? 12.179 -17.781 -5.534 1.00 95.38 606 ASP A CA 1
ATOM 4627 C C . ASP A 1 606 ? 13.214 -18.042 -6.641 1.00 95.38 606 ASP A C 1
ATOM 4629 O O . ASP A 1 606 ? 13.052 -18.938 -7.477 1.00 95.38 606 ASP A O 1
ATOM 4633 N N . LEU A 1 607 ? 14.270 -17.224 -6.685 1.00 96.00 607 LEU A N 1
ATOM 4634 C CA . LEU A 1 607 ? 15.313 -17.310 -7.710 1.00 96.00 607 LEU A CA 1
ATOM 4635 C C . LEU A 1 607 ? 16.501 -18.183 -7.282 1.00 96.00 607 LEU A C 1
ATOM 4637 O O . LEU A 1 607 ? 17.411 -18.402 -8.085 1.00 96.00 607 LEU A O 1
ATOM 4641 N N . THR A 1 608 ? 16.493 -18.741 -6.066 1.00 92.25 608 THR A N 1
ATOM 4642 C CA . THR A 1 608 ? 17.619 -19.524 -5.525 1.00 92.25 608 THR A CA 1
ATOM 4643 C C . THR A 1 608 ? 18.020 -20.677 -6.447 1.00 92.25 608 THR A C 1
ATOM 4645 O O . THR A 1 608 ? 19.200 -20.832 -6.766 1.00 92.25 608 THR A O 1
ATOM 4648 N N . LYS A 1 609 ? 17.050 -21.440 -6.970 1.00 92.25 609 LYS A N 1
ATOM 4649 C CA . LYS A 1 609 ? 17.299 -22.561 -7.899 1.00 92.25 609 LYS A CA 1
ATOM 4650 C C . LYS A 1 609 ? 17.737 -22.132 -9.298 1.00 92.25 609 LYS A C 1
ATOM 4652 O O . LYS A 1 609 ? 18.275 -22.951 -10.038 1.00 92.25 609 LYS A O 1
ATOM 4657 N N . LYS A 1 610 ? 17.534 -20.864 -9.665 1.00 94.19 610 LYS A N 1
ATOM 4658 C CA . LYS A 1 610 ? 18.055 -20.281 -10.911 1.00 94.19 610 LYS A CA 1
ATOM 4659 C C . LYS A 1 610 ? 19.493 -19.768 -10.753 1.00 94.19 610 LYS A C 1
ATOM 4661 O O . LYS A 1 610 ? 20.092 -19.369 -11.744 1.00 94.19 610 LYS A O 1
ATOM 4666 N N . GLY A 1 611 ? 20.060 -19.792 -9.542 1.00 92.56 611 GLY A N 1
ATOM 4667 C CA . GLY A 1 611 ? 21.448 -19.392 -9.290 1.00 92.56 611 GLY A CA 1
ATOM 4668 C C . GLY A 1 611 ? 21.698 -17.882 -9.392 1.00 92.56 611 GLY A C 1
ATOM 4669 O O . GLY A 1 611 ? 22.837 -17.463 -9.604 1.00 92.56 611 GLY A O 1
ATOM 4670 N N . VAL A 1 612 ? 20.650 -17.068 -9.251 1.00 94.31 612 VAL A N 1
ATOM 4671 C CA . VAL A 1 612 ? 20.698 -15.600 -9.317 1.00 94.31 612 VAL A CA 1
ATOM 4672 C C . VAL A 1 612 ? 19.904 -15.007 -8.152 1.00 94.31 612 VAL A C 1
ATOM 4674 O O . VAL A 1 612 ? 18.955 -15.622 -7.672 1.00 94.31 612 VAL A O 1
ATOM 4677 N N . ASP A 1 613 ? 20.289 -13.825 -7.675 1.00 93.88 613 ASP A N 1
ATOM 4678 C CA . ASP A 1 613 ? 19.567 -13.112 -6.617 1.00 93.88 613 ASP A CA 1
ATOM 4679 C C . ASP A 1 613 ? 18.635 -12.019 -7.161 1.00 93.88 613 ASP A C 1
ATOM 4681 O O . ASP A 1 613 ? 18.760 -11.546 -8.297 1.00 93.88 613 ASP A O 1
ATOM 4685 N N . GLY A 1 614 ? 17.712 -11.576 -6.307 1.00 95.00 614 GLY A N 1
ATOM 4686 C CA . GLY A 1 614 ? 16.713 -10.579 -6.668 1.00 95.00 614 GLY A CA 1
ATOM 4687 C C . GLY A 1 614 ? 17.303 -9.206 -6.984 1.00 95.00 614 GLY A C 1
ATOM 4688 O O . GLY A 1 614 ? 16.714 -8.484 -7.782 1.00 95.00 614 GLY A O 1
ATOM 4689 N N . ALA A 1 615 ? 18.451 -8.823 -6.413 1.00 94.94 615 ALA A N 1
ATOM 4690 C CA . ALA A 1 615 ? 19.046 -7.509 -6.667 1.00 94.94 615 ALA A CA 1
ATOM 4691 C C . ALA A 1 615 ? 19.650 -7.411 -8.068 1.00 94.94 615 ALA A C 1
ATOM 4693 O O . ALA A 1 615 ? 19.468 -6.395 -8.742 1.00 94.94 615 ALA A O 1
ATOM 4694 N N . ARG A 1 616 ? 20.324 -8.468 -8.530 1.00 96.25 616 ARG A N 1
ATOM 4695 C CA . ARG A 1 616 ? 20.836 -8.534 -9.906 1.00 96.25 616 ARG A CA 1
ATOM 4696 C C . ARG A 1 616 ? 19.706 -8.531 -10.930 1.00 96.25 616 ARG A C 1
ATOM 4698 O O . ARG A 1 616 ? 19.766 -7.752 -11.878 1.00 96.25 616 ARG A O 1
ATOM 4705 N N . VAL A 1 617 ? 18.667 -9.339 -10.708 1.00 97.81 617 VAL A N 1
ATOM 4706 C CA . VAL A 1 617 ? 17.507 -9.404 -11.614 1.00 97.81 617 VAL A CA 1
ATOM 4707 C C . VAL A 1 617 ? 16.755 -8.075 -11.653 1.00 97.81 617 VAL A C 1
ATOM 4709 O O . VAL A 1 617 ? 16.474 -7.571 -12.735 1.00 97.81 617 VAL A O 1
ATOM 4712 N N . GLU A 1 618 ? 16.473 -7.472 -10.497 1.00 97.75 618 GLU A N 1
ATOM 4713 C CA . GLU A 1 618 ? 15.785 -6.177 -10.419 1.00 97.75 618 GLU A CA 1
ATOM 4714 C C . GLU A 1 618 ? 16.549 -5.079 -11.167 1.00 97.75 618 GLU A C 1
ATOM 4716 O O . GLU A 1 618 ? 15.939 -4.327 -11.921 1.00 97.75 618 GLU A O 1
ATOM 4721 N N . ARG A 1 619 ? 17.886 -5.044 -11.062 1.00 97.44 619 ARG A N 1
ATOM 4722 C CA . ARG A 1 619 ? 18.705 -4.091 -11.825 1.00 97.44 619 ARG A CA 1
ATOM 4723 C C . ARG A 1 619 ? 18.569 -4.277 -13.337 1.00 97.44 619 ARG A C 1
ATOM 4725 O O . ARG A 1 619 ? 18.499 -3.293 -14.067 1.00 97.44 619 ARG A O 1
ATOM 4732 N N . ILE A 1 620 ? 18.576 -5.516 -13.824 1.00 98.44 620 ILE A N 1
ATOM 4733 C CA . ILE A 1 620 ? 18.423 -5.779 -15.260 1.00 98.44 620 ILE A CA 1
ATOM 4734 C C . ILE A 1 620 ? 17.013 -5.422 -15.737 1.00 98.44 620 ILE A C 1
ATOM 4736 O O . ILE A 1 620 ? 16.874 -4.820 -16.798 1.00 98.44 620 ILE A O 1
ATOM 4740 N N . LEU A 1 621 ? 15.985 -5.732 -14.945 1.00 98.69 621 LEU A N 1
ATOM 4741 C CA . LEU A 1 621 ? 14.600 -5.363 -15.242 1.00 98.69 621 LEU A CA 1
ATOM 4742 C C . LEU A 1 621 ? 14.414 -3.838 -15.317 1.00 98.69 621 LEU A C 1
ATOM 4744 O O . LEU A 1 621 ? 13.799 -3.352 -16.265 1.00 98.69 621 LEU A O 1
ATOM 4748 N N . GLU A 1 622 ? 15.022 -3.083 -14.398 1.00 97.94 622 GLU A N 1
ATOM 4749 C CA . GLU A 1 622 ? 15.031 -1.613 -14.416 1.00 97.94 622 GLU A CA 1
ATOM 4750 C C . GLU A 1 622 ? 15.628 -1.069 -15.728 1.00 97.94 622 GLU A C 1
ATOM 4752 O O . GLU A 1 622 ? 15.050 -0.184 -16.357 1.00 97.94 622 GLU A O 1
ATOM 4757 N N . LEU A 1 623 ? 16.746 -1.639 -16.198 1.00 98.31 623 LEU A N 1
ATOM 4758 C CA . LEU A 1 623 ? 17.400 -1.227 -17.448 1.00 98.31 623 LEU A CA 1
ATOM 4759 C C . LEU A 1 623 ? 16.550 -1.472 -18.704 1.00 98.31 623 LEU A C 1
ATOM 4761 O O . LEU A 1 623 ? 16.783 -0.827 -19.727 1.00 98.31 623 LEU A O 1
ATOM 4765 N N . VAL A 1 624 ? 15.571 -2.377 -18.636 1.00 98.44 624 VAL A N 1
ATOM 4766 C CA . VAL A 1 624 ? 14.642 -2.677 -19.737 1.00 98.44 624 VAL A CA 1
ATOM 4767 C C . VAL A 1 624 ? 13.234 -2.115 -19.501 1.00 98.44 624 VAL A C 1
ATOM 4769 O O . VAL A 1 624 ? 12.297 -2.530 -20.175 1.00 98.44 624 VAL A O 1
ATOM 4772 N N . ASN A 1 625 ? 13.081 -1.149 -18.585 1.00 98.31 625 ASN A N 1
ATOM 4773 C CA . ASN A 1 625 ? 11.814 -0.491 -18.234 1.00 98.31 625 ASN A CA 1
ATOM 4774 C C . ASN A 1 625 ? 10.731 -1.438 -17.677 1.00 98.31 625 ASN A C 1
ATOM 4776 O O . ASN A 1 625 ? 9.537 -1.276 -17.947 1.00 98.31 625 ASN A O 1
ATOM 4780 N N . ILE A 1 626 ? 11.137 -2.412 -16.859 1.00 98.75 626 ILE A N 1
ATOM 4781 C CA . ILE A 1 626 ? 10.231 -3.251 -16.068 1.00 98.75 626 ILE A CA 1
ATOM 4782 C C . ILE A 1 626 ? 10.478 -2.986 -14.579 1.00 98.75 626 ILE A C 1
ATOM 4784 O O . ILE A 1 626 ? 11.472 -3.427 -14.005 1.00 98.75 626 ILE A O 1
ATOM 4788 N N . ASP A 1 627 ? 9.537 -2.307 -13.929 1.00 98.31 627 ASP A N 1
ATOM 4789 C CA . ASP A 1 627 ? 9.666 -1.933 -12.523 1.00 98.31 627 ASP A CA 1
ATOM 4790 C C . ASP A 1 627 ? 9.164 -3.069 -11.628 1.00 98.31 627 ASP A C 1
ATOM 4792 O O . ASP A 1 627 ? 7.989 -3.447 -11.651 1.00 98.31 627 ASP A O 1
ATOM 4796 N N . THR A 1 628 ? 10.053 -3.610 -10.801 1.00 97.81 628 THR A N 1
ATOM 4797 C CA . THR A 1 628 ? 9.759 -4.680 -9.836 1.00 97.81 628 THR A CA 1
ATOM 4798 C C . THR A 1 628 ? 10.394 -4.353 -8.490 1.00 97.81 628 THR A C 1
ATOM 4800 O O . THR A 1 628 ? 11.014 -3.305 -8.320 1.00 97.81 628 THR A O 1
ATOM 4803 N N . ASN A 1 629 ? 10.257 -5.238 -7.500 1.00 95.19 629 ASN A N 1
ATOM 4804 C CA . ASN A 1 629 ? 11.086 -5.143 -6.307 1.00 95.19 629 ASN A CA 1
ATOM 4805 C C . ASN A 1 629 ? 11.672 -6.501 -5.922 1.00 95.19 629 ASN A C 1
ATOM 4807 O O . ASN A 1 629 ? 10.958 -7.500 -5.818 1.00 95.19 629 ASN A O 1
ATOM 4811 N N . LYS A 1 630 ? 12.971 -6.514 -5.617 1.00 94.88 630 LYS A N 1
ATOM 4812 C CA . LYS A 1 630 ? 13.600 -7.615 -4.881 1.00 94.88 630 LYS A CA 1
ATOM 4813 C C . LYS A 1 630 ? 12.910 -7.814 -3.529 1.00 94.88 630 LYS A C 1
ATOM 4815 O O . LYS A 1 630 ? 12.481 -6.840 -2.900 1.00 94.88 630 LYS A O 1
ATOM 4820 N N . ASN A 1 631 ? 12.771 -9.060 -3.093 1.00 94.56 631 ASN A N 1
ATOM 4821 C CA . ASN A 1 631 ? 12.064 -9.412 -1.864 1.00 94.56 631 ASN A CA 1
ATOM 4822 C C . ASN A 1 631 ? 12.690 -10.636 -1.208 1.00 94.56 631 ASN A C 1
ATOM 4824 O O . ASN A 1 631 ? 13.151 -11.536 -1.900 1.00 94.56 631 ASN A O 1
ATOM 4828 N N . THR A 1 632 ? 12.675 -10.689 0.118 1.00 91.31 632 THR A N 1
ATOM 4829 C CA . THR A 1 632 ? 13.097 -11.888 0.840 1.00 91.31 632 THR A CA 1
ATOM 4830 C C . THR A 1 632 ? 12.203 -13.079 0.514 1.00 91.31 632 THR A C 1
ATOM 4832 O O . THR A 1 632 ? 11.004 -12.919 0.262 1.00 91.31 632 THR A O 1
ATOM 4835 N N . VAL A 1 633 ? 12.783 -14.271 0.546 1.00 89.94 633 VAL A N 1
ATOM 4836 C CA . VAL A 1 633 ? 12.064 -15.551 0.578 1.00 89.94 633 VAL A CA 1
ATOM 4837 C C . VAL A 1 633 ? 12.312 -16.244 1.923 1.00 89.94 633 VAL A C 1
ATOM 4839 O O . VAL A 1 633 ? 13.322 -15.945 2.562 1.00 89.94 633 VAL A O 1
ATOM 4842 N N . PRO A 1 634 ? 11.446 -17.171 2.383 1.00 82.88 634 PRO A N 1
ATOM 4843 C CA . PRO A 1 634 ? 11.558 -17.766 3.725 1.00 82.88 634 PRO A CA 1
ATOM 4844 C C . PRO A 1 634 ? 12.922 -18.390 4.074 1.00 82.88 634 PRO A C 1
ATOM 4846 O O . PRO A 1 634 ? 13.275 -18.496 5.245 1.00 82.88 634 PRO A O 1
ATOM 4849 N N . GLN A 1 635 ? 13.705 -18.803 3.074 1.00 76.81 635 GLN A N 1
ATOM 4850 C CA . GLN A 1 635 ? 15.019 -19.430 3.259 1.00 76.81 635 GLN A CA 1
ATOM 4851 C C . GLN A 1 635 ? 16.187 -18.426 3.313 1.00 76.81 635 GLN A C 1
ATOM 4853 O O . GLN A 1 635 ? 17.333 -18.826 3.548 1.00 76.81 635 GLN A O 1
ATOM 4858 N N . ASP A 1 636 ? 15.932 -17.132 3.093 1.00 83.56 636 ASP A N 1
ATOM 4859 C CA . ASP A 1 636 ? 16.983 -16.119 3.055 1.00 83.56 636 ASP A CA 1
ATOM 4860 C C . ASP A 1 636 ? 17.642 -15.934 4.425 1.00 83.56 636 ASP A C 1
ATOM 4862 O O . ASP A 1 636 ? 17.001 -15.669 5.441 1.00 83.56 636 ASP A O 1
ATOM 4866 N N . LYS A 1 637 ? 18.977 -15.991 4.444 1.00 71.44 637 LYS A N 1
ATOM 4867 C CA . LYS A 1 637 ? 19.778 -15.763 5.660 1.00 71.44 637 LYS A CA 1
ATOM 4868 C C . LYS A 1 637 ? 19.894 -14.282 6.036 1.00 71.44 637 LYS A C 1
ATOM 4870 O O . LYS A 1 637 ? 20.325 -13.968 7.143 1.00 71.44 637 LYS A O 1
ATOM 4875 N N . SER A 1 638 ? 19.590 -13.371 5.109 1.00 72.12 638 SER A N 1
ATOM 4876 C CA . SER A 1 638 ? 19.742 -11.926 5.293 1.00 72.12 638 SER A CA 1
ATOM 4877 C C . SER A 1 638 ? 18.713 -11.147 4.484 1.00 72.12 638 SER A C 1
ATOM 4879 O O . SER A 1 638 ? 18.626 -11.301 3.269 1.00 72.12 638 SER A O 1
ATOM 4881 N N . ALA A 1 639 ? 18.026 -10.210 5.139 1.00 76.25 639 ALA A N 1
ATOM 4882 C CA . ALA A 1 639 ? 17.124 -9.272 4.473 1.00 76.25 639 ALA A CA 1
ATOM 4883 C C . ALA A 1 639 ? 17.842 -8.291 3.521 1.00 76.25 639 ALA A C 1
ATOM 4885 O O . ALA A 1 639 ? 17.197 -7.666 2.684 1.00 76.25 639 ALA A O 1
ATOM 4886 N N . LEU A 1 640 ? 19.169 -8.141 3.638 1.00 77.69 640 LEU A N 1
ATOM 4887 C CA . LEU A 1 640 ? 19.966 -7.251 2.782 1.00 77.69 640 LEU A CA 1
ATOM 4888 C C . LEU A 1 640 ? 20.315 -7.872 1.422 1.00 77.69 640 LEU A C 1
ATOM 4890 O O . LEU A 1 640 ? 20.645 -7.142 0.489 1.00 77.69 640 LEU A O 1
ATOM 4894 N N . HIS A 1 641 ? 20.243 -9.200 1.305 1.00 81.31 641 HIS A N 1
ATOM 4895 C CA . HIS A 1 641 ? 20.574 -9.940 0.085 1.00 81.31 641 HIS A CA 1
ATOM 4896 C C . HIS A 1 641 ? 19.426 -10.885 -0.299 1.00 81.31 641 HIS A C 1
ATOM 4898 O O . HIS A 1 641 ? 19.591 -12.100 -0.217 1.00 81.31 641 HIS A O 1
ATOM 4904 N N . PRO A 1 642 ? 18.255 -10.332 -0.662 1.00 91.00 642 PRO A N 1
ATOM 4905 C CA . PRO A 1 642 ? 17.074 -11.127 -0.971 1.00 91.00 642 PRO A CA 1
ATOM 4906 C C . PRO A 1 642 ? 17.244 -11.960 -2.247 1.00 91.00 642 PRO A C 1
ATOM 4908 O O . PRO A 1 642 ? 17.662 -11.435 -3.285 1.00 91.00 642 PRO A O 1
ATOM 4911 N N . CYS A 1 643 ? 16.837 -13.229 -2.198 1.00 91.88 643 CYS A N 1
ATOM 4912 C CA . CYS A 1 643 ? 16.845 -14.120 -3.365 1.00 91.88 643 CYS A CA 1
ATOM 4913 C C . CYS A 1 643 ? 15.509 -14.146 -4.123 1.00 91.88 643 CYS A C 1
ATOM 4915 O O . CYS A 1 643 ? 15.367 -14.894 -5.087 1.00 91.88 643 CYS A O 1
ATOM 4917 N N . GLY A 1 644 ? 14.522 -13.352 -3.709 1.00 94.81 644 GLY A N 1
ATOM 4918 C CA . GLY A 1 644 ? 13.214 -13.311 -4.349 1.00 94.81 644 GLY A CA 1
ATOM 4919 C C . GLY A 1 644 ? 12.960 -12.075 -5.196 1.00 94.81 644 GLY A C 1
ATOM 4920 O O . GLY A 1 644 ? 13.586 -11.021 -5.037 1.00 94.81 644 GLY A O 1
ATOM 4921 N N . LEU A 1 645 ? 11.962 -12.198 -6.067 1.00 97.44 645 LEU A N 1
ATOM 4922 C CA . LEU A 1 645 ? 11.422 -11.106 -6.871 1.00 97.44 645 LEU A CA 1
ATOM 4923 C C . LEU A 1 645 ? 9.912 -11.033 -6.663 1.00 97.44 645 LEU A C 1
ATOM 4925 O O . LEU A 1 645 ? 9.199 -12.008 -6.899 1.00 97.44 645 LEU A O 1
ATOM 4929 N N . ARG A 1 646 ? 9.411 -9.881 -6.220 1.00 98.31 646 ARG A N 1
ATOM 4930 C CA . ARG A 1 646 ? 7.979 -9.659 -6.016 1.00 98.31 646 ARG A CA 1
ATOM 4931 C C . ARG A 1 646 ? 7.399 -8.880 -7.191 1.00 98.31 646 ARG A C 1
ATOM 4933 O O . ARG A 1 646 ? 7.900 -7.813 -7.545 1.00 98.31 646 ARG A O 1
ATOM 4940 N N . VAL A 1 647 ? 6.310 -9.405 -7.744 1.00 98.69 647 VAL A N 1
ATOM 4941 C CA . VAL A 1 647 ? 5.590 -8.837 -8.893 1.00 98.69 647 VAL A CA 1
ATOM 4942 C C . VAL A 1 647 ? 4.086 -8.822 -8.634 1.00 98.69 647 VAL A C 1
ATOM 4944 O O . VAL A 1 647 ? 3.573 -9.643 -7.872 1.00 98.69 647 VAL A O 1
ATOM 4947 N N . GLY A 1 648 ? 3.364 -7.876 -9.228 1.00 98.62 648 GLY A N 1
ATOM 4948 C CA . GLY A 1 648 ? 1.935 -7.691 -9.004 1.00 98.62 648 GLY A CA 1
ATOM 4949 C C . GLY A 1 648 ? 1.202 -7.114 -10.205 1.00 98.62 648 GLY A C 1
ATOM 4950 O O . GLY A 1 648 ? 1.784 -6.459 -11.064 1.00 98.62 648 GLY A O 1
ATOM 4951 N N . SER A 1 649 ? -0.101 -7.377 -10.261 1.00 98.81 649 SER A N 1
ATOM 4952 C CA . SER A 1 649 ? -0.972 -7.029 -11.385 1.00 98.81 649 SER A CA 1
ATOM 4953 C C . SER A 1 649 ? -1.709 -5.670 -11.350 1.00 98.81 649 SER A C 1
ATOM 4955 O O . SER A 1 649 ? -2.172 -5.273 -12.425 1.00 98.81 649 SER A O 1
ATOM 4957 N N . PRO A 1 650 ? -1.874 -4.916 -10.233 1.00 98.81 650 PRO A N 1
ATOM 4958 C CA . PRO A 1 650 ? -2.784 -3.760 -10.206 1.00 98.81 650 PRO A CA 1
ATOM 4959 C C . PRO A 1 650 ? -2.506 -2.664 -11.243 1.00 98.81 650 PRO A C 1
ATOM 4961 O O . PRO A 1 650 ? -3.408 -2.304 -12.000 1.00 98.81 650 PRO A O 1
ATOM 4964 N N . ALA A 1 651 ? -1.274 -2.150 -11.304 1.00 98.62 651 ALA A N 1
ATOM 4965 C CA . ALA A 1 651 ? -0.932 -0.999 -12.141 1.00 98.62 651 ALA A CA 1
ATOM 4966 C C . ALA A 1 651 ? -1.147 -1.290 -13.634 1.00 98.62 651 ALA A C 1
ATOM 4968 O O . ALA A 1 651 ? -1.828 -0.534 -14.326 1.00 98.62 651 ALA A O 1
ATOM 4969 N N . MET A 1 652 ? -0.658 -2.434 -14.116 1.00 98.75 652 MET A N 1
ATOM 4970 C CA . MET A 1 652 ? -0.858 -2.834 -15.509 1.00 98.75 652 MET A CA 1
ATOM 4971 C C . MET A 1 652 ? -2.317 -3.191 -15.816 1.00 98.75 652 MET A C 1
ATOM 4973 O O . MET A 1 652 ? -2.820 -2.855 -16.884 1.00 98.75 652 MET A O 1
ATOM 4977 N N . THR A 1 653 ? -3.061 -3.757 -14.863 1.00 98.81 653 THR A N 1
ATOM 4978 C CA . THR A 1 653 ? -4.505 -3.984 -15.055 1.00 98.81 653 THR A CA 1
ATOM 4979 C C . THR A 1 653 ? -5.273 -2.662 -15.191 1.00 98.81 653 THR A C 1
ATOM 4981 O O . THR A 1 653 ? -6.205 -2.570 -15.988 1.00 98.81 653 THR A O 1
ATOM 4984 N N . THR A 1 654 ? -4.865 -1.604 -14.479 1.00 98.62 654 THR A N 1
ATOM 4985 C CA . THR A 1 654 ? -5.437 -0.251 -14.641 1.00 98.62 654 THR A CA 1
ATOM 4986 C C . THR A 1 654 ? -5.232 0.303 -16.055 1.00 98.62 654 THR A C 1
ATOM 4988 O O . THR A 1 654 ? -6.085 1.039 -16.547 1.00 98.62 654 THR A O 1
ATOM 4991 N N . ARG A 1 655 ? -4.150 -0.088 -16.737 1.00 98.31 655 ARG A N 1
ATOM 4992 C CA . ARG A 1 655 ? -3.862 0.273 -18.137 1.00 98.31 655 ARG A CA 1
ATOM 4993 C C . ARG A 1 655 ? -4.661 -0.542 -19.165 1.00 98.31 655 ARG A C 1
ATOM 4995 O O . ARG A 1 655 ? -4.550 -0.293 -20.362 1.00 98.31 655 ARG A O 1
ATOM 5002 N N . GLY A 1 656 ? -5.480 -1.491 -18.706 1.00 98.19 656 GLY A N 1
ATOM 5003 C CA . GLY A 1 656 ? -6.367 -2.309 -19.536 1.00 98.19 656 GLY A CA 1
ATOM 5004 C C . GLY A 1 656 ? -5.843 -3.707 -19.857 1.00 98.19 656 GLY A C 1
ATOM 5005 O O . GLY A 1 656 ? -6.562 -4.462 -20.508 1.00 98.19 656 GLY A O 1
ATOM 5006 N N . LEU A 1 657 ? -4.644 -4.069 -19.384 1.00 98.69 657 LEU A N 1
ATOM 5007 C CA . LEU A 1 657 ? -4.021 -5.355 -19.695 1.00 98.69 657 LEU A CA 1
ATOM 5008 C C . LEU A 1 657 ? -4.819 -6.538 -19.125 1.00 98.69 657 LEU A C 1
ATOM 5010 O O . LEU A 1 657 ? -5.374 -6.479 -18.016 1.00 98.69 657 LEU A O 1
ATOM 5014 N N . LYS A 1 658 ? -4.843 -7.625 -19.893 1.00 98.75 658 LYS A N 1
ATOM 5015 C CA . LYS A 1 658 ? -5.563 -8.878 -19.637 1.00 98.75 658 LYS A CA 1
ATOM 5016 C C . LYS A 1 658 ? -4.591 -10.058 -19.565 1.00 98.75 658 LYS A C 1
ATOM 5018 O O . LYS A 1 658 ? -3.382 -9.903 -19.712 1.00 98.75 658 LYS A O 1
ATOM 5023 N N . GLU A 1 659 ? -5.114 -11.253 -19.330 1.00 98.81 659 GLU A N 1
ATOM 5024 C CA . GLU A 1 659 ? -4.331 -12.464 -19.083 1.00 98.81 659 GLU A CA 1
ATOM 5025 C C . GLU A 1 659 ? -3.259 -12.742 -20.162 1.00 98.81 659 GLU A C 1
ATOM 5027 O O . GLU A 1 659 ? -2.118 -13.000 -19.774 1.00 98.81 659 GLU A O 1
ATOM 5032 N N . PRO A 1 660 ? -3.535 -12.623 -21.482 1.00 98.81 660 PRO A N 1
ATOM 5033 C CA . PRO A 1 660 ? -2.510 -12.823 -22.516 1.00 98.81 660 PRO A CA 1
ATOM 5034 C C . PRO A 1 660 ? -1.373 -11.791 -22.468 1.00 98.81 660 PRO A C 1
ATOM 5036 O O . PRO A 1 660 ? -0.211 -12.118 -22.723 1.00 98.81 660 PRO A O 1
ATOM 5039 N N . ASP A 1 661 ? -1.682 -10.549 -22.093 1.00 98.81 661 ASP A N 1
ATOM 5040 C CA . ASP A 1 661 ? -0.674 -9.499 -21.936 1.00 98.81 661 ASP A CA 1
ATOM 5041 C C . ASP A 1 661 ? 0.238 -9.812 -20.746 1.00 98.81 661 ASP A C 1
ATOM 5043 O O . AS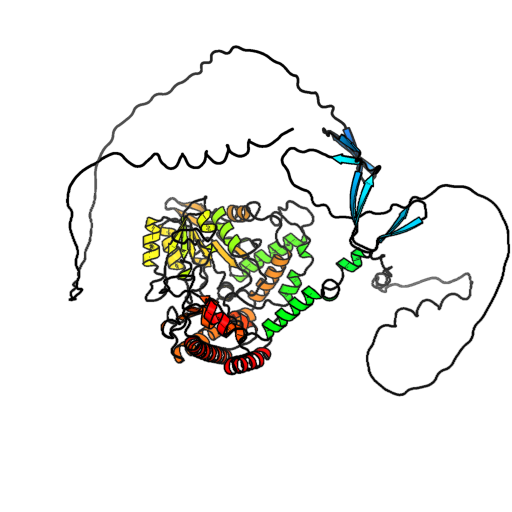P A 1 661 ? 1.448 -9.617 -20.806 1.00 98.81 661 ASP A O 1
ATOM 5047 N N . PHE A 1 662 ? -0.327 -10.359 -19.669 1.00 98.88 662 PHE A N 1
ATOM 5048 C CA . PHE A 1 662 ? 0.442 -10.789 -18.505 1.00 98.88 662 PHE A CA 1
ATOM 5049 C C . PHE A 1 662 ? 1.316 -12.018 -18.781 1.00 98.88 662 PHE A C 1
ATOM 5051 O O . PHE A 1 662 ? 2.408 -12.102 -18.225 1.00 98.88 662 PHE A O 1
ATOM 5058 N N . VAL A 1 663 ? 0.905 -12.924 -19.674 1.00 98.88 663 VAL A N 1
ATOM 5059 C CA . VAL A 1 663 ? 1.787 -13.987 -20.193 1.00 98.88 663 VAL A CA 1
ATOM 5060 C C . VAL A 1 663 ? 2.977 -13.375 -20.937 1.00 98.88 663 VAL A C 1
ATOM 5062 O O . VAL A 1 663 ? 4.120 -13.722 -20.648 1.00 98.88 663 VAL A O 1
ATOM 5065 N N . THR A 1 664 ? 2.722 -12.393 -21.807 1.00 98.88 664 THR A N 1
ATOM 5066 C CA . THR A 1 664 ? 3.774 -11.666 -22.542 1.00 98.88 664 THR A CA 1
ATOM 5067 C C . THR A 1 664 ? 4.750 -10.961 -21.591 1.00 98.88 664 THR A C 1
ATOM 5069 O O . THR A 1 664 ? 5.965 -11.050 -21.758 1.00 98.88 664 THR A O 1
ATOM 5072 N N . ILE A 1 665 ? 4.236 -10.309 -20.543 1.00 98.88 665 ILE A N 1
ATOM 5073 C CA . ILE A 1 665 ? 5.059 -9.683 -19.496 1.00 98.88 665 ILE A CA 1
ATOM 5074 C C . ILE A 1 665 ? 5.981 -10.712 -18.833 1.00 98.88 665 ILE A C 1
ATOM 5076 O O . ILE A 1 665 ? 7.166 -10.439 -18.633 1.00 98.88 665 ILE A O 1
ATOM 5080 N N . VAL A 1 666 ? 5.460 -11.892 -18.489 1.00 98.88 666 VAL A N 1
ATOM 5081 C CA . VAL A 1 666 ? 6.269 -12.956 -17.883 1.00 98.88 666 VAL A CA 1
ATOM 5082 C C . VAL A 1 666 ? 7.363 -13.436 -18.837 1.00 98.88 666 VAL A C 1
ATOM 5084 O O . VAL A 1 666 ? 8.487 -13.667 -18.391 1.00 98.88 666 VAL A O 1
ATOM 5087 N N . ASP A 1 667 ? 7.087 -13.517 -20.137 1.00 98.88 667 ASP A N 1
ATOM 5088 C CA . ASP A 1 667 ? 8.090 -13.892 -21.138 1.00 98.88 667 ASP A CA 1
ATOM 5089 C C . ASP A 1 667 ? 9.217 -12.844 -21.253 1.00 98.88 667 ASP A C 1
ATOM 5091 O O . ASP A 1 667 ? 10.392 -13.212 -21.366 1.00 98.88 667 ASP A O 1
ATOM 5095 N N . PHE A 1 668 ? 8.908 -11.545 -21.132 1.00 98.88 668 PHE A N 1
ATOM 5096 C CA . PHE A 1 668 ? 9.939 -10.501 -21.027 1.00 98.88 668 PHE A CA 1
ATOM 5097 C C . PHE A 1 668 ? 10.796 -10.659 -19.770 1.00 98.88 668 PHE A C 1
ATOM 5099 O O . PHE A 1 668 ? 12.025 -10.584 -19.847 1.00 98.88 668 PHE A O 1
ATOM 5106 N N . ILE A 1 669 ? 10.171 -10.927 -18.621 1.00 98.81 669 ILE A N 1
ATOM 5107 C CA . ILE A 1 669 ? 10.887 -11.153 -17.357 1.00 98.81 669 ILE A CA 1
ATOM 5108 C C . ILE A 1 669 ? 11.785 -12.386 -17.463 1.00 98.81 669 ILE A C 1
ATOM 5110 O O . ILE A 1 669 ? 12.932 -12.353 -17.022 1.00 98.81 669 ILE A O 1
ATOM 5114 N N . HIS A 1 670 ? 11.298 -13.463 -18.076 1.00 98.69 670 HIS A N 1
ATOM 5115 C CA . HIS A 1 670 ? 12.079 -14.676 -18.287 1.00 98.69 670 HIS A CA 1
ATOM 5116 C C . HIS A 1 670 ? 13.341 -14.404 -19.113 1.00 98.69 670 HIS A C 1
ATOM 5118 O O . HIS A 1 670 ? 14.442 -14.788 -18.707 1.00 98.69 670 HIS A O 1
ATOM 5124 N N . ARG A 1 671 ? 13.206 -13.671 -20.225 1.00 98.69 671 ARG A N 1
ATOM 5125 C CA . ARG A 1 671 ? 14.346 -13.239 -21.051 1.00 98.69 671 ARG A CA 1
ATOM 5126 C C . ARG A 1 671 ? 15.327 -12.376 -20.257 1.00 98.69 671 ARG A C 1
ATOM 5128 O O . ARG A 1 671 ? 16.525 -12.639 -20.298 1.00 98.69 671 ARG A O 1
ATOM 5135 N N . ALA A 1 672 ? 14.833 -11.407 -19.486 1.00 98.62 672 ALA A N 1
ATOM 5136 C CA . ALA A 1 672 ? 15.666 -10.559 -18.634 1.00 98.62 672 ALA A CA 1
ATOM 5137 C C . ALA A 1 672 ? 16.435 -11.363 -17.566 1.00 98.62 672 ALA A C 1
ATOM 5139 O O . ALA A 1 672 ? 17.615 -11.102 -17.322 1.00 98.62 672 ALA A O 1
ATOM 5140 N N . ILE A 1 673 ? 15.808 -12.372 -16.954 1.00 98.50 673 ILE A N 1
ATOM 5141 C CA . ILE A 1 673 ? 16.463 -13.264 -15.985 1.00 98.50 673 ILE A CA 1
ATOM 5142 C C . ILE A 1 673 ? 17.584 -14.069 -16.652 1.00 98.50 673 ILE A C 1
ATOM 5144 O O . ILE A 1 673 ? 18.676 -14.145 -16.092 1.00 98.50 673 ILE A O 1
ATOM 5148 N N . ASN A 1 674 ? 17.361 -14.617 -17.849 1.00 98.38 674 ASN A N 1
ATOM 5149 C CA . ASN A 1 674 ? 18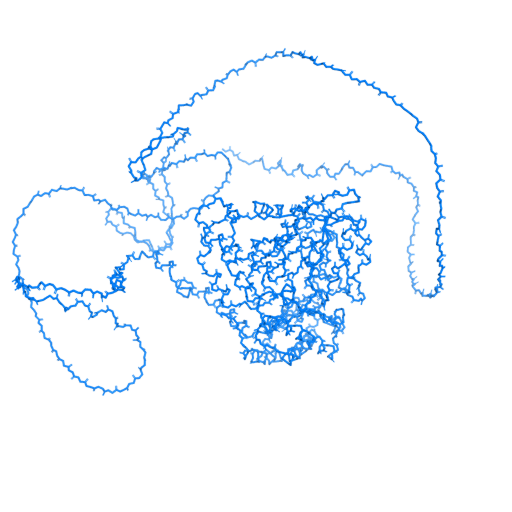.404 -15.350 -18.576 1.00 98.38 674 ASN A CA 1
ATOM 5150 C C . ASN A 1 674 ? 19.592 -14.435 -18.921 1.00 98.38 674 ASN A C 1
ATOM 5152 O O . ASN A 1 674 ? 20.736 -14.796 -18.651 1.00 98.38 674 ASN A O 1
ATOM 5156 N N . ILE A 1 675 ? 19.328 -13.209 -19.393 1.00 98.25 675 ILE A N 1
ATOM 5157 C CA . ILE A 1 675 ? 20.383 -12.208 -19.625 1.00 98.25 675 ILE A CA 1
ATOM 5158 C C . ILE A 1 675 ? 21.133 -11.893 -18.322 1.00 98.25 675 ILE A C 1
ATOM 5160 O O . ILE A 1 675 ? 22.358 -11.792 -18.316 1.00 98.25 675 ILE A O 1
ATOM 5164 N N . THR A 1 676 ? 20.422 -11.780 -17.196 1.00 97.88 676 THR A N 1
ATOM 5165 C CA . THR A 1 676 ? 21.041 -11.547 -15.881 1.00 97.88 676 THR A CA 1
ATOM 5166 C C . THR A 1 676 ? 22.019 -12.665 -15.521 1.00 97.88 676 THR A C 1
ATOM 5168 O O . THR A 1 676 ? 23.136 -12.376 -15.094 1.00 97.88 676 THR A O 1
ATOM 5171 N N . ILE A 1 677 ? 21.625 -13.929 -15.706 1.00 97.12 677 ILE A N 1
ATOM 5172 C CA . ILE A 1 677 ? 22.468 -15.102 -15.432 1.00 97.12 677 ILE A CA 1
ATOM 5173 C C . ILE A 1 677 ? 23.723 -15.073 -16.314 1.00 97.12 677 ILE A C 1
ATOM 5175 O O . ILE A 1 677 ? 24.838 -15.231 -15.810 1.00 97.12 677 ILE A O 1
ATOM 5179 N N . ASP A 1 678 ? 23.564 -14.794 -17.606 1.00 97.12 678 ASP A N 1
ATOM 5180 C CA . ASP A 1 678 ? 24.682 -14.717 -18.548 1.00 97.12 678 ASP A CA 1
ATOM 5181 C C . ASP A 1 678 ? 25.663 -13.597 -18.196 1.00 97.12 678 ASP A C 1
ATOM 5183 O O . ASP A 1 678 ? 26.878 -13.800 -18.230 1.00 97.12 678 ASP A O 1
ATOM 5187 N N . LEU A 1 679 ? 25.160 -12.418 -17.824 1.00 96.69 679 LEU A N 1
ATOM 5188 C CA . LEU A 1 679 ? 25.991 -11.290 -17.400 1.00 96.69 679 LEU A CA 1
ATOM 5189 C C . LEU A 1 679 ? 26.640 -11.534 -16.038 1.00 96.69 679 LEU A C 1
ATOM 5191 O O . LEU A 1 679 ? 27.780 -11.122 -15.828 1.00 96.69 679 LEU A O 1
ATOM 5195 N N . GLN A 1 680 ? 25.964 -12.229 -15.122 1.00 95.62 680 GLN A N 1
ATOM 5196 C CA . GLN A 1 680 ? 26.537 -12.610 -13.833 1.00 95.62 680 GLN A CA 1
ATOM 5197 C C . GLN A 1 680 ? 27.750 -13.519 -14.051 1.00 95.62 680 GLN A C 1
ATOM 5199 O O . GLN A 1 680 ? 28.831 -13.222 -13.536 1.00 95.62 680 GLN A O 1
ATOM 5204 N N . ASN A 1 681 ? 27.596 -14.558 -14.875 1.00 95.38 681 ASN A N 1
ATOM 5205 C CA . ASN A 1 681 ? 28.684 -15.455 -15.271 1.00 95.38 681 ASN A CA 1
ATOM 5206 C C . ASN A 1 681 ? 29.796 -14.691 -16.016 1.00 95.38 681 ASN A C 1
ATOM 5208 O O . ASN A 1 681 ? 30.969 -14.854 -15.690 1.00 95.38 681 ASN A O 1
ATOM 5212 N N . LYS A 1 682 ? 29.394 -13.794 -16.932 1.00 95.12 682 LYS A N 1
ATOM 5213 C CA . LYS A 1 682 ? 30.166 -12.721 -17.596 1.00 95.12 682 LYS A CA 1
ATOM 5214 C C . LYS A 1 682 ? 31.153 -12.015 -16.663 1.00 95.12 682 LYS A C 1
ATOM 5216 O O . LYS A 1 682 ? 32.363 -11.979 -16.873 1.00 95.12 682 LYS A O 1
ATOM 5221 N N . SER A 1 683 ? 30.576 -11.420 -15.627 1.00 94.25 683 SER A N 1
ATOM 5222 C CA . SER A 1 683 ? 31.272 -10.538 -14.695 1.00 94.25 683 SER A CA 1
ATOM 5223 C C . SER A 1 683 ? 32.232 -11.284 -13.767 1.00 94.25 683 SER A C 1
ATOM 5225 O O . SER A 1 683 ? 33.194 -10.695 -13.284 1.00 94.25 683 SER A O 1
ATOM 5227 N N . GLY A 1 684 ? 31.943 -12.554 -13.453 1.00 87.56 684 GLY A N 1
ATOM 5228 C CA . GLY A 1 684 ? 32.673 -13.344 -12.457 1.00 87.56 684 GLY A CA 1
ATOM 5229 C C . GLY A 1 684 ? 32.574 -12.823 -11.012 1.00 87.56 684 GLY A C 1
ATOM 5230 O O . GLY A 1 684 ? 33.143 -13.436 -10.106 1.00 87.56 684 GLY A O 1
ATOM 5231 N N . SER A 1 685 ? 31.857 -11.720 -10.761 1.00 84.44 685 SER A N 1
ATOM 5232 C CA . SER A 1 685 ? 31.828 -11.070 -9.451 1.00 84.44 685 SER A CA 1
ATOM 5233 C C . SER A 1 685 ? 30.726 -11.600 -8.536 1.00 84.44 685 SER A C 1
ATOM 5235 O O . SER A 1 685 ? 29.541 -11.663 -8.878 1.00 84.44 685 SER A O 1
ATOM 5237 N N . LYS A 1 686 ? 31.112 -11.876 -7.286 1.00 86.00 686 LYS A N 1
ATOM 5238 C CA . LYS A 1 686 ? 30.180 -12.206 -6.201 1.00 86.00 686 LYS A CA 1
ATOM 5239 C C . LYS A 1 686 ? 29.506 -10.971 -5.604 1.00 86.00 686 LYS A C 1
ATOM 5241 O O . LYS A 1 686 ? 28.421 -11.102 -5.034 1.00 86.00 686 LYS A O 1
ATOM 5246 N N . LEU A 1 687 ? 30.079 -9.778 -5.759 1.00 91.50 687 LEU A N 1
ATOM 5247 C CA . LEU A 1 687 ? 29.558 -8.548 -5.167 1.00 91.50 687 LEU A CA 1
ATOM 5248 C C . LEU A 1 687 ? 28.552 -7.865 -6.100 1.00 91.50 687 LEU A C 1
ATOM 5250 O O . LEU A 1 687 ? 28.834 -7.598 -7.263 1.00 91.50 687 LEU A O 1
ATOM 5254 N N . PHE A 1 688 ? 27.381 -7.511 -5.562 1.00 92.31 688 PHE A N 1
ATOM 5255 C CA . PHE A 1 688 ? 26.347 -6.816 -6.338 1.00 92.31 688 PHE A CA 1
ATOM 5256 C C . PHE A 1 688 ? 26.829 -5.467 -6.890 1.00 92.31 688 PHE A C 1
ATOM 5258 O O . PHE A 1 688 ? 26.484 -5.111 -8.010 1.00 92.31 688 PHE A O 1
ATOM 5265 N N . LYS A 1 689 ? 27.647 -4.727 -6.128 1.00 94.50 689 LYS A N 1
ATOM 5266 C CA . LYS A 1 689 ? 28.191 -3.437 -6.573 1.00 94.50 689 LYS A CA 1
ATOM 5267 C C . LYS A 1 689 ? 29.016 -3.586 -7.854 1.00 94.50 689 LYS A C 1
ATOM 5269 O O . LYS A 1 689 ? 28.770 -2.872 -8.811 1.00 94.50 689 LYS A O 1
ATOM 5274 N N . GLU A 1 690 ? 29.927 -4.553 -7.887 1.00 95.44 690 GLU A N 1
ATOM 5275 C CA . GLU A 1 690 ? 30.768 -4.820 -9.058 1.00 95.44 690 GLU A CA 1
ATOM 5276 C C . GLU A 1 690 ? 29.938 -5.304 -10.253 1.00 95.44 690 GLU A C 1
ATOM 5278 O O . GLU A 1 690 ? 30.179 -4.872 -11.374 1.00 95.44 690 GLU A O 1
ATOM 5283 N N . PHE A 1 691 ? 28.912 -6.134 -10.024 1.00 95.94 691 PHE A N 1
ATOM 5284 C CA . PHE A 1 691 ? 27.954 -6.487 -11.075 1.00 95.94 691 PHE A CA 1
ATOM 5285 C C . PHE A 1 691 ? 27.223 -5.250 -11.618 1.00 95.94 691 PHE A C 1
ATOM 5287 O O . PHE A 1 691 ? 27.109 -5.087 -12.830 1.00 95.94 691 PHE A O 1
ATOM 5294 N N . LYS A 1 692 ? 26.753 -4.357 -10.737 1.00 95.81 692 LYS A N 1
ATOM 5295 C CA . LYS A 1 692 ? 26.072 -3.113 -11.122 1.00 95.81 692 LYS A CA 1
ATOM 5296 C C . LYS A 1 692 ? 26.987 -2.201 -11.946 1.00 95.81 692 LYS A C 1
ATOM 5298 O O . LYS A 1 692 ? 26.537 -1.656 -12.952 1.00 95.81 692 LYS A O 1
ATOM 5303 N N . ASP A 1 693 ? 28.245 -2.066 -11.539 1.00 96.62 693 ASP A N 1
ATOM 5304 C CA . ASP A 1 693 ? 29.249 -1.270 -12.248 1.00 96.62 693 ASP A CA 1
ATOM 5305 C C . ASP A 1 693 ? 29.579 -1.895 -13.618 1.00 96.62 693 ASP A C 1
ATOM 5307 O O . ASP A 1 693 ? 29.654 -1.182 -14.615 1.00 96.62 693 ASP A O 1
ATOM 5311 N N . TYR A 1 694 ? 29.680 -3.229 -13.693 1.00 96.88 694 TYR A N 1
ATOM 5312 C CA . TYR A 1 694 ? 29.896 -3.974 -14.939 1.00 96.88 694 TYR A CA 1
ATOM 5313 C C . TYR A 1 694 ? 28.759 -3.777 -15.953 1.00 96.88 694 TYR A C 1
ATOM 5315 O O . TYR A 1 694 ? 29.016 -3.585 -17.143 1.00 96.88 694 TYR A O 1
ATOM 5323 N N . VAL A 1 695 ? 27.496 -3.808 -15.509 1.00 96.81 695 VAL A N 1
ATOM 5324 C CA . VAL A 1 695 ? 26.352 -3.619 -16.420 1.00 96.81 695 VAL A CA 1
ATOM 5325 C C . VAL A 1 695 ? 26.117 -2.151 -16.788 1.00 96.81 695 VAL A C 1
ATOM 5327 O O . VAL A 1 695 ? 25.561 -1.874 -17.851 1.00 96.81 695 VAL A O 1
ATOM 5330 N N . GLY A 1 696 ? 26.543 -1.203 -15.946 1.00 96.81 696 GLY A N 1
ATOM 5331 C CA . GLY A 1 696 ? 26.458 0.233 -16.220 1.00 96.81 696 GLY A CA 1
ATOM 5332 C C . GLY A 1 696 ? 25.044 0.683 -16.609 1.00 96.81 696 GLY A C 1
ATOM 5333 O O . GLY A 1 696 ? 24.071 0.382 -15.910 1.00 96.81 696 GLY A O 1
ATOM 5334 N N . THR A 1 697 ? 24.928 1.401 -17.730 1.00 96.00 697 THR A N 1
ATOM 5335 C CA . THR A 1 697 ? 23.658 1.863 -18.329 1.00 96.00 697 THR A CA 1
ATOM 5336 C C . THR A 1 697 ? 22.945 0.794 -19.165 1.00 96.00 697 THR A C 1
ATOM 5338 O O . THR A 1 697 ? 21.868 1.054 -19.692 1.00 96.00 697 THR A O 1
ATOM 5341 N N . GLY A 1 698 ? 23.529 -0.396 -19.326 1.00 96.44 698 GLY A N 1
ATOM 5342 C CA . GLY A 1 698 ? 23.009 -1.453 -20.198 1.00 96.44 698 GLY A CA 1
ATOM 5343 C C . GLY A 1 698 ? 23.297 -1.253 -21.691 1.00 96.44 698 GLY A C 1
ATOM 5344 O O . GLY A 1 698 ? 23.178 -2.208 -22.451 1.00 96.44 698 GLY A O 1
ATOM 5345 N N . GLU A 1 699 ? 23.739 -0.065 -22.118 1.00 96.44 699 GLU A N 1
ATOM 5346 C CA . GLU A 1 699 ? 23.904 0.291 -23.540 1.00 96.44 699 GLU A CA 1
ATOM 5347 C C . GLU A 1 699 ? 24.978 -0.526 -24.269 1.00 96.44 699 GLU A C 1
ATOM 5349 O O . GLU A 1 699 ? 24.898 -0.721 -25.479 1.00 96.44 699 GLU A O 1
ATOM 5354 N N . ALA A 1 700 ? 25.962 -1.047 -23.532 1.00 96.06 700 ALA A N 1
ATOM 5355 C CA . ALA A 1 700 ? 27.023 -1.890 -24.077 1.00 96.06 700 ALA A CA 1
ATOM 5356 C C . ALA A 1 700 ? 26.564 -3.321 -24.425 1.00 96.06 700 ALA A C 1
ATOM 5358 O O . ALA A 1 700 ? 27.350 -4.093 -24.976 1.00 96.06 700 ALA A O 1
ATOM 5359 N N . TYR A 1 701 ? 25.321 -3.697 -24.101 1.00 97.06 701 TYR A N 1
ATOM 5360 C CA . TYR A 1 701 ? 24.808 -5.060 -24.241 1.00 97.06 701 TYR A CA 1
ATOM 5361 C C . TYR A 1 701 ? 23.638 -5.094 -25.240 1.00 97.06 701 TYR A C 1
ATOM 5363 O O . TYR A 1 701 ? 22.509 -4.767 -24.866 1.00 97.06 701 TYR A O 1
ATOM 5371 N N . PRO A 1 702 ? 23.870 -5.518 -26.500 1.00 96.88 702 PRO A N 1
ATOM 5372 C CA . PRO A 1 702 ? 22.849 -5.496 -27.551 1.00 96.88 702 PRO A CA 1
ATOM 5373 C C . PRO A 1 702 ? 21.542 -6.210 -27.184 1.00 96.88 702 PRO A C 1
ATOM 5375 O O . PRO A 1 702 ? 20.468 -5.700 -27.492 1.00 96.88 702 PRO A O 1
ATOM 5378 N N . ASP A 1 703 ? 21.619 -7.337 -26.470 1.00 96.88 703 ASP A N 1
ATOM 5379 C CA . ASP A 1 703 ? 20.436 -8.098 -26.044 1.00 96.88 703 ASP A CA 1
ATOM 5380 C C . ASP A 1 703 ? 19.564 -7.321 -25.043 1.00 96.88 703 ASP A C 1
ATOM 5382 O O . ASP A 1 703 ? 18.335 -7.407 -25.102 1.00 96.88 703 ASP A O 1
ATOM 5386 N N . LEU A 1 704 ? 20.177 -6.520 -24.156 1.00 97.31 704 LEU A N 1
ATOM 5387 C CA . LEU A 1 704 ? 19.445 -5.640 -23.238 1.00 97.31 704 LEU A CA 1
ATOM 5388 C C . LEU A 1 704 ? 18.781 -4.490 -23.988 1.00 97.31 704 LEU A C 1
ATOM 5390 O O . LEU A 1 704 ? 17.612 -4.208 -23.742 1.00 97.31 704 LEU A O 1
ATOM 5394 N N . CYS A 1 705 ? 19.499 -3.850 -24.913 1.00 97.81 705 CYS A N 1
ATOM 5395 C CA . CYS A 1 705 ? 18.944 -2.778 -25.738 1.00 97.81 705 CYS A CA 1
ATOM 5396 C C . CYS A 1 705 ? 17.753 -3.274 -26.566 1.00 97.81 705 CYS A C 1
ATOM 5398 O O . CYS A 1 705 ? 16.696 -2.653 -26.546 1.00 97.81 705 CYS A O 1
ATOM 5400 N N . CYS A 1 706 ? 17.892 -4.432 -27.215 1.00 98.25 706 CYS A N 1
ATOM 5401 C CA . CYS A 1 706 ? 16.826 -5.048 -28.001 1.00 98.25 706 CYS A CA 1
ATOM 5402 C C . CYS A 1 706 ? 15.591 -5.359 -27.139 1.00 98.25 706 CYS A C 1
ATOM 5404 O O . CYS A 1 706 ? 14.474 -4.987 -27.500 1.00 98.25 706 CYS A O 1
ATOM 5406 N N . LEU A 1 707 ? 15.786 -5.974 -25.964 1.00 98.62 707 LEU A N 1
ATOM 5407 C CA . LEU A 1 707 ? 14.686 -6.257 -25.039 1.00 98.62 707 LEU A CA 1
ATOM 5408 C C . LEU A 1 707 ? 14.023 -4.971 -24.524 1.00 98.62 707 LEU A C 1
ATOM 5410 O O . LEU A 1 707 ? 12.798 -4.904 -24.468 1.00 98.62 707 LEU A O 1
ATOM 5414 N N . ARG A 1 708 ? 14.808 -3.944 -24.180 1.00 98.50 708 ARG A N 1
ATOM 5415 C CA . ARG A 1 708 ? 14.292 -2.635 -23.756 1.00 98.50 708 ARG A CA 1
ATOM 5416 C C . ARG A 1 708 ? 13.417 -2.009 -24.836 1.00 98.50 708 ARG A C 1
ATOM 5418 O O . ARG A 1 708 ? 12.312 -1.566 -24.536 1.00 98.50 708 ARG A O 1
ATOM 5425 N N . ASP A 1 709 ? 13.891 -1.976 -26.076 1.00 98.38 709 ASP A N 1
ATOM 5426 C CA . ASP A 1 709 ? 13.174 -1.341 -27.183 1.00 98.38 709 ASP A CA 1
ATOM 5427 C C . ASP A 1 709 ? 11.865 -2.085 -27.491 1.00 98.38 709 ASP A C 1
ATOM 5429 O O . ASP A 1 709 ? 10.826 -1.462 -27.726 1.00 98.38 709 ASP A O 1
ATOM 5433 N N . GLU A 1 710 ? 11.881 -3.417 -27.405 1.00 98.62 710 GLU A N 1
ATOM 5434 C CA . GLU A 1 710 ? 10.689 -4.256 -27.526 1.00 98.62 710 GLU A CA 1
ATOM 5435 C C . GLU A 1 710 ? 9.681 -3.990 -26.398 1.00 98.62 710 GLU A C 1
ATOM 5437 O O . GLU A 1 710 ? 8.503 -3.749 -26.680 1.00 98.62 710 GLU A O 1
ATOM 5442 N N . VAL A 1 711 ? 10.135 -3.964 -25.139 1.00 98.69 711 VAL A N 1
ATOM 5443 C CA . VAL A 1 711 ? 9.298 -3.667 -23.965 1.00 98.69 711 VAL A CA 1
ATOM 5444 C C . VAL A 1 711 ? 8.663 -2.285 -24.089 1.00 98.69 711 VAL A C 1
ATOM 5446 O O . VAL A 1 711 ? 7.443 -2.159 -23.957 1.00 98.69 711 VAL A O 1
ATOM 5449 N N . VAL A 1 712 ? 9.459 -1.257 -24.394 1.00 98.44 712 VAL A N 1
ATOM 5450 C CA . VAL A 1 712 ? 8.988 0.128 -24.536 1.00 98.44 712 VAL A CA 1
ATOM 5451 C C . VAL A 1 712 ? 7.978 0.242 -25.672 1.00 98.44 712 VAL A C 1
ATOM 5453 O O . VAL A 1 712 ? 6.905 0.821 -25.484 1.00 98.44 712 VAL A O 1
ATOM 5456 N N . SER A 1 713 ? 8.285 -0.333 -26.836 1.00 98.31 713 SER A N 1
ATOM 5457 C CA . SER A 1 713 ? 7.392 -0.338 -28.000 1.00 98.31 713 SER A CA 1
ATOM 5458 C C . SER A 1 713 ? 6.074 -1.049 -27.699 1.00 98.31 713 SER A C 1
ATOM 5460 O O . SER A 1 713 ? 5.000 -0.580 -28.086 1.00 98.31 713 SER A O 1
ATOM 5462 N N . TRP A 1 714 ? 6.128 -2.170 -26.980 1.00 98.62 714 TRP A N 1
ATOM 5463 C CA . TRP A 1 714 ? 4.947 -2.936 -26.610 1.00 98.62 714 TRP A CA 1
ATOM 5464 C C . TRP A 1 714 ? 4.080 -2.193 -25.589 1.00 98.62 714 TRP A C 1
ATOM 5466 O O . TRP A 1 714 ? 2.890 -1.986 -25.834 1.00 98.62 714 TRP A O 1
ATOM 5476 N N . VAL A 1 715 ? 4.664 -1.733 -24.480 1.00 98.31 715 VAL A N 1
ATOM 5477 C CA . VAL A 1 715 ? 3.898 -1.155 -23.369 1.00 98.31 715 VAL A CA 1
ATOM 5478 C C . VAL A 1 715 ? 3.340 0.235 -23.688 1.00 98.31 715 VAL A C 1
ATOM 5480 O O . VAL A 1 715 ? 2.257 0.592 -23.221 1.00 98.31 715 VAL A O 1
ATOM 5483 N N . SER A 1 716 ? 4.014 1.006 -24.546 1.00 96.31 716 SER A N 1
ATOM 5484 C CA . SER A 1 716 ? 3.581 2.361 -24.926 1.00 96.31 716 SER A CA 1
ATOM 5485 C C . SER A 1 716 ? 2.253 2.391 -25.693 1.00 96.31 716 SER A C 1
ATOM 5487 O O . SER A 1 716 ? 1.636 3.450 -25.803 1.00 96.31 716 SER A O 1
ATOM 5489 N N . LYS A 1 717 ? 1.781 1.242 -26.195 1.00 96.56 717 LYS A N 1
ATOM 5490 C CA . LYS A 1 717 ? 0.485 1.095 -26.881 1.00 96.56 717 LYS A CA 1
ATOM 5491 C C . LYS A 1 717 ? -0.706 1.148 -25.923 1.00 96.56 717 LYS A C 1
ATOM 5493 O O . LYS A 1 717 ? -1.825 1.410 -26.357 1.00 96.56 717 LYS A O 1
ATOM 5498 N N . PHE A 1 718 ? -0.487 0.887 -24.634 1.00 96.94 718 PHE A N 1
ATOM 5499 C CA . PHE A 1 718 ? -1.558 0.811 -23.645 1.00 96.94 718 PHE A CA 1
ATOM 5500 C C . PHE A 1 718 ? -1.832 2.164 -22.997 1.00 96.94 718 PHE A C 1
ATOM 5502 O O . PHE A 1 718 ? -0.910 2.914 -22.657 1.00 96.94 718 PHE A O 1
ATOM 5509 N N . TYR A 1 719 ? -3.117 2.428 -22.758 1.00 94.88 719 TYR A N 1
ATOM 5510 C CA . TYR A 1 719 ? -3.596 3.614 -22.055 1.00 94.88 719 TYR A CA 1
ATOM 5511 C C . TYR A 1 719 ? -2.927 3.771 -20.681 1.00 94.88 719 TYR A C 1
ATOM 5513 O O . TYR A 1 719 ? -2.562 2.794 -20.029 1.00 94.88 719 TYR A O 1
ATOM 5521 N N . ILE A 1 720 ? -2.781 5.014 -20.227 1.00 93.94 720 ILE A N 1
ATOM 5522 C CA . ILE A 1 720 ? -2.362 5.343 -18.867 1.00 93.94 720 ILE A CA 1
ATOM 5523 C C . ILE A 1 720 ? -3.206 6.523 -18.359 1.00 93.94 720 ILE A C 1
ATOM 5525 O O . ILE A 1 720 ? -3.295 7.537 -19.057 1.00 93.94 720 ILE A O 1
ATOM 5529 N N . PRO A 1 721 ? -3.841 6.416 -17.179 1.00 89.62 721 PRO A N 1
ATOM 5530 C CA . PRO A 1 721 ? -4.475 7.564 -16.537 1.00 89.62 721 PRO A CA 1
ATOM 5531 C C . PRO A 1 721 ? -3.415 8.588 -16.104 1.00 89.62 721 PRO A C 1
ATOM 5533 O O . PRO A 1 721 ? -2.520 8.235 -15.336 1.00 89.62 721 PRO A O 1
ATOM 5536 N N . GLN A 1 722 ? -3.509 9.831 -16.588 1.00 79.56 722 GLN A N 1
ATOM 5537 C CA . GLN A 1 722 ? -2.651 10.974 -16.225 1.00 79.56 722 GLN A CA 1
ATOM 5538 C C . GLN A 1 722 ? -3.484 12.264 -16.169 1.00 79.56 722 GLN A C 1
ATOM 5540 O O . GLN A 1 722 ? -4.483 12.343 -16.921 1.00 79.56 722 GLN A O 1
#

Organism: Pneumocystis jirovecii (NCBI:txid42068)

Secondary structure (DSSP, 8-state):
------SSSSSSSSSSSSSSS------------------------------------------------------------------PPP----EEEEEE-TTS-EEEEEE----EEEE--EEEEEE-S-EEEEETTEEEEE-S-EEEEEE----EEEE---------------PPPPPP--------------------------------------SSSSSSS--------------------TTSTTS----------HHHHHHHS-HHHH-HHHHHHHHHHHHHHHHSEE--TT--PPPHHHHHHHTSGGGG----EETTEESSS--HHHHHHHHHHHHHHHHHTT--TTTEEEE---SSHHHHHHHHHHHH--TT-EEEEE-TTTT--GGG--B-SS-B-STHHHHSEEEEE-B-TTT-SB-HHHHHHHHHHH--SEEEEE-SS--S---HHHHHHHHHHTTPEEEEE-TTTHHHHHTTSS--GGGT-SEEEEESSSTT---S-EEEEEE-SEEEE-TT--EEE---HHHHHHHHTTTT--S--HHHHHHHHHHHHHHTSHHHHHHHHHHHHHHHHHHHHHHHTT-EEGGGS-SSSEEEEE-GGGT--HHHHHHHHHHTTEE-EEE--TT-S-TTS--EEEEESHHHHHTT--HHHHHHHHHHHHHHHHHHHHHHHHH--SSHHHHHHHHTTSTT-HHHHHHHHHHHHHHTTS----

Sequence (722 aa):
MRIIRVFFTLVLFSVAWAAHERRGFFSGWFGSRDKSKSDTAALSTTLPTSGLDQAPDSVPGLSAPGLGSGGLGGSGSSNAPDTNQKDSKPEGHLSTVVVELPDGTTKTTTGHVHVSVAVVSSYETVILTPTVLRENGVDYTVTAPTTLQITNCPCTRTVSLLSSTATKCVCTTEVVLLQAVPTNEMPLVNTAKRAKIGALGICIGWITTEQVNKSSMLSSCIHQLLYCLPKVRAHSVRNVLYRVKINQLNQLAVFLPMHTSVSSQYLSAHLAESDPEVDALIRSEAARQRASIVLIPSENFTSRAVLDALGSPMQNKYSEGYPGERYYGGNKFIDQMEQLCQKRALKLYGLDEEKWGVNVQPLSGSPANLYVYKALMKPHEKLMGMDLPDGGHLSHGYSTLTKSISAVSEYFTSVPYKTDPKTGIIDYGQLEMLAAVVKPKIIVAGITSYPRLLDYSRFSQIAKSVSAYLMADMSHISGLVAAGVIPSPFEYADVVTSTTHKSLRGPRGAMIFFRKGLKSIDKNGKKTFYDIEERINFSVFPGHQGGPHNHTISALAVALSQANTPQFKEYQFQVLKNSKAMSHRFIELGYELVTGGTDIHLIVLDLTKKGVDGARVERILELVNIDTNKNTVPQDKSALHPCGLRVGSPAMTTRGLKEPDFVTIVDFIHRAINITIDLQNKSGSKLFKEFKDYVGTGEAYPDLCCLRDEVVSWVSKFYIPQ

pLDDT: mean 74.65, std 30.64, range [23.17, 98.94]